Protein AF-A0A813DXE3-F1 (afdb_monomer)

Structure (mmCIF, N/CA/C/O backbone):
data_AF-A0A813DXE3-F1
#
_entry.id   AF-A0A813DXE3-F1
#
loop_
_atom_site.group_PDB
_atom_site.id
_atom_site.type_symbol
_atom_site.label_atom_id
_atom_site.label_alt_id
_atom_site.label_comp_id
_atom_site.label_asym_id
_atom_site.label_entity_id
_atom_site.label_seq_id
_atom_site.pdbx_PDB_ins_code
_atom_site.Cartn_x
_atom_site.Cartn_y
_atom_site.Cartn_z
_atom_site.occupancy
_atom_site.B_iso_or_equiv
_atom_site.auth_seq_id
_atom_site.auth_comp_id
_atom_site.auth_asym_id
_atom_site.auth_atom_id
_atom_site.pdbx_PDB_model_num
ATOM 1 N N . MET A 1 1 ? 9.651 14.047 -19.351 1.00 67.38 1 MET A N 1
ATOM 2 C CA . MET A 1 1 ? 10.108 13.035 -18.370 1.00 67.38 1 MET A CA 1
ATOM 3 C C . MET A 1 1 ? 11.268 13.523 -17.509 1.00 67.38 1 MET A C 1
ATOM 5 O O . MET A 1 1 ? 11.168 13.387 -16.299 1.00 67.38 1 MET A O 1
ATOM 9 N N . ASP A 1 2 ? 12.328 14.124 -18.064 1.00 74.50 2 ASP A N 1
ATOM 10 C CA . ASP A 1 2 ? 13.482 14.576 -17.255 1.00 74.50 2 ASP A CA 1
ATOM 11 C C . ASP A 1 2 ? 13.131 15.585 -16.165 1.00 74.50 2 ASP A C 1
ATOM 13 O O . ASP A 1 2 ? 13.569 15.416 -15.031 1.00 74.50 2 ASP A O 1
ATOM 17 N N . ALA A 1 3 ? 12.259 16.548 -16.470 1.00 75.44 3 ALA A N 1
ATOM 18 C CA . ALA A 1 3 ? 11.775 17.515 -15.486 1.00 75.44 3 ALA A CA 1
ATOM 19 C C . ALA A 1 3 ? 11.032 16.863 -14.302 1.00 75.44 3 ALA A C 1
ATOM 21 O O . ALA A 1 3 ? 11.187 17.308 -13.173 1.00 75.44 3 ALA A O 1
ATOM 22 N N . ILE A 1 4 ? 10.265 15.790 -14.539 1.00 76.50 4 ILE A N 1
ATOM 23 C CA . ILE A 1 4 ? 9.545 15.058 -13.480 1.00 76.50 4 ILE A CA 1
ATOM 24 C C . ILE A 1 4 ? 10.537 14.256 -12.631 1.00 76.50 4 ILE A C 1
ATOM 26 O O . ILE A 1 4 ? 10.423 14.194 -11.414 1.00 76.50 4 ILE A O 1
ATOM 30 N N . PHE A 1 5 ? 11.546 13.656 -13.264 1.00 77.06 5 PHE A N 1
ATOM 31 C CA . PHE A 1 5 ? 12.530 12.828 -12.568 1.00 77.06 5 PHE A CA 1
ATOM 32 C C . PHE A 1 5 ? 13.515 13.649 -11.719 1.00 77.06 5 PHE A C 1
ATOM 34 O O . PHE A 1 5 ? 13.961 13.196 -10.663 1.00 77.06 5 PHE A O 1
ATOM 41 N N . GLN A 1 6 ? 13.842 14.857 -12.182 1.00 78.56 6 GLN A N 1
ATOM 42 C CA . GLN A 1 6 ? 14.600 15.875 -11.443 1.00 78.56 6 GLN A CA 1
ATOM 43 C C . GLN A 1 6 ? 13.718 16.697 -10.495 1.00 78.56 6 GLN A C 1
ATOM 45 O O . GLN A 1 6 ? 14.221 17.574 -9.798 1.00 78.56 6 GLN A O 1
ATOM 50 N N . GLY A 1 7 ? 12.415 16.423 -10.501 1.00 75.75 7 GLY A N 1
ATOM 51 C CA . GLY A 1 7 ? 11.424 17.119 -9.714 1.00 75.75 7 GLY A CA 1
ATOM 52 C C . GLY A 1 7 ? 11.674 17.038 -8.215 1.00 75.75 7 GLY A C 1
ATOM 53 O O . GLY A 1 7 ? 12.276 16.079 -7.721 1.00 75.75 7 GLY A O 1
ATOM 54 N N . GLU A 1 8 ? 11.198 18.048 -7.488 1.00 81.50 8 GLU A N 1
ATOM 55 C CA . GLU A 1 8 ? 11.240 18.011 -6.033 1.00 81.50 8 GLU A CA 1
ATOM 56 C C . GLU A 1 8 ? 10.338 16.874 -5.519 1.00 81.50 8 GLU A C 1
ATOM 58 O O . GLU A 1 8 ? 9.214 16.704 -6.005 1.00 81.50 8 GLU A O 1
ATOM 63 N N . PRO A 1 9 ? 10.805 16.088 -4.536 1.00 81.75 9 PRO A N 1
ATOM 64 C CA . PRO A 1 9 ? 9.956 15.201 -3.750 1.00 81.75 9 PRO A CA 1
ATOM 65 C C . PRO A 1 9 ? 8.625 15.854 -3.362 1.00 81.75 9 PRO A C 1
ATOM 67 O O . PRO A 1 9 ? 8.611 17.020 -2.978 1.00 81.75 9 PRO A O 1
ATOM 70 N N . GLU A 1 10 ? 7.526 15.097 -3.413 1.00 83.62 10 GLU A N 1
ATOM 71 C CA . GLU A 1 10 ? 6.161 15.542 -3.075 1.00 83.62 10 GLU A CA 1
ATOM 72 C C . GLU A 1 10 ? 5.521 16.547 -4.049 1.00 83.62 10 GLU A C 1
ATOM 74 O O . GLU A 1 10 ? 4.337 16.864 -3.900 1.00 83.62 10 GLU A O 1
ATOM 79 N N . ALA A 1 11 ? 6.244 17.036 -5.060 1.00 86.62 11 ALA A N 1
ATOM 80 C CA . ALA A 1 11 ? 5.662 17.919 -6.061 1.00 86.62 11 ALA A CA 1
ATOM 81 C C . ALA A 1 11 ? 4.701 17.154 -6.985 1.00 86.62 11 ALA A C 1
ATOM 83 O O . ALA A 1 11 ? 4.979 16.030 -7.417 1.00 86.62 11 ALA A O 1
ATOM 84 N N . ALA A 1 12 ? 3.574 17.797 -7.297 1.00 90.31 12 ALA A N 1
ATOM 85 C CA . ALA A 1 12 ? 2.616 17.332 -8.289 1.00 90.31 12 ALA A CA 1
ATOM 86 C C . ALA A 1 12 ? 2.922 17.960 -9.657 1.00 90.31 12 ALA A C 1
ATOM 88 O O . ALA A 1 12 ? 3.168 19.162 -9.766 1.00 90.31 12 ALA A O 1
ATOM 89 N N . TYR A 1 13 ? 2.874 17.142 -10.700 1.00 91.81 13 TYR A N 1
ATOM 90 C CA . TYR A 1 13 ? 3.134 17.505 -12.085 1.00 91.81 13 TYR A CA 1
ATOM 91 C C . TYR A 1 13 ? 1.917 17.179 -12.931 1.00 91.81 13 TYR A C 1
ATOM 93 O O . TYR A 1 13 ? 1.355 16.092 -12.825 1.00 91.81 13 TYR A O 1
ATOM 101 N N . THR A 1 14 ? 1.546 18.099 -13.812 1.00 92.62 14 THR A N 1
ATOM 102 C CA . THR A 1 14 ? 0.500 17.872 -14.809 1.00 92.62 14 THR A CA 1
ATOM 103 C C . THR A 1 14 ? 1.126 17.427 -16.125 1.00 92.62 14 THR A C 1
ATOM 105 O O . THR A 1 14 ? 2.070 18.043 -16.621 1.00 92.62 14 THR A O 1
ATOM 108 N N . VAL A 1 15 ? 0.602 16.345 -16.689 1.00 89.56 15 VAL A N 1
ATOM 109 C CA . VAL A 1 15 ? 1.001 15.758 -17.964 1.00 89.56 15 VAL A CA 1
ATOM 110 C C . VAL A 1 15 ? -0.209 15.783 -18.884 1.00 89.56 15 VAL A C 1
ATOM 112 O O . VAL A 1 15 ? -1.226 15.158 -18.597 1.00 89.56 15 VAL A O 1
ATOM 115 N N . GLN A 1 16 ? -0.095 16.490 -20.004 1.00 91.06 16 GLN A N 1
ATOM 116 C CA . GLN A 1 16 ? -1.165 16.546 -20.994 1.00 91.06 16 GLN A CA 1
ATOM 117 C C . GLN A 1 16 ? -1.242 15.221 -21.754 1.00 91.06 16 GLN A C 1
ATOM 119 O O . GLN A 1 16 ? -0.266 14.805 -22.386 1.00 91.06 16 GLN A O 1
ATOM 124 N N . LEU A 1 17 ? -2.396 14.558 -21.705 1.00 88.06 17 LEU A N 1
ATOM 125 C CA . LEU A 1 17 ? -2.692 13.370 -22.502 1.00 88.06 17 LEU A CA 1
ATOM 126 C C . LEU A 1 17 ? -3.784 13.694 -23.522 1.00 88.06 17 LEU A C 1
ATOM 128 O O . LEU A 1 17 ? -4.587 14.606 -23.343 1.00 88.06 17 LEU A O 1
ATOM 132 N N . SER A 1 18 ? -3.891 12.879 -24.571 1.00 89.12 18 SER A N 1
ATOM 133 C CA . SER A 1 18 ? -4.952 13.021 -25.581 1.00 89.12 18 SER A CA 1
ATOM 134 C C . SER A 1 18 ? -6.372 12.898 -25.013 1.00 89.12 18 SER A C 1
ATOM 136 O O . SER A 1 18 ? -7.328 13.335 -25.647 1.00 89.12 18 SER A O 1
ATOM 138 N N . ARG A 1 19 ? -6.516 12.297 -23.826 1.00 88.06 19 ARG A N 1
ATOM 139 C CA . ARG A 1 19 ? -7.791 12.087 -23.125 1.00 88.06 19 ARG A CA 1
ATOM 140 C C . ARG A 1 19 ? -8.041 13.080 -21.984 1.00 88.06 19 ARG A C 1
ATOM 142 O O . ARG A 1 19 ? -9.077 12.970 -21.336 1.00 88.06 19 ARG A O 1
ATOM 149 N N . GLY A 1 20 ? -7.116 14.004 -21.727 1.00 91.06 20 GLY A N 1
ATOM 150 C CA . GLY A 1 20 ? -7.174 14.958 -20.618 1.00 91.06 20 GLY A CA 1
ATOM 151 C C . GLY A 1 20 ? -5.854 15.063 -19.857 1.00 91.06 20 GLY A C 1
ATOM 152 O O . GLY A 1 20 ? -4.898 14.338 -20.132 1.00 91.06 20 GLY A O 1
ATOM 153 N N . ASP A 1 21 ? -5.810 15.969 -18.891 1.00 93.19 21 ASP A N 1
ATOM 154 C CA . ASP A 1 21 ? -4.612 16.240 -18.103 1.00 93.19 21 ASP A CA 1
ATOM 155 C C . ASP A 1 21 ? -4.495 15.245 -16.945 1.00 93.19 21 ASP A C 1
ATOM 157 O O . ASP A 1 21 ? -5.378 15.157 -16.097 1.00 93.19 21 ASP A O 1
ATOM 161 N N . ALA A 1 22 ? -3.400 14.488 -16.911 1.00 93.88 22 ALA A N 1
ATOM 162 C CA . ALA A 1 22 ? -3.069 13.596 -15.808 1.00 93.88 22 ALA A CA 1
ATOM 163 C C . ALA A 1 22 ? -2.175 14.309 -14.789 1.00 93.88 22 ALA A C 1
ATOM 165 O O . ALA A 1 22 ? -1.202 14.963 -15.158 1.00 93.88 22 ALA A O 1
ATOM 166 N N . SER A 1 23 ? -2.461 14.148 -13.503 1.00 95.38 23 SER A N 1
ATOM 167 C CA . SER A 1 23 ? -1.680 14.696 -12.401 1.00 95.38 23 SER A CA 1
ATOM 168 C C . SER A 1 23 ? -0.937 13.585 -11.662 1.00 95.38 23 SER A C 1
ATOM 170 O O . SER A 1 23 ? -1.546 12.622 -11.189 1.00 95.38 23 SER A O 1
ATOM 172 N N . ILE A 1 24 ? 0.387 13.716 -11.559 1.00 94.88 24 ILE A N 1
ATOM 173 C CA . ILE A 1 24 ? 1.274 12.741 -10.913 1.00 94.88 24 ILE A CA 1
ATOM 174 C C . ILE A 1 24 ? 2.155 13.382 -9.837 1.00 94.88 24 ILE A C 1
ATOM 176 O O . ILE A 1 24 ? 2.668 14.478 -10.034 1.00 94.88 24 ILE A O 1
ATOM 180 N N . ALA A 1 25 ? 2.371 12.695 -8.718 1.00 93.69 25 ALA A N 1
ATOM 181 C CA . ALA A 1 25 ? 3.232 13.130 -7.623 1.00 93.69 25 ALA A CA 1
ATOM 182 C C . ALA A 1 25 ? 4.473 12.248 -7.526 1.00 93.69 25 ALA A C 1
ATOM 184 O O . ALA A 1 25 ? 4.397 11.021 -7.620 1.00 93.69 25 ALA A O 1
ATOM 185 N N . VAL A 1 26 ? 5.623 12.874 -7.296 1.00 89.69 26 VAL A N 1
ATOM 186 C CA . VAL A 1 26 ? 6.886 12.159 -7.095 1.00 89.69 26 VAL A CA 1
ATOM 187 C C . VAL A 1 26 ? 7.003 11.743 -5.628 1.00 89.69 26 VAL A C 1
ATOM 189 O O . VAL A 1 26 ? 6.931 12.591 -4.740 1.00 89.69 26 VAL A O 1
ATOM 192 N N . ALA A 1 27 ? 7.196 10.445 -5.370 1.00 85.94 27 ALA A N 1
ATOM 193 C CA . ALA A 1 27 ? 7.488 9.917 -4.031 1.00 85.94 27 ALA A CA 1
ATOM 194 C C . ALA A 1 27 ? 8.652 10.663 -3.363 1.00 85.94 27 ALA A C 1
ATOM 196 O O . ALA A 1 27 ? 9.681 10.874 -4.001 1.00 85.94 27 ALA A O 1
ATOM 197 N N . GLY A 1 28 ? 8.515 11.048 -2.089 1.00 73.56 28 GLY A N 1
ATOM 198 C CA . GLY A 1 28 ? 9.645 11.557 -1.307 1.00 73.56 28 GLY A CA 1
ATOM 199 C C . GLY A 1 28 ? 10.474 10.480 -0.607 1.00 73.56 28 GLY A C 1
ATOM 200 O O . GLY A 1 28 ? 11.648 10.702 -0.311 1.00 73.56 28 GLY A O 1
ATOM 201 N N . SER A 1 29 ? 9.892 9.302 -0.380 1.00 63.41 29 SER A N 1
ATOM 202 C CA . SER A 1 29 ? 10.529 8.121 0.209 1.00 63.41 29 SER A CA 1
ATOM 203 C C . SER A 1 29 ? 10.748 7.024 -0.848 1.00 63.41 29 SER A C 1
ATOM 205 O O . SER A 1 29 ? 10.148 7.052 -1.919 1.00 63.41 29 SER A O 1
ATOM 207 N N . ALA A 1 30 ? 11.656 6.075 -0.577 1.00 60.12 30 ALA A N 1
ATOM 208 C CA . ALA A 1 30 ? 12.021 4.971 -1.488 1.00 60.12 30 ALA A CA 1
ATOM 209 C C . ALA A 1 30 ? 12.608 5.395 -2.857 1.00 60.12 30 ALA A C 1
ATOM 211 O O . ALA A 1 30 ? 12.603 4.638 -3.827 1.00 60.12 30 ALA A O 1
ATOM 212 N N . VAL A 1 31 ? 13.173 6.603 -2.920 1.00 62.78 31 VAL A N 1
ATOM 213 C CA . VAL A 1 31 ? 13.800 7.168 -4.114 1.00 62.78 31 VAL A CA 1
ATOM 214 C C . VAL A 1 31 ? 15.304 6.896 -4.114 1.00 62.78 31 VAL A C 1
ATOM 216 O O . VAL A 1 31 ? 16.059 7.518 -3.369 1.00 62.78 31 VAL A O 1
ATOM 219 N N . ALA A 1 32 ? 15.751 5.979 -4.972 1.00 80.50 32 ALA A N 1
ATOM 220 C CA . ALA A 1 32 ? 17.167 5.847 -5.309 1.00 80.50 32 ALA A CA 1
ATOM 221 C C . ALA A 1 32 ? 17.564 6.869 -6.382 1.00 80.50 32 ALA A C 1
ATOM 223 O O . ALA A 1 32 ? 16.700 7.500 -6.983 1.00 80.50 32 ALA A O 1
ATOM 224 N N . ARG A 1 33 ? 18.853 7.052 -6.684 1.00 84.44 33 ARG A N 1
ATOM 225 C CA . ARG A 1 33 ? 19.279 8.029 -7.704 1.00 84.44 33 ARG A CA 1
ATOM 226 C C . ARG A 1 33 ? 18.629 7.734 -9.057 1.00 84.44 33 ARG A C 1
ATOM 228 O O . ARG A 1 33 ? 18.136 8.663 -9.695 1.00 84.44 33 ARG A O 1
ATOM 235 N N . ASN A 1 34 ? 18.559 6.458 -9.420 1.00 90.25 34 ASN A N 1
ATOM 236 C CA . ASN A 1 34 ? 18.074 5.975 -10.707 1.00 90.25 34 ASN A CA 1
ATOM 237 C C . ASN A 1 34 ? 16.640 5.430 -10.681 1.00 90.25 34 ASN A C 1
ATOM 239 O O . ASN A 1 34 ? 16.158 4.976 -11.715 1.00 90.25 34 ASN A O 1
ATOM 243 N N . MET A 1 35 ? 15.924 5.505 -9.553 1.00 92.06 35 MET A N 1
ATOM 244 C CA . MET A 1 35 ? 14.549 5.005 -9.423 1.00 92.06 35 MET A CA 1
ATOM 245 C C . MET A 1 35 ? 13.598 6.090 -8.904 1.00 92.06 35 MET A C 1
ATOM 247 O O . MET A 1 35 ? 13.922 6.811 -7.961 1.00 92.06 35 MET A O 1
ATOM 251 N N . ARG A 1 36 ? 12.411 6.215 -9.505 1.00 91.19 36 ARG A N 1
ATOM 252 C CA . ARG A 1 36 ? 11.334 7.118 -9.063 1.00 91.19 36 ARG A CA 1
ATOM 253 C C . ARG A 1 36 ? 9.984 6.429 -9.137 1.00 91.19 36 ARG A C 1
ATOM 255 O O . ARG A 1 36 ? 9.747 5.625 -10.034 1.00 91.19 36 ARG A O 1
ATOM 262 N N . TRP A 1 37 ? 9.108 6.772 -8.201 1.00 93.75 37 TRP A N 1
ATOM 263 C CA . TRP A 1 37 ? 7.722 6.321 -8.179 1.00 93.75 37 TRP A CA 1
ATOM 264 C C . TRP A 1 37 ? 6.827 7.536 -8.429 1.00 93.75 37 TRP A C 1
ATOM 266 O O . TRP A 1 37 ? 6.941 8.544 -7.727 1.00 93.75 37 TRP A O 1
ATOM 276 N N . LEU A 1 38 ? 5.992 7.456 -9.464 1.00 94.81 38 LEU A N 1
ATOM 277 C CA . LEU A 1 38 ? 5.146 8.548 -9.951 1.00 94.81 38 LEU A CA 1
ATOM 278 C C . LEU A 1 38 ? 3.679 8.200 -9.690 1.00 94.81 38 LEU A C 1
ATOM 280 O O . LEU A 1 38 ? 3.071 7.465 -10.466 1.00 94.81 38 LEU A O 1
ATOM 284 N N . TRP A 1 39 ? 3.143 8.666 -8.568 1.00 96.81 39 TRP A N 1
ATOM 285 C CA . TRP A 1 39 ? 1.815 8.318 -8.058 1.00 96.81 39 TRP A CA 1
ATOM 286 C C . TRP A 1 39 ? 0.713 9.155 -8.698 1.00 96.81 39 TRP A C 1
ATOM 288 O O . TRP A 1 39 ? 0.911 10.344 -8.905 1.00 96.81 39 TRP A O 1
ATOM 298 N N . ALA A 1 40 ? -0.457 8.577 -8.965 1.00 97.56 40 ALA A N 1
ATOM 299 C CA . ALA A 1 40 ? -1.625 9.346 -9.404 1.00 97.56 40 ALA A CA 1
ATOM 300 C C . ALA A 1 40 ? -2.087 10.327 -8.305 1.00 97.56 40 ALA A C 1
ATOM 302 O O . ALA A 1 40 ? -2.224 9.923 -7.153 1.00 97.56 40 ALA A O 1
ATOM 303 N N . CYS A 1 41 ? -2.350 11.593 -8.643 1.00 96.94 41 CYS A N 1
ATOM 304 C CA . CYS A 1 41 ? -2.777 12.633 -7.687 1.00 96.94 41 CYS A CA 1
ATOM 305 C C . CYS A 1 41 ? -4.290 12.836 -7.607 1.00 96.94 41 CYS A C 1
ATOM 307 O O . CYS A 1 41 ? -4.799 13.368 -6.622 1.00 96.94 41 CYS A O 1
ATOM 309 N N . ASP A 1 42 ? -5.018 12.452 -8.649 1.00 96.06 42 ASP A N 1
ATOM 310 C CA . ASP A 1 42 ? -6.455 12.675 -8.754 1.00 96.06 42 ASP A CA 1
ATOM 311 C C . ASP A 1 42 ? -7.184 11.441 -9.290 1.00 96.06 42 ASP A C 1
ATOM 313 O O . ASP A 1 42 ? -6.583 10.454 -9.722 1.00 96.06 42 ASP A O 1
ATOM 317 N N . GLU A 1 43 ? -8.513 11.486 -9.209 1.00 95.69 43 GLU A N 1
ATOM 318 C CA . GLU A 1 43 ? -9.367 10.378 -9.632 1.00 95.69 43 GLU A CA 1
ATOM 319 C C . GLU A 1 43 ? -9.304 10.159 -11.148 1.00 95.69 43 GLU A C 1
ATOM 321 O O . GLU A 1 43 ? -9.356 9.020 -11.598 1.00 95.69 43 GLU A O 1
ATOM 326 N N . PHE A 1 44 ? -9.143 11.225 -11.942 1.00 95.81 44 PHE A N 1
ATOM 327 C CA . PHE A 1 44 ? -8.999 11.107 -13.394 1.00 95.81 44 PHE A CA 1
ATOM 328 C C . PHE A 1 44 ? -7.761 10.279 -13.753 1.00 95.81 44 PHE A C 1
ATOM 330 O O . PHE A 1 44 ? -7.857 9.310 -14.503 1.00 95.81 44 PHE A O 1
ATOM 337 N N . THR A 1 45 ? -6.618 10.608 -13.157 1.00 96.06 45 THR A N 1
ATOM 338 C CA . THR A 1 45 ? -5.345 9.923 -13.376 1.00 96.06 45 THR A CA 1
ATOM 339 C C . THR A 1 45 ? -5.389 8.506 -12.839 1.00 96.06 45 THR A C 1
ATOM 341 O O . THR A 1 45 ? -4.954 7.588 -13.528 1.00 96.06 45 THR A O 1
ATOM 344 N N . LEU A 1 46 ? -5.960 8.294 -11.648 1.00 96.81 46 LEU A N 1
ATOM 345 C CA . LEU A 1 46 ? -6.138 6.951 -11.096 1.00 96.81 46 LEU A CA 1
ATOM 346 C C . LEU A 1 46 ? -7.027 6.084 -12.005 1.00 96.81 46 LEU A C 1
ATOM 348 O O . LEU A 1 46 ? -6.724 4.914 -12.224 1.00 96.81 46 LEU A O 1
ATOM 352 N N . ASN A 1 47 ? -8.063 6.664 -12.616 1.00 95.75 47 ASN A N 1
ATOM 353 C CA . ASN A 1 47 ? -8.945 5.963 -13.550 1.00 95.75 47 ASN A CA 1
ATOM 354 C C . ASN A 1 47 ? -8.255 5.531 -14.850 1.00 95.75 47 ASN A C 1
ATOM 356 O O . ASN A 1 47 ? -8.706 4.577 -15.482 1.00 95.75 47 ASN A O 1
ATOM 360 N N . ILE A 1 48 ? -7.131 6.146 -15.230 1.00 94.50 48 ILE A N 1
ATOM 361 C CA . ILE A 1 48 ? -6.307 5.658 -16.349 1.00 94.50 48 ILE A CA 1
ATOM 362 C C . ILE A 1 48 ? -5.773 4.249 -16.046 1.00 94.50 48 ILE A C 1
ATOM 364 O O . ILE A 1 48 ? -5.679 3.416 -16.947 1.00 94.50 48 ILE A O 1
ATOM 368 N N . PHE A 1 49 ? -5.482 3.955 -14.776 1.00 96.00 49 PHE A N 1
ATOM 369 C CA . PHE A 1 49 ? -5.017 2.643 -14.322 1.00 96.00 49 PHE A CA 1
ATOM 370 C C . PHE A 1 49 ? -6.153 1.637 -14.112 1.00 96.00 49 PHE A C 1
ATOM 372 O O . PHE A 1 49 ? -5.885 0.439 -14.006 1.00 96.00 49 PHE A O 1
ATOM 379 N N . GLN A 1 50 ? -7.412 2.089 -14.076 1.00 95.88 50 GLN A N 1
ATOM 380 C CA . GLN A 1 50 ? -8.552 1.239 -13.732 1.00 95.88 50 GLN A CA 1
ATOM 381 C C . GLN A 1 50 ? -8.697 0.060 -14.691 1.00 95.88 50 GLN A C 1
ATOM 383 O O . GLN A 1 50 ? -8.857 -1.061 -14.236 1.00 95.88 50 GLN A O 1
ATOM 388 N N . ALA A 1 51 ? -8.527 0.272 -15.998 1.00 91.38 51 ALA A N 1
ATOM 389 C CA . ALA A 1 51 ? -8.627 -0.815 -16.974 1.00 91.38 51 ALA A CA 1
ATOM 390 C C . ALA A 1 51 ? -7.594 -1.936 -16.730 1.00 91.38 51 ALA A C 1
ATOM 392 O O . ALA A 1 51 ? -7.890 -3.111 -16.939 1.00 91.38 51 ALA A O 1
ATOM 393 N N . ALA A 1 52 ? -6.388 -1.587 -16.266 1.00 93.19 52 ALA A N 1
ATOM 394 C CA . ALA A 1 52 ? -5.372 -2.572 -15.901 1.00 93.19 52 ALA A CA 1
ATOM 395 C C . ALA A 1 52 ? -5.723 -3.282 -14.584 1.00 93.19 52 ALA A C 1
ATOM 397 O O . ALA A 1 52 ? -5.528 -4.491 -14.471 1.00 93.19 52 ALA A O 1
ATOM 398 N N . ALA A 1 53 ? -6.278 -2.550 -13.614 1.00 96.62 53 ALA A N 1
ATOM 399 C CA . ALA A 1 53 ? -6.760 -3.130 -12.365 1.00 96.62 53 ALA A CA 1
ATOM 400 C C . ALA A 1 53 ? -7.941 -4.082 -12.591 1.00 96.62 53 ALA A C 1
ATOM 402 O O . ALA A 1 53 ? -7.935 -5.187 -12.057 1.00 96.62 53 ALA A O 1
ATOM 403 N N . ASP A 1 54 ? -8.905 -3.714 -13.433 1.00 96.31 54 ASP A N 1
ATOM 404 C CA . ASP A 1 54 ? -10.066 -4.543 -13.772 1.00 96.31 54 ASP A CA 1
ATOM 405 C C . ASP A 1 54 ? -9.634 -5.859 -14.431 1.00 96.31 54 ASP A C 1
ATOM 407 O O . ASP A 1 54 ? -10.238 -6.905 -14.201 1.00 96.31 54 ASP A O 1
ATOM 411 N N . ALA A 1 55 ? -8.546 -5.835 -15.210 1.00 93.62 55 ALA A N 1
ATOM 412 C CA . ALA A 1 55 ? -8.005 -7.027 -15.852 1.00 93.62 55 ALA A CA 1
ATOM 413 C C . ALA A 1 55 ? -7.369 -8.022 -14.861 1.00 93.62 55 ALA A C 1
ATOM 415 O O . ALA A 1 55 ? -7.392 -9.227 -15.121 1.00 93.62 55 ALA A O 1
ATOM 416 N N . CYS A 1 56 ? -6.802 -7.557 -13.740 1.00 95.00 56 CYS A N 1
ATOM 417 C CA . CYS A 1 56 ? -6.165 -8.436 -12.751 1.00 95.00 56 CYS A CA 1
ATOM 418 C C . CYS A 1 56 ? -7.041 -8.752 -11.530 1.00 95.00 56 CYS A C 1
ATOM 420 O O . CYS A 1 56 ? -6.909 -9.840 -10.967 1.00 95.00 56 CYS A O 1
ATOM 422 N N . THR A 1 57 ? -7.964 -7.861 -11.156 1.00 97.19 57 THR A N 1
ATOM 423 C CA . THR A 1 57 ? -8.809 -7.978 -9.952 1.00 97.19 57 THR A CA 1
ATOM 424 C C . THR A 1 57 ? -9.509 -9.336 -9.834 1.00 97.19 57 THR A C 1
ATOM 426 O O . THR A 1 57 ? -9.329 -9.972 -8.798 1.00 97.19 57 THR A O 1
ATOM 429 N N . PRO A 1 58 ? -10.174 -9.889 -10.870 1.00 97.44 58 PRO A N 1
ATOM 430 C CA . PRO A 1 58 ? -10.863 -11.176 -10.741 1.00 97.44 58 PRO A CA 1
ATOM 431 C C . PRO A 1 58 ? -9.941 -12.347 -10.366 1.00 97.44 58 PRO A C 1
ATOM 433 O O . PRO A 1 58 ? -10.337 -13.265 -9.644 1.00 97.44 58 PRO A O 1
ATOM 436 N N . ALA A 1 59 ? -8.693 -12.337 -10.848 1.00 96.31 59 ALA A N 1
ATOM 437 C CA . ALA A 1 59 ? -7.714 -13.363 -10.500 1.00 96.31 59 ALA A CA 1
ATOM 438 C C . ALA A 1 59 ? -7.252 -13.224 -9.042 1.00 96.31 59 ALA A C 1
ATOM 440 O O . ALA A 1 59 ? -7.066 -14.234 -8.361 1.00 96.31 59 ALA A O 1
ATOM 441 N N . LEU A 1 60 ? -7.104 -11.986 -8.561 1.00 97.50 60 LEU A N 1
ATOM 442 C CA . LEU A 1 60 ? -6.730 -11.689 -7.180 1.00 97.50 60 LEU A CA 1
ATOM 443 C C . LEU A 1 60 ? -7.861 -12.021 -6.205 1.00 97.50 60 LEU A C 1
ATOM 445 O O . LEU A 1 60 ? -7.613 -12.684 -5.203 1.00 97.50 60 LEU A O 1
ATOM 449 N N . GLU A 1 61 ? -9.101 -11.651 -6.526 1.00 97.88 61 GLU A N 1
ATOM 450 C CA . GLU A 1 61 ? -10.284 -11.983 -5.725 1.00 97.88 61 GLU A CA 1
ATOM 451 C C . GLU A 1 61 ? -10.440 -13.493 -5.572 1.00 97.88 61 GLU A C 1
ATOM 453 O O . GLU A 1 61 ? -10.651 -14.000 -4.470 1.00 97.88 61 GLU A O 1
ATOM 458 N N . LYS A 1 62 ? -10.245 -14.239 -6.667 1.00 97.19 62 LYS A N 1
ATOM 459 C CA . LYS A 1 62 ? -10.231 -15.702 -6.634 1.00 97.19 62 LYS A CA 1
ATOM 460 C C . LYS A 1 62 ? -9.101 -16.252 -5.761 1.00 97.19 62 LYS A C 1
ATOM 462 O O . LYS A 1 62 ? -9.317 -17.232 -5.053 1.00 97.19 62 LYS A O 1
ATOM 467 N N . ALA A 1 63 ? -7.904 -15.668 -5.832 1.00 94.25 63 ALA A N 1
ATOM 468 C CA . ALA A 1 63 ? -6.749 -16.116 -5.055 1.00 94.25 63 ALA A CA 1
ATOM 469 C C . ALA A 1 63 ? -6.897 -15.821 -3.553 1.00 94.25 63 ALA A C 1
ATOM 471 O O . ALA A 1 63 ? -6.479 -16.631 -2.728 1.00 94.25 63 ALA A O 1
ATOM 472 N N . ALA A 1 64 ? -7.501 -14.688 -3.198 1.00 95.31 64 ALA A N 1
ATOM 473 C CA . ALA A 1 64 ? -7.710 -14.280 -1.812 1.00 95.31 64 ALA A CA 1
ATOM 474 C C . ALA A 1 64 ? -8.988 -14.828 -1.180 1.00 95.31 64 ALA A C 1
ATOM 476 O O . ALA A 1 64 ? -9.075 -14.908 0.043 1.00 95.31 64 ALA A O 1
ATOM 477 N N . GLY A 1 65 ? -9.992 -15.163 -1.993 1.00 96.50 65 GLY A N 1
ATOM 478 C CA . GLY A 1 65 ? -11.330 -15.490 -1.510 1.00 96.50 65 GLY A CA 1
ATOM 479 C C . GLY A 1 65 ? -12.077 -14.285 -0.928 1.00 96.50 65 GLY A C 1
ATOM 480 O O . GLY A 1 65 ? -12.930 -14.473 -0.065 1.00 96.50 65 GLY A O 1
ATOM 481 N N . ALA A 1 66 ? -11.753 -13.065 -1.367 1.00 95.88 66 ALA A N 1
ATOM 482 C CA . ALA A 1 66 ? -12.351 -11.824 -0.878 1.00 95.88 66 ALA A CA 1
ATOM 483 C C . ALA A 1 66 ? -12.457 -10.778 -2.005 1.00 95.88 66 ALA A C 1
ATOM 485 O O . ALA A 1 66 ? -11.604 -10.779 -2.896 1.00 95.88 66 ALA A O 1
ATOM 486 N N . PRO A 1 67 ? -13.467 -9.886 -1.966 1.00 96.94 67 PRO A N 1
ATOM 487 C CA . PRO A 1 67 ? -13.596 -8.784 -2.919 1.00 96.94 67 PRO A CA 1
ATOM 488 C C . PRO A 1 67 ? -12.426 -7.805 -2.799 1.00 96.94 67 PRO A C 1
ATOM 490 O O . PRO A 1 67 ? -11.932 -7.554 -1.696 1.00 96.94 67 PRO A O 1
ATOM 493 N N . MET A 1 68 ? -11.993 -7.235 -3.923 1.00 97.81 68 MET A N 1
ATOM 494 C CA . MET A 1 68 ? -10.845 -6.328 -3.968 1.00 97.81 68 MET A CA 1
ATOM 495 C C . MET A 1 68 ? -11.109 -5.063 -4.765 1.00 97.81 68 MET A C 1
ATOM 497 O O . MET A 1 68 ? -11.973 -5.009 -5.633 1.00 97.81 68 MET A O 1
ATOM 501 N N . MET A 1 69 ? -10.312 -4.033 -4.491 1.00 97.69 69 MET A N 1
ATOM 502 C CA . MET A 1 69 ? -10.365 -2.776 -5.221 1.00 97.69 69 MET A CA 1
ATOM 503 C C . MET A 1 69 ? -8.979 -2.182 -5.450 1.00 97.69 69 MET A C 1
ATOM 505 O O . MET A 1 69 ? -8.056 -2.376 -4.661 1.00 97.69 69 MET A O 1
ATOM 509 N N . LEU A 1 70 ? -8.858 -1.383 -6.509 1.00 98.31 70 LEU A N 1
ATOM 510 C CA . LEU A 1 70 ? -7.717 -0.495 -6.702 1.00 98.31 70 LEU A CA 1
ATOM 511 C C . LEU A 1 70 ? -7.778 0.653 -5.687 1.00 98.31 70 LEU A C 1
ATOM 513 O O . LEU A 1 70 ? -8.692 1.481 -5.747 1.00 98.31 70 LEU A O 1
ATOM 517 N N . ASN A 1 71 ? -6.790 0.721 -4.794 1.00 98.12 71 ASN A N 1
ATOM 518 C CA . ASN A 1 71 ? -6.661 1.792 -3.807 1.00 98.12 71 ASN A CA 1
ATOM 519 C C . ASN A 1 71 ? -5.718 2.904 -4.273 1.00 98.12 71 ASN A C 1
ATOM 521 O O . ASN A 1 71 ? -5.989 4.073 -4.019 1.00 98.12 71 ASN A O 1
ATOM 525 N N . ALA A 1 72 ? -4.617 2.565 -4.938 1.00 98.19 72 ALA A N 1
ATOM 526 C CA . ALA A 1 72 ? -3.659 3.536 -5.462 1.00 98.19 72 ALA A CA 1
ATOM 527 C C . ALA A 1 72 ? -2.903 2.950 -6.659 1.00 98.19 72 ALA A C 1
ATOM 529 O O . ALA A 1 72 ? -2.866 1.734 -6.848 1.00 98.19 72 ALA A O 1
ATOM 530 N N . ALA A 1 73 ? -2.294 3.811 -7.470 1.00 98.19 73 ALA A N 1
ATOM 531 C CA . ALA A 1 73 ? -1.474 3.388 -8.597 1.00 98.19 73 ALA A CA 1
ATOM 532 C C . ALA A 1 73 ? -0.327 4.366 -8.847 1.00 98.19 73 ALA A C 1
ATOM 534 O O . ALA A 1 73 ? -0.438 5.568 -8.574 1.00 98.19 73 ALA A O 1
ATOM 535 N N . CYS A 1 74 ? 0.769 3.849 -9.392 1.00 97.25 74 CYS A N 1
ATOM 536 C CA . CYS A 1 74 ? 1.910 4.651 -9.800 1.00 97.25 74 CYS A CA 1
ATOM 537 C C . CYS A 1 74 ? 2.656 4.039 -10.989 1.00 97.25 74 CYS A C 1
ATOM 539 O O . CYS A 1 74 ? 2.440 2.887 -11.370 1.00 97.25 74 CYS A O 1
ATOM 541 N N . PHE A 1 75 ? 3.569 4.816 -11.567 1.00 95.94 75 PHE A N 1
ATOM 542 C CA . PHE A 1 75 ? 4.629 4.280 -12.415 1.00 95.94 75 PHE A CA 1
ATOM 543 C C . PHE A 1 75 ? 5.913 4.123 -11.607 1.00 95.94 75 PHE A C 1
ATOM 545 O O . PHE A 1 75 ? 6.387 5.090 -11.010 1.00 95.94 75 PHE A O 1
ATOM 552 N N . VAL A 1 76 ? 6.518 2.937 -11.644 1.00 95.25 76 VAL A N 1
ATOM 553 C CA . VAL A 1 76 ? 7.881 2.710 -11.152 1.00 95.25 76 VAL A CA 1
ATOM 554 C C . VAL A 1 76 ? 8.831 2.874 -12.331 1.00 95.25 76 VAL A C 1
ATOM 556 O O . VAL A 1 76 ? 8.860 2.047 -13.243 1.00 95.25 76 VAL A O 1
ATOM 559 N N . VAL A 1 77 ? 9.597 3.960 -12.320 1.00 94.69 77 VAL A N 1
ATOM 560 C CA . VAL A 1 77 ? 10.518 4.342 -13.392 1.00 94.69 77 VAL A CA 1
ATOM 561 C C . VAL A 1 77 ? 11.947 4.122 -12.923 1.00 94.69 77 VAL A C 1
ATOM 563 O O . VAL A 1 77 ? 12.378 4.735 -11.948 1.00 94.69 77 VAL A O 1
ATOM 566 N N . VAL A 1 78 ? 12.691 3.287 -13.643 1.00 94.56 78 VAL A N 1
ATOM 567 C CA . VAL A 1 78 ? 14.142 3.136 -13.490 1.00 94.56 78 VAL A CA 1
ATOM 568 C C . VAL A 1 78 ? 14.839 3.707 -14.717 1.00 94.56 78 VAL A C 1
ATOM 570 O O . VAL A 1 78 ? 14.386 3.491 -15.841 1.00 94.56 78 VAL A O 1
ATOM 573 N N . ARG A 1 79 ? 15.923 4.450 -14.498 1.00 93.25 79 ARG A N 1
ATOM 574 C CA . ARG A 1 79 ? 16.740 5.069 -15.544 1.00 93.25 79 ARG A CA 1
ATOM 575 C C . ARG A 1 79 ? 18.150 4.513 -15.547 1.00 93.25 79 ARG A C 1
ATOM 577 O O . ARG A 1 79 ? 18.728 4.302 -14.490 1.00 93.25 79 ARG A O 1
ATOM 584 N N . GLY A 1 80 ? 18.724 4.436 -16.739 1.00 93.81 80 GLY A N 1
ATOM 585 C CA . GLY A 1 80 ? 20.112 4.049 -16.930 1.00 93.81 80 GLY A CA 1
ATOM 586 C C . GLY A 1 80 ? 20.266 2.553 -17.153 1.00 93.81 80 GLY A C 1
ATOM 587 O O . GLY A 1 80 ? 19.365 1.764 -16.882 1.00 93.81 80 GLY A O 1
ATOM 588 N N . ALA A 1 81 ? 21.433 2.187 -17.674 1.00 96.31 81 ALA A N 1
ATOM 589 C CA . ALA A 1 81 ? 21.781 0.817 -18.027 1.00 96.31 81 ALA A CA 1
ATOM 590 C C . ALA A 1 81 ? 22.121 -0.058 -16.807 1.00 96.31 81 ALA A C 1
ATOM 592 O O . ALA A 1 81 ? 22.410 -1.237 -16.967 1.00 96.31 81 ALA A O 1
ATOM 593 N N . GLU A 1 82 ? 22.116 0.478 -15.588 1.00 95.94 82 GLU A N 1
ATOM 594 C CA . GLU A 1 82 ? 22.381 -0.298 -14.379 1.00 95.94 82 GLU A CA 1
ATOM 595 C C . GLU A 1 82 ? 21.537 0.183 -13.198 1.00 95.94 82 GLU A C 1
ATOM 597 O O . GLU A 1 82 ? 21.144 1.347 -13.122 1.00 95.94 82 GLU A O 1
ATOM 602 N N . LEU A 1 83 ? 21.272 -0.740 -12.275 1.00 94.94 83 LEU A N 1
ATOM 603 C CA . LEU A 1 83 ? 20.639 -0.481 -10.990 1.00 94.94 83 LEU A CA 1
ATOM 604 C C . LEU A 1 83 ? 21.389 -1.263 -9.909 1.00 94.94 83 LEU A C 1
ATOM 606 O O . LEU A 1 83 ? 21.379 -2.499 -9.916 1.00 94.94 83 LEU A O 1
ATOM 610 N N . GLY A 1 84 ? 22.024 -0.531 -8.993 1.00 93.56 84 GLY A N 1
ATOM 611 C CA . GLY A 1 84 ? 22.830 -1.095 -7.910 1.00 93.56 84 GLY A CA 1
ATOM 612 C C . GLY A 1 84 ? 22.010 -1.824 -6.841 1.00 93.56 84 GLY A C 1
ATOM 613 O O . GLY A 1 84 ? 20.787 -1.685 -6.742 1.00 93.56 84 GLY A O 1
ATOM 614 N N . GLU A 1 85 ? 22.687 -2.604 -5.996 1.00 90.88 85 GLU A N 1
ATOM 615 C CA . GLU A 1 85 ? 22.033 -3.299 -4.879 1.00 90.88 85 GLU A CA 1
ATOM 616 C C . GLU A 1 85 ? 21.494 -2.326 -3.824 1.00 90.88 85 GLU A C 1
ATOM 618 O O . GLU A 1 85 ? 20.436 -2.563 -3.242 1.00 90.88 85 GLU A O 1
ATOM 623 N N . GLU A 1 86 ? 22.218 -1.234 -3.595 1.00 88.12 86 GLU A N 1
ATOM 624 C CA . GLU A 1 86 ? 21.880 -0.149 -2.679 1.00 88.12 86 GLU A CA 1
ATOM 625 C C . GLU A 1 86 ? 20.643 0.638 -3.130 1.00 88.12 86 GLU A C 1
ATOM 627 O O . GLU A 1 86 ? 19.885 1.141 -2.300 1.00 88.12 86 GLU A O 1
ATOM 632 N N . GLU A 1 87 ? 20.405 0.696 -4.441 1.00 89.00 87 GLU A N 1
ATOM 633 C CA . GLU A 1 87 ? 19.245 1.357 -5.040 1.00 89.00 87 GLU A CA 1
ATOM 634 C C . GLU A 1 87 ? 17.993 0.467 -5.022 1.00 89.00 87 GLU A C 1
ATOM 636 O O . GLU A 1 87 ? 16.865 0.957 -5.053 1.00 89.00 87 GLU A O 1
ATOM 641 N N . ALA A 1 88 ? 18.183 -0.849 -4.930 1.00 89.75 88 ALA A N 1
ATOM 642 C CA . ALA A 1 88 ? 17.136 -1.859 -4.920 1.00 89.75 88 ALA A CA 1
ATOM 643 C C . ALA A 1 88 ? 16.964 -2.467 -3.518 1.00 89.75 88 ALA A C 1
ATOM 645 O O . ALA A 1 88 ? 17.199 -3.658 -3.278 1.00 89.75 88 ALA A O 1
ATOM 646 N N . SER A 1 89 ? 16.549 -1.630 -2.568 1.00 88.50 89 SER A N 1
ATOM 647 C CA . SER A 1 89 ? 16.353 -2.049 -1.180 1.00 88.50 89 SER A CA 1
ATOM 648 C C . SER A 1 89 ? 15.240 -3.091 -1.039 1.00 88.50 89 SER A C 1
ATOM 650 O O . SER A 1 89 ? 14.188 -3.015 -1.677 1.00 88.50 89 SER A O 1
ATOM 652 N N . ARG A 1 90 ? 15.479 -4.077 -0.172 1.00 88.81 90 ARG A N 1
ATOM 653 C CA . ARG A 1 90 ? 14.509 -5.129 0.147 1.00 88.81 90 ARG A CA 1
ATOM 654 C C . ARG A 1 90 ? 13.442 -4.586 1.092 1.00 88.81 90 ARG A C 1
ATOM 656 O O . ARG A 1 90 ? 13.786 -3.926 2.070 1.00 88.81 90 ARG A O 1
ATOM 663 N N . HIS A 1 91 ? 12.178 -4.872 0.811 1.00 90.19 91 HIS A N 1
ATOM 664 C CA . HIS A 1 91 ? 11.051 -4.366 1.586 1.00 90.19 91 HIS A CA 1
ATOM 665 C C . HIS A 1 91 ? 9.826 -5.282 1.475 1.00 90.19 91 HIS A C 1
ATOM 667 O O . HIS A 1 91 ? 9.816 -6.267 0.735 1.00 90.19 91 HIS A O 1
ATOM 673 N N . VAL A 1 92 ? 8.807 -4.951 2.262 1.00 92.81 92 VAL A N 1
ATOM 674 C CA . VAL A 1 92 ? 7.418 -5.359 2.044 1.00 92.81 92 VAL A CA 1
ATOM 675 C C . VAL A 1 92 ? 6.630 -4.094 1.756 1.00 92.81 92 VAL A C 1
ATOM 677 O O . VAL A 1 92 ? 6.909 -3.057 2.360 1.00 92.81 92 VAL A O 1
ATOM 680 N N . ASP A 1 93 ? 5.642 -4.179 0.880 1.00 93.50 93 ASP A N 1
ATOM 681 C CA . ASP A 1 93 ? 4.797 -3.027 0.581 1.00 93.50 93 ASP A CA 1
ATOM 682 C C . ASP A 1 93 ? 3.797 -2.799 1.721 1.00 93.50 93 ASP A C 1
ATOM 684 O O . ASP A 1 93 ? 3.645 -1.700 2.226 1.00 93.50 93 ASP A O 1
ATOM 688 N N . TRP A 1 94 ? 3.178 -3.854 2.247 1.00 94.00 94 TRP A N 1
ATOM 689 C CA . TRP A 1 94 ? 2.031 -3.731 3.151 1.00 94.00 94 TRP A CA 1
ATOM 690 C C . TRP A 1 94 ? 2.375 -4.175 4.572 1.00 94.00 94 TRP A C 1
ATOM 692 O O . TRP A 1 94 ? 1.759 -5.080 5.132 1.00 94.00 94 TRP A O 1
ATOM 702 N N . GLY A 1 95 ? 3.391 -3.552 5.172 1.00 88.88 95 GLY A N 1
ATOM 703 C CA . GLY A 1 95 ? 4.009 -3.974 6.437 1.00 88.88 95 GLY A CA 1
ATOM 704 C C . GLY A 1 95 ? 3.086 -4.092 7.660 1.00 88.88 95 GLY A C 1
ATOM 705 O O . GLY A 1 95 ? 3.364 -4.904 8.540 1.00 88.88 95 GLY A O 1
ATOM 706 N N . HIS A 1 96 ? 1.945 -3.399 7.701 1.00 89.31 96 HIS A N 1
ATOM 707 C CA . HIS A 1 96 ? 1.080 -3.328 8.889 1.00 89.31 96 HIS A CA 1
ATOM 708 C C . HIS A 1 96 ? 0.534 -4.685 9.361 1.00 89.31 96 HIS A C 1
ATOM 710 O O . HIS A 1 96 ? -0.177 -5.348 8.611 1.00 89.31 96 HIS A O 1
ATOM 716 N N . ALA A 1 97 ? 0.785 -5.093 10.610 1.00 85.06 97 ALA A N 1
ATOM 717 C CA . ALA A 1 97 ? 0.475 -6.438 11.131 1.00 85.06 97 ALA A CA 1
ATOM 718 C C . ALA A 1 97 ? -0.978 -6.914 10.907 1.00 85.06 97 ALA A C 1
ATOM 720 O O . ALA A 1 97 ? -1.213 -8.093 10.669 1.00 85.06 97 ALA A O 1
ATOM 721 N N . ARG A 1 98 ? -1.940 -5.986 10.930 1.00 86.50 98 ARG A N 1
ATOM 722 C CA . ARG A 1 98 ? -3.379 -6.255 10.730 1.00 86.50 98 ARG A CA 1
ATOM 723 C C . ARG A 1 98 ? -3.806 -6.474 9.270 1.00 86.50 98 ARG A C 1
ATOM 725 O O . ARG A 1 98 ? -4.906 -6.960 9.030 1.00 86.50 98 ARG A O 1
ATOM 732 N N . ILE A 1 99 ? -2.965 -6.121 8.297 1.00 91.88 99 ILE A N 1
ATOM 733 C CA . ILE A 1 99 ? -3.173 -6.523 6.899 1.00 91.88 99 ILE A CA 1
ATOM 734 C C . ILE A 1 99 ? -2.766 -7.992 6.810 1.00 91.88 99 ILE A C 1
ATOM 736 O O . ILE A 1 99 ? -1.628 -8.338 7.127 1.00 91.88 99 ILE A O 1
ATOM 740 N N . LEU A 1 100 ? -3.696 -8.861 6.430 1.00 91.50 100 LEU A N 1
ATOM 741 C CA . LEU A 1 100 ? -3.449 -10.296 6.368 1.00 91.50 100 LEU A CA 1
ATOM 742 C C . LEU A 1 100 ? -2.709 -10.656 5.075 1.00 91.50 100 LEU A C 1
ATOM 744 O O . LEU A 1 100 ? -2.732 -9.923 4.086 1.00 91.50 100 LEU A O 1
ATOM 748 N N . LYS A 1 101 ? -2.056 -11.819 5.062 1.00 93.50 101 LYS A N 1
ATOM 749 C CA . LYS A 1 101 ? -1.578 -12.380 3.793 1.00 93.50 101 LYS A CA 1
ATOM 750 C C . LYS A 1 101 ? -2.773 -12.648 2.888 1.00 93.50 101 LYS A C 1
ATOM 752 O O . LYS A 1 101 ? -3.821 -13.080 3.364 1.00 93.50 101 LYS A O 1
ATOM 757 N N . GLY A 1 102 ? -2.609 -12.383 1.606 1.00 95.62 102 GLY A N 1
ATOM 758 C CA . GLY A 1 102 ? -3.654 -12.491 0.605 1.00 95.62 102 GLY A CA 1
ATOM 759 C C . GLY A 1 102 ? -4.707 -11.389 0.686 1.00 95.62 102 GLY A C 1
ATOM 760 O O . GLY A 1 102 ? -5.665 -11.448 -0.069 1.00 95.62 102 GLY A O 1
ATOM 761 N N . SER A 1 103 ? -4.573 -10.384 1.561 1.00 96.81 103 SER A N 1
ATOM 762 C CA . SER A 1 103 ? -5.555 -9.293 1.650 1.00 96.81 103 SER A CA 1
ATOM 763 C C . SER A 1 103 ? -5.122 -8.015 0.931 1.00 96.81 103 SER A C 1
ATOM 765 O O . SER A 1 103 ? -5.914 -7.085 0.823 1.00 96.81 103 SER A O 1
ATOM 767 N N . ALA A 1 104 ? -3.871 -7.931 0.483 1.00 97.88 104 ALA A N 1
ATOM 768 C CA . ALA A 1 104 ? -3.345 -6.811 -0.286 1.00 97.88 104 ALA A CA 1
ATOM 769 C C . ALA A 1 104 ? -2.255 -7.300 -1.239 1.00 97.88 104 ALA A C 1
ATOM 771 O O . ALA A 1 104 ? -1.464 -8.176 -0.886 1.00 97.88 104 ALA A O 1
ATOM 772 N N . PHE A 1 105 ? -2.219 -6.728 -2.436 1.00 98.19 105 PHE A N 1
ATOM 773 C CA . PHE A 1 105 ? -1.327 -7.103 -3.519 1.00 98.19 105 PHE A CA 1
ATOM 774 C C . PHE A 1 105 ? -0.758 -5.865 -4.202 1.00 98.19 105 PHE A C 1
ATOM 776 O O . PHE A 1 105 ? -1.443 -4.858 -4.397 1.00 98.19 105 PHE A O 1
ATOM 783 N N . THR A 1 106 ? 0.488 -5.993 -4.638 1.00 97.75 106 THR A N 1
ATOM 784 C CA . THR A 1 106 ? 1.102 -5.075 -5.593 1.00 97.75 106 THR A CA 1
ATOM 785 C C . THR A 1 106 ? 1.195 -5.789 -6.933 1.00 97.75 106 THR A C 1
ATOM 787 O O . THR A 1 106 ? 1.821 -6.846 -7.040 1.00 97.75 106 THR A O 1
ATOM 790 N N . CYS A 1 107 ? 0.541 -5.243 -7.957 1.00 98.00 107 CYS A N 1
ATOM 791 C CA . CYS A 1 107 ? 0.601 -5.780 -9.315 1.00 98.00 107 CYS A CA 1
ATOM 792 C C . CYS A 1 107 ? 1.527 -4.932 -10.176 1.00 98.00 107 CYS A C 1
ATOM 794 O O . CYS A 1 107 ? 1.331 -3.724 -10.284 1.00 98.00 107 CYS A O 1
ATOM 796 N N . LEU A 1 108 ? 2.504 -5.575 -10.808 1.00 97.31 108 LEU A N 1
ATOM 797 C CA . LEU A 1 108 ? 3.534 -4.935 -11.617 1.00 97.31 108 LEU A CA 1
ATOM 798 C C . LEU A 1 108 ? 3.437 -5.414 -13.063 1.00 97.31 108 LEU A C 1
ATOM 800 O O . LEU A 1 108 ? 3.513 -6.615 -13.320 1.00 97.31 108 LEU A O 1
ATOM 804 N N . ALA A 1 109 ? 3.308 -4.491 -14.011 1.00 95.81 109 ALA A N 1
ATOM 805 C CA . ALA A 1 109 ? 3.278 -4.806 -15.438 1.00 95.81 109 ALA A CA 1
ATOM 806 C C . ALA A 1 109 ? 4.221 -3.876 -16.212 1.00 95.81 109 ALA A C 1
ATOM 808 O O . ALA A 1 109 ? 4.177 -2.662 -16.001 1.00 95.81 109 ALA A O 1
ATOM 809 N N . PRO A 1 110 ? 5.079 -4.392 -17.107 1.00 96.00 110 PRO A N 1
ATOM 810 C CA . PRO A 1 110 ? 5.937 -3.535 -17.909 1.00 96.00 110 PRO A CA 1
ATOM 811 C C . PRO A 1 110 ? 5.116 -2.865 -19.019 1.00 96.00 110 PRO A C 1
ATOM 813 O O . PRO A 1 110 ? 4.268 -3.503 -19.644 1.00 96.00 110 PRO A O 1
ATOM 816 N N . LEU A 1 111 ? 5.373 -1.580 -19.284 1.00 92.25 111 LEU A N 1
ATOM 817 C CA . LEU A 1 111 ? 4.702 -0.871 -20.386 1.00 92.25 111 LEU A CA 1
ATOM 818 C C . LEU A 1 111 ? 5.158 -1.352 -21.769 1.00 92.25 111 LEU A C 1
ATOM 820 O O . LEU A 1 111 ? 4.404 -1.263 -22.734 1.00 92.25 111 LEU A O 1
ATOM 824 N N . VAL A 1 112 ? 6.393 -1.840 -21.859 1.00 93.19 112 VAL A N 1
ATOM 825 C CA . VAL A 1 112 ? 7.036 -2.296 -23.095 1.00 93.19 112 VAL A CA 1
ATOM 826 C C . VAL A 1 112 ? 7.794 -3.594 -22.842 1.00 93.19 112 VAL A C 1
ATOM 828 O O . VAL A 1 112 ? 8.021 -3.973 -21.692 1.00 93.19 112 VAL A O 1
ATOM 831 N N . ALA A 1 113 ? 8.187 -4.286 -23.911 1.00 94.56 113 ALA A N 1
ATOM 832 C CA . ALA A 1 113 ? 9.115 -5.407 -23.798 1.00 94.56 113 ALA A CA 1
ATOM 833 C C . ALA A 1 113 ? 10.421 -4.940 -23.155 1.00 94.56 113 ALA A C 1
ATOM 835 O O . ALA A 1 113 ? 10.949 -3.888 -23.506 1.00 94.56 113 ALA A O 1
ATOM 836 N N . LEU A 1 114 ? 10.910 -5.720 -22.194 1.00 95.69 114 LEU A N 1
ATOM 837 C CA . LEU A 1 114 ? 12.178 -5.471 -21.526 1.00 95.69 114 LEU A CA 1
ATOM 838 C C . LEU A 1 114 ? 13.168 -6.552 -21.959 1.00 95.69 114 LEU A C 1
ATOM 840 O O . LEU A 1 114 ? 12.769 -7.719 -22.000 1.00 95.69 114 LEU A O 1
ATOM 844 N N . PRO A 1 115 ? 14.430 -6.193 -22.247 1.00 96.25 115 PRO A N 1
ATOM 845 C CA . PRO A 1 115 ? 15.485 -7.176 -22.438 1.00 96.25 115 PRO A CA 1
ATOM 846 C C . PRO A 1 115 ? 15.578 -8.113 -21.238 1.00 96.25 115 PRO A C 1
ATOM 848 O O . PRO A 1 115 ? 15.373 -7.701 -20.093 1.00 96.25 115 PRO A O 1
ATOM 851 N N . SER A 1 116 ? 15.970 -9.355 -21.485 1.00 94.75 116 SER A N 1
ATOM 852 C CA . SER A 1 116 ? 16.166 -10.373 -20.449 1.00 94.75 116 SER A CA 1
ATOM 853 C C . SER A 1 116 ? 17.183 -9.969 -19.371 1.00 94.75 116 SER A C 1
ATOM 855 O O . SER A 1 116 ? 17.106 -10.447 -18.237 1.00 94.75 116 SER A O 1
ATOM 857 N N . THR A 1 117 ? 18.109 -9.060 -19.699 1.00 95.25 117 THR A N 1
ATOM 858 C CA . THR A 1 117 ? 19.114 -8.504 -18.781 1.00 95.25 117 THR A CA 1
ATOM 859 C C . THR A 1 117 ? 18.625 -7.295 -17.979 1.00 95.25 117 THR A C 1
ATOM 861 O O . THR A 1 117 ? 19.274 -6.908 -17.007 1.00 95.25 117 THR A O 1
ATOM 864 N N . VAL A 1 118 ? 17.478 -6.702 -18.324 1.00 91.38 118 VAL A N 1
ATOM 865 C CA . VAL A 1 118 ? 16.881 -5.579 -17.588 1.00 91.38 118 VAL A CA 1
ATOM 866 C C . VAL A 1 118 ? 15.998 -6.152 -16.483 1.00 91.38 118 VAL A C 1
ATOM 868 O O . VAL A 1 118 ? 14.872 -6.582 -16.721 1.00 91.38 118 VAL A O 1
ATOM 871 N N . GLY A 1 119 ? 16.558 -6.191 -15.271 1.00 86.62 119 GLY A N 1
ATOM 872 C CA . GLY A 1 119 ? 16.097 -7.001 -14.141 1.00 86.62 119 GLY A CA 1
ATOM 873 C C . GLY A 1 119 ? 14.583 -7.035 -13.885 1.00 86.62 119 GLY A C 1
ATOM 874 O O . GLY A 1 119 ? 13.858 -6.059 -14.087 1.00 86.62 119 GLY A O 1
ATOM 875 N N . GLY A 1 120 ? 14.115 -8.169 -13.368 1.00 95.00 120 GLY A N 1
ATOM 876 C CA . GLY A 1 120 ? 12.734 -8.435 -12.983 1.00 95.00 120 GLY A CA 1
ATOM 877 C C . GLY A 1 120 ? 12.400 -8.099 -11.524 1.00 95.00 120 GLY A C 1
ATOM 878 O O . GLY A 1 120 ? 12.880 -7.122 -10.938 1.00 95.00 120 GLY A O 1
ATOM 879 N N . LEU A 1 121 ? 11.551 -8.934 -10.931 1.00 95.88 121 LEU A N 1
ATOM 880 C CA . LEU A 1 121 ? 11.196 -8.925 -9.515 1.00 95.88 121 LEU A CA 1
ATOM 881 C C . LEU A 1 121 ? 12.016 -9.985 -8.771 1.00 95.88 121 LEU A C 1
ATOM 883 O O . LEU A 1 121 ? 11.888 -11.177 -9.049 1.00 95.88 121 LEU A O 1
ATOM 887 N N . HIS A 1 122 ? 12.819 -9.564 -7.798 1.00 94.62 122 HIS A N 1
ATOM 888 C CA . HIS A 1 122 ? 13.465 -10.465 -6.842 1.00 94.62 122 HIS A CA 1
ATOM 889 C C . HIS A 1 122 ? 12.557 -10.658 -5.630 1.00 94.62 122 HIS A C 1
ATOM 891 O O . HIS A 1 122 ? 12.170 -9.675 -4.999 1.00 94.62 122 HIS A O 1
ATOM 897 N N . PHE A 1 123 ? 12.268 -11.903 -5.257 1.00 93.88 123 PHE A N 1
ATOM 898 C CA . PHE A 1 123 ? 11.427 -12.203 -4.097 1.00 93.88 123 PHE A CA 1
ATOM 899 C C . PHE A 1 123 ? 11.933 -13.398 -3.285 1.00 93.88 123 PHE A C 1
ATOM 901 O O . PHE A 1 123 ? 12.716 -14.227 -3.761 1.00 93.88 123 PHE A O 1
ATOM 908 N N . TRP A 1 124 ? 11.462 -13.466 -2.040 1.00 91.38 124 TRP A N 1
ATOM 909 C CA . TRP A 1 124 ? 11.808 -14.496 -1.064 1.00 91.38 124 TRP A CA 1
ATOM 910 C C . TRP A 1 124 ? 10.560 -15.304 -0.689 1.00 91.38 124 TRP A C 1
ATOM 912 O O . TRP A 1 124 ? 9.683 -14.761 -0.016 1.00 91.38 124 TRP A O 1
ATOM 922 N N . PRO A 1 125 ? 10.451 -16.580 -1.109 1.00 88.94 125 PRO A N 1
ATOM 923 C CA . PRO A 1 125 ? 9.280 -17.407 -0.829 1.00 88.94 125 PRO A CA 1
ATOM 924 C C . PRO A 1 125 ? 9.011 -17.595 0.665 1.00 88.94 125 PRO A C 1
ATOM 926 O O . PRO A 1 125 ? 9.937 -17.682 1.479 1.00 88.94 125 PRO A O 1
ATOM 929 N N . TRP A 1 126 ? 7.730 -17.750 1.001 1.00 81.44 126 TRP A N 1
ATOM 930 C CA . TRP A 1 126 ? 7.228 -17.988 2.359 1.00 81.44 126 TRP A CA 1
ATOM 931 C C . TRP A 1 126 ? 7.764 -19.249 3.029 1.00 81.44 126 TRP A C 1
ATOM 933 O O . TRP A 1 126 ? 7.691 -19.395 4.239 1.00 81.44 126 TRP A O 1
ATOM 943 N N . ASP A 1 127 ? 8.231 -20.187 2.234 1.00 72.81 127 ASP A N 1
ATOM 944 C CA . ASP A 1 127 ? 8.633 -21.535 2.593 1.00 72.81 127 ASP A CA 1
ATOM 945 C C . ASP A 1 127 ? 10.165 -21.663 2.667 1.00 72.81 127 ASP A C 1
ATOM 947 O O . ASP A 1 127 ? 10.705 -22.688 3.093 1.00 72.81 127 ASP A O 1
ATOM 951 N N . SER A 1 128 ? 10.886 -20.574 2.371 1.00 62.44 128 SER A N 1
ATOM 952 C CA . SER A 1 128 ? 12.275 -20.432 2.798 1.00 62.44 128 SER A CA 1
ATOM 953 C C . SER A 1 128 ? 12.312 -20.427 4.335 1.00 62.44 128 SER A C 1
ATOM 955 O O . SER A 1 128 ? 11.518 -19.750 4.981 1.00 62.44 128 SER A O 1
ATOM 957 N N . ARG A 1 129 ? 13.178 -21.246 4.948 1.00 55.62 129 ARG A N 1
ATOM 958 C CA . ARG A 1 129 ? 13.151 -21.643 6.377 1.00 55.62 129 ARG A CA 1
ATOM 959 C C . ARG A 1 129 ? 13.359 -20.522 7.426 1.00 55.62 129 ARG A C 1
ATOM 961 O O . ARG A 1 129 ? 13.911 -20.819 8.480 1.00 55.62 129 ARG A O 1
ATOM 968 N N . ASN A 1 130 ? 12.942 -19.273 7.195 1.00 57.19 130 ASN A N 1
ATOM 969 C CA . ASN A 1 130 ? 12.645 -18.281 8.239 1.00 57.19 130 ASN A CA 1
ATOM 970 C C . ASN A 1 130 ? 11.913 -17.022 7.688 1.00 57.19 130 ASN A C 1
ATOM 972 O O . ASN A 1 130 ? 12.588 -16.051 7.352 1.00 57.19 130 ASN A O 1
ATOM 976 N N . PRO A 1 131 ? 10.566 -16.964 7.617 1.00 49.75 131 PRO A N 1
ATOM 977 C CA . PRO A 1 131 ? 9.865 -15.809 7.034 1.00 49.75 131 PRO A CA 1
ATOM 978 C C . PRO A 1 131 ? 9.199 -14.873 8.060 1.00 49.75 131 PRO A C 1
ATOM 980 O O . PRO A 1 131 ? 8.700 -13.823 7.669 1.00 49.75 131 PRO A O 1
ATOM 983 N N . TYR A 1 132 ? 9.163 -15.228 9.356 1.00 49.50 132 TYR A N 1
ATOM 984 C CA . TYR A 1 132 ? 8.439 -14.460 10.394 1.00 49.50 132 TYR A CA 1
ATOM 985 C C . TYR A 1 132 ? 9.089 -14.439 11.778 1.00 49.50 132 TYR A C 1
ATOM 987 O O . TYR A 1 132 ? 8.552 -13.808 12.690 1.00 49.50 132 TYR A O 1
ATOM 995 N N . GLY A 1 133 ? 10.239 -15.090 11.974 1.00 46.62 133 GLY A N 1
ATOM 996 C CA . GLY A 1 133 ? 10.968 -14.994 13.234 1.00 46.62 133 GLY A CA 1
ATOM 997 C C . GLY A 1 133 ? 11.586 -13.608 13.360 1.00 46.62 133 GLY A C 1
ATOM 998 O O . GLY A 1 133 ? 12.744 -13.462 12.999 1.00 46.62 133 GLY A O 1
ATOM 999 N N . ARG A 1 134 ? 10.786 -12.611 13.781 1.00 46.94 134 ARG A N 1
ATOM 1000 C CA . ARG A 1 134 ? 11.153 -11.207 14.029 1.00 46.94 134 ARG A CA 1
ATOM 1001 C C . ARG A 1 134 ? 12.349 -10.776 13.183 1.00 46.94 134 ARG A C 1
ATOM 1003 O O . ARG A 1 134 ? 13.483 -10.800 13.655 1.00 46.94 134 ARG A O 1
ATOM 1010 N N . ILE A 1 135 ? 12.099 -10.316 11.956 1.00 50.19 135 ILE A N 1
ATOM 1011 C CA . ILE A 1 135 ? 13.079 -9.488 11.244 1.00 50.19 135 ILE A CA 1
ATOM 1012 C C . ILE A 1 135 ? 13.112 -8.128 11.963 1.00 50.19 135 ILE A C 1
ATOM 1014 O O . ILE A 1 135 ? 12.710 -7.098 11.437 1.00 50.19 135 ILE A O 1
ATOM 1018 N N . THR A 1 136 ? 13.556 -8.122 13.221 1.00 45.84 136 THR A N 1
ATOM 1019 C CA . THR A 1 136 ? 14.232 -6.970 13.789 1.00 45.84 136 THR A CA 1
ATOM 1020 C C . THR A 1 136 ? 15.476 -6.845 12.936 1.00 45.84 136 THR A C 1
ATOM 1022 O O . THR A 1 136 ? 16.368 -7.693 13.002 1.00 45.84 136 THR A O 1
ATOM 1025 N N . SER A 1 137 ? 15.424 -5.891 12.013 1.00 47.72 137 SER A N 1
ATOM 1026 C CA . SER A 1 137 ? 16.563 -5.287 11.336 1.00 47.72 137 SER A CA 1
ATOM 1027 C C . SER A 1 137 ? 17.907 -5.720 11.938 1.00 47.72 137 SER A C 1
ATOM 1029 O O . SER A 1 137 ? 18.157 -5.467 13.111 1.00 47.72 137 SER A O 1
ATOM 1031 N N . LEU A 1 138 ? 18.757 -6.386 11.142 1.00 46.97 138 LEU A N 1
ATOM 1032 C CA . LEU A 1 138 ? 20.212 -6.131 11.034 1.00 46.97 138 LEU A CA 1
ATOM 1033 C C . LEU A 1 138 ? 21.064 -7.341 10.610 1.00 46.97 138 LEU A C 1
ATOM 1035 O O . LEU A 1 138 ? 22.160 -7.111 10.114 1.00 46.97 138 LEU A O 1
ATOM 1039 N N . ASN A 1 139 ? 20.599 -8.594 10.684 1.00 46.34 139 ASN A N 1
ATOM 1040 C CA . ASN A 1 139 ? 21.397 -9.743 10.207 1.00 46.34 139 ASN A CA 1
ATOM 1041 C C . ASN A 1 139 ? 20.908 -10.288 8.853 1.00 46.34 139 ASN A C 1
ATOM 1043 O O . ASN A 1 139 ? 20.372 -11.387 8.750 1.00 46.34 139 ASN A O 1
ATOM 1047 N N . MET A 1 140 ? 21.124 -9.502 7.790 1.00 55.44 140 MET A N 1
ATOM 1048 C CA . MET A 1 140 ? 20.759 -9.829 6.397 1.00 55.44 140 MET A CA 1
ATOM 1049 C C . MET A 1 140 ? 21.753 -10.750 5.655 1.00 55.44 140 MET A C 1
ATOM 1051 O O . MET A 1 140 ? 21.598 -10.959 4.452 1.00 55.44 140 MET A O 1
ATOM 1055 N N . ASN A 1 141 ? 22.746 -11.321 6.345 1.00 56.50 141 ASN A N 1
ATOM 1056 C CA . ASN A 1 141 ? 23.799 -12.148 5.732 1.00 56.50 141 ASN A CA 1
ATOM 1057 C C . ASN A 1 141 ? 23.443 -13.638 5.591 1.00 56.50 141 ASN A C 1
ATOM 1059 O O . ASN A 1 141 ? 24.310 -14.441 5.256 1.00 56.50 141 ASN A O 1
ATOM 1063 N N . ILE A 1 142 ? 22.196 -14.037 5.849 1.00 57.56 142 ILE A N 1
ATOM 1064 C CA . ILE A 1 142 ? 21.779 -15.426 5.629 1.00 57.56 142 ILE A CA 1
ATOM 1065 C C . ILE A 1 142 ? 21.417 -15.584 4.141 1.00 57.56 142 ILE A C 1
ATOM 1067 O O . ILE A 1 142 ? 20.551 -14.849 3.657 1.00 57.56 142 ILE A O 1
ATOM 1071 N N . PRO A 1 143 ? 22.058 -16.507 3.397 1.00 59.84 143 PRO A N 1
ATOM 1072 C CA . PRO A 1 143 ? 21.727 -16.772 2.003 1.00 59.84 143 PRO A CA 1
ATOM 1073 C C . PRO A 1 143 ? 20.367 -17.470 1.935 1.00 59.84 143 PRO A C 1
ATOM 1075 O O . PRO A 1 143 ? 20.258 -18.692 2.013 1.00 59.84 143 PRO A O 1
ATOM 1078 N N . PHE A 1 144 ? 19.303 -16.683 1.836 1.00 67.44 144 PHE A N 1
ATOM 1079 C CA . PHE A 1 144 ? 17.983 -17.206 1.518 1.00 67.44 144 PHE A CA 1
ATOM 1080 C C . PHE A 1 144 ? 17.903 -17.515 0.024 1.00 67.44 144 PHE A C 1
ATOM 1082 O O . PHE A 1 144 ? 18.446 -16.772 -0.794 1.00 67.44 144 PHE A O 1
ATOM 1089 N N . ALA A 1 145 ? 17.195 -18.589 -0.329 1.00 74.88 145 ALA A N 1
ATOM 1090 C CA . ALA A 1 145 ? 16.863 -18.875 -1.717 1.00 74.88 145 ALA A CA 1
ATOM 1091 C C . ALA A 1 145 ? 16.056 -17.699 -2.288 1.00 74.88 145 ALA A C 1
ATOM 1093 O O . ALA A 1 145 ? 14.944 -17.417 -1.840 1.00 74.88 145 ALA A O 1
ATOM 1094 N N . THR A 1 146 ? 16.649 -16.986 -3.240 1.00 83.50 146 THR A N 1
ATOM 1095 C CA . THR A 1 146 ? 15.998 -15.900 -3.973 1.00 83.50 146 THR A CA 1
ATOM 1096 C C . THR A 1 146 ? 15.460 -16.422 -5.285 1.00 83.50 146 THR A C 1
ATOM 1098 O O . THR A 1 146 ? 16.156 -17.153 -5.990 1.00 83.50 146 THR A O 1
ATOM 1101 N N . HIS A 1 147 ? 14.265 -15.979 -5.645 1.00 92.44 147 HIS A N 1
ATOM 1102 C CA . HIS A 1 147 ? 13.680 -16.247 -6.949 1.00 92.44 147 HIS A CA 1
ATOM 1103 C C . HIS A 1 147 ? 13.568 -14.952 -7.746 1.00 92.44 147 HIS A C 1
ATOM 1105 O O . HIS A 1 147 ? 13.409 -13.867 -7.181 1.00 92.44 147 HIS A O 1
ATOM 1111 N N . VAL A 1 148 ? 13.657 -15.087 -9.068 1.00 94.50 148 VAL A N 1
ATOM 1112 C CA . VAL A 1 148 ? 13.523 -13.981 -10.014 1.00 94.50 148 VAL A CA 1
ATOM 1113 C C . VAL A 1 148 ? 12.314 -14.242 -10.891 1.00 94.50 148 VAL A C 1
ATOM 1115 O O . VAL A 1 148 ? 12.229 -15.286 -11.537 1.00 94.50 148 VAL A O 1
ATOM 1118 N N . HIS A 1 149 ? 11.391 -13.290 -10.929 1.00 95.19 149 HIS A N 1
ATOM 1119 C CA . HIS A 1 149 ? 10.301 -13.280 -11.892 1.00 95.19 149 HIS A CA 1
ATOM 1120 C C . HIS A 1 149 ? 10.584 -12.227 -12.965 1.00 95.19 149 HIS A C 1
ATOM 1122 O O . HIS A 1 149 ? 10.627 -11.032 -12.672 1.00 95.19 149 HIS A O 1
ATOM 1128 N N . GLY A 1 150 ? 10.799 -12.674 -14.203 1.00 94.56 150 GLY A N 1
ATOM 1129 C CA . GLY A 1 150 ? 10.965 -11.788 -15.354 1.00 94.56 150 GLY A CA 1
ATOM 1130 C C . GLY A 1 150 ? 9.625 -11.210 -15.798 1.00 94.56 150 GLY A C 1
ATOM 1131 O O . GLY A 1 150 ? 8.642 -11.941 -15.915 1.00 94.56 150 GLY A O 1
ATOM 1132 N N . TYR A 1 151 ? 9.587 -9.907 -16.057 1.00 94.56 151 TYR A N 1
ATOM 1133 C CA . TYR A 1 151 ? 8.383 -9.248 -16.551 1.00 94.56 151 TYR A CA 1
ATOM 1134 C C . TYR A 1 151 ? 8.135 -9.578 -18.022 1.00 94.56 151 TYR A C 1
ATOM 1136 O O . TYR A 1 151 ? 9.071 -9.739 -18.802 1.00 94.56 151 TYR A O 1
ATOM 1144 N N . ARG A 1 152 ? 6.860 -9.645 -18.410 1.00 90.94 152 ARG A N 1
ATOM 1145 C CA . ARG A 1 152 ? 6.448 -9.859 -19.800 1.00 90.94 152 ARG A CA 1
ATOM 1146 C C . ARG A 1 152 ? 5.359 -8.858 -20.177 1.00 90.94 152 ARG A C 1
ATOM 1148 O O . ARG A 1 152 ? 4.432 -8.679 -19.386 1.00 90.94 152 ARG A O 1
ATOM 1155 N N . PRO A 1 153 ? 5.434 -8.224 -21.358 1.00 88.62 153 PRO A N 1
ATOM 1156 C CA . PRO A 1 153 ? 4.371 -7.351 -21.845 1.00 88.62 153 PRO A CA 1
ATOM 1157 C C . PRO A 1 153 ? 3.018 -8.053 -21.866 1.00 88.62 153 PRO A C 1
ATOM 1159 O O . PRO A 1 153 ? 2.924 -9.229 -22.215 1.00 88.62 153 PRO A O 1
ATOM 1162 N N . GLY A 1 154 ? 1.971 -7.324 -21.482 1.00 88.44 154 GLY A N 1
ATOM 1163 C CA . GLY A 1 154 ? 0.605 -7.848 -21.425 1.00 88.44 154 GLY A CA 1
ATOM 1164 C C . GLY A 1 154 ? 0.319 -8.783 -20.246 1.00 88.44 154 GLY A C 1
ATOM 1165 O O . GLY A 1 154 ? -0.827 -9.190 -20.079 1.00 88.44 154 GLY A O 1
ATOM 1166 N N . LEU A 1 155 ? 1.315 -9.099 -19.411 1.00 92.06 155 LEU A N 1
ATOM 1167 C CA . LEU A 1 155 ? 1.136 -9.838 -18.164 1.00 92.06 155 LEU A CA 1
ATOM 1168 C C . LEU A 1 155 ? 1.433 -8.938 -16.962 1.00 92.06 155 LEU A C 1
ATOM 1170 O O . LEU A 1 155 ? 2.254 -8.023 -17.033 1.00 92.06 155 LEU A O 1
ATOM 1174 N N . PHE A 1 156 ? 0.787 -9.241 -15.840 1.00 93.38 156 PHE A N 1
ATOM 1175 C CA . PHE A 1 156 ? 1.100 -8.648 -14.546 1.00 93.38 156 PHE A CA 1
ATOM 1176 C C . PHE A 1 156 ? 1.740 -9.698 -13.634 1.00 93.38 156 PHE A C 1
ATOM 1178 O O . PHE A 1 156 ? 1.295 -10.844 -13.562 1.00 93.38 156 PHE A O 1
ATOM 1185 N N . ALA A 1 157 ? 2.775 -9.290 -12.911 1.00 95.69 157 ALA A N 1
ATOM 1186 C CA . ALA A 1 157 ? 3.273 -10.005 -11.751 1.00 95.69 157 ALA A CA 1
ATOM 1187 C C . ALA A 1 157 ? 2.503 -9.501 -10.526 1.00 95.69 157 ALA A C 1
ATOM 1189 O O . ALA A 1 157 ? 2.627 -8.332 -10.166 1.00 95.69 157 ALA A O 1
ATOM 1190 N N . ALA A 1 158 ? 1.698 -10.359 -9.903 1.00 96.75 158 ALA A N 1
ATOM 1191 C CA . ALA A 1 158 ? 1.021 -10.045 -8.650 1.00 96.75 158 ALA A CA 1
ATOM 1192 C C . ALA A 1 158 ? 1.839 -10.570 -7.471 1.00 96.75 158 ALA A C 1
ATOM 1194 O O . ALA A 1 158 ? 2.162 -11.758 -7.407 1.00 96.75 158 ALA A O 1
ATOM 1195 N N . VAL A 1 159 ? 2.161 -9.682 -6.538 1.00 95.94 159 VAL A N 1
ATOM 1196 C CA . VAL A 1 159 ? 2.938 -9.995 -5.341 1.00 95.94 159 VAL A CA 1
ATOM 1197 C C . VAL A 1 159 ? 2.063 -9.743 -4.131 1.00 95.94 159 VAL A C 1
ATOM 1199 O O . VAL A 1 159 ? 1.482 -8.667 -4.006 1.00 95.94 159 VAL A O 1
ATOM 1202 N N . ASP A 1 160 ? 1.964 -10.732 -3.244 1.00 96.56 160 ASP A N 1
ATOM 1203 C CA . ASP A 1 160 ? 1.351 -10.523 -1.936 1.00 96.56 160 ASP A CA 1
ATOM 1204 C C . ASP A 1 160 ? 2.085 -9.388 -1.224 1.00 96.56 160 ASP A C 1
ATOM 1206 O O . ASP A 1 160 ? 3.313 -9.382 -1.135 1.00 96.56 160 ASP A O 1
ATOM 1210 N N . GLY A 1 161 ? 1.331 -8.435 -0.700 1.00 94.62 161 GLY A N 1
ATOM 1211 C CA . GLY A 1 161 ? 1.871 -7.238 -0.099 1.00 94.62 161 GLY A CA 1
ATOM 1212 C C . GLY A 1 161 ? 2.802 -7.456 1.093 1.00 94.62 161 GLY A C 1
ATOM 1213 O O . GLY A 1 161 ? 3.595 -6.578 1.440 1.00 94.62 161 GLY A O 1
ATOM 1214 N N . LYS A 1 162 ? 2.717 -8.629 1.720 1.00 93.50 162 LYS A N 1
ATOM 1215 C CA . LYS A 1 162 ? 3.580 -9.072 2.812 1.00 93.50 162 LYS A CA 1
ATOM 1216 C C . LYS A 1 162 ? 4.836 -9.787 2.335 1.00 93.50 162 LYS A C 1
ATOM 1218 O O . LYS A 1 162 ? 5.720 -10.027 3.158 1.00 93.50 162 LYS A O 1
ATOM 1223 N N . LEU A 1 163 ? 4.905 -10.196 1.070 1.00 93.06 163 LEU A N 1
ATOM 1224 C CA . LEU A 1 163 ? 6.041 -10.943 0.554 1.00 93.06 163 LEU A CA 1
ATOM 1225 C C . LEU A 1 163 ? 7.257 -10.024 0.506 1.00 93.06 163 LEU A C 1
ATOM 1227 O O . LEU A 1 163 ? 7.209 -8.939 -0.072 1.00 93.06 163 LEU A O 1
ATOM 1231 N N . PHE A 1 164 ? 8.359 -10.466 1.103 1.00 92.19 164 PHE A N 1
ATOM 1232 C CA . PHE A 1 164 ? 9.607 -9.724 1.029 1.00 92.19 164 PHE A CA 1
ATOM 1233 C C . PHE A 1 164 ? 10.119 -9.756 -0.408 1.00 92.19 164 PHE A C 1
ATOM 1235 O O . PHE A 1 164 ? 10.242 -10.830 -1.010 1.00 92.19 164 PHE A O 1
ATOM 1242 N N . HIS A 1 165 ? 10.396 -8.585 -0.967 1.00 94.56 165 HIS A N 1
ATOM 1243 C CA . HIS A 1 165 ? 10.806 -8.458 -2.355 1.00 94.56 165 HIS A CA 1
ATOM 1244 C C . HIS A 1 165 ? 11.642 -7.194 -2.593 1.00 94.56 165 HIS A C 1
ATOM 1246 O O . HIS A 1 165 ? 11.870 -6.374 -1.702 1.00 94.56 165 HIS A O 1
ATOM 1252 N N . ARG A 1 166 ? 12.182 -7.089 -3.807 1.00 93.56 166 ARG A N 1
ATOM 1253 C CA . ARG A 1 166 ? 12.811 -5.888 -4.358 1.00 93.56 166 ARG A CA 1
ATOM 1254 C C . ARG A 1 166 ? 12.738 -5.917 -5.879 1.00 93.56 166 ARG A C 1
ATOM 1256 O O . ARG A 1 166 ? 12.589 -6.975 -6.493 1.00 93.56 166 ARG A O 1
ATOM 1263 N N . THR A 1 167 ? 12.970 -4.769 -6.501 1.00 94.69 167 THR A N 1
ATOM 1264 C CA . THR A 1 167 ? 13.433 -4.763 -7.892 1.00 94.69 167 THR A CA 1
ATOM 1265 C C . THR A 1 167 ? 14.749 -5.551 -7.994 1.00 94.69 167 THR A C 1
ATOM 1267 O O . THR A 1 167 ? 15.627 -5.378 -7.157 1.00 94.69 167 THR A O 1
ATOM 1270 N N . GLN A 1 168 ? 14.913 -6.409 -9.002 1.00 95.38 168 GLN A N 1
ATOM 1271 C CA . GLN A 1 168 ? 16.195 -7.065 -9.272 1.00 95.38 168 GLN A CA 1
ATOM 1272 C C . GLN A 1 168 ? 17.269 -6.018 -9.628 1.00 95.38 168 GLN A C 1
ATOM 1274 O O . GLN A 1 168 ? 17.062 -5.286 -10.597 1.00 95.38 168 GLN A O 1
ATOM 1279 N N . PRO A 1 169 ? 18.407 -5.950 -8.907 1.00 95.12 169 PRO A N 1
ATOM 1280 C CA . PRO A 1 169 ? 19.582 -5.213 -9.370 1.00 95.12 169 PRO A CA 1
ATOM 1281 C C . PRO A 1 169 ? 20.057 -5.780 -10.708 1.00 95.12 169 PRO A C 1
ATOM 1283 O O . PRO A 1 169 ? 20.056 -7.000 -10.889 1.00 95.12 169 PRO A O 1
ATOM 1286 N N . PHE A 1 170 ? 20.463 -4.924 -11.638 1.00 96.38 170 PHE A N 1
ATOM 1287 C CA . PHE A 1 170 ? 20.860 -5.365 -12.972 1.00 96.38 170 PHE A CA 1
ATOM 1288 C C . PHE A 1 170 ? 21.949 -4.484 -13.575 1.00 96.38 170 PHE A C 1
ATOM 1290 O O . PHE A 1 170 ? 22.124 -3.330 -13.190 1.00 96.38 170 PHE A O 1
ATOM 1297 N N . ARG A 1 171 ? 22.642 -5.044 -14.566 1.00 97.19 171 ARG A N 1
ATOM 1298 C CA . ARG A 1 171 ? 23.484 -4.327 -15.519 1.00 97.19 171 ARG A CA 1
ATOM 1299 C C . ARG A 1 171 ? 23.072 -4.794 -16.907 1.00 97.19 171 ARG A C 1
ATOM 1301 O O . ARG A 1 171 ? 23.189 -5.975 -17.217 1.00 97.19 171 ARG A O 1
ATOM 1308 N N . TYR A 1 172 ? 22.529 -3.876 -17.690 1.00 97.25 172 TYR A N 1
ATOM 1309 C CA . TYR A 1 172 ? 22.118 -4.123 -19.056 1.00 97.25 172 TYR A CA 1
ATOM 1310 C C . TYR A 1 172 ? 23.344 -4.454 -19.896 1.00 97.25 172 TYR A C 1
ATOM 1312 O O . TYR A 1 172 ? 24.301 -3.684 -19.978 1.00 97.25 172 TYR A O 1
ATOM 1320 N N . GLU A 1 173 ? 23.271 -5.607 -20.539 1.00 96.62 173 GLU A N 1
ATOM 1321 C CA . GLU A 1 173 ? 24.176 -6.017 -21.593 1.00 96.62 173 GLU A CA 1
ATOM 1322 C C . GLU A 1 173 ? 23.303 -6.405 -22.775 1.00 96.62 173 GLU A C 1
ATOM 1324 O O . GLU A 1 173 ? 22.331 -7.153 -22.616 1.00 96.62 173 GLU A O 1
ATOM 1329 N N . ARG A 1 174 ? 23.628 -5.871 -23.954 1.00 96.69 174 ARG A N 1
ATOM 1330 C CA . ARG A 1 174 ? 22.944 -6.253 -25.183 1.00 96.69 174 ARG A CA 1
ATOM 1331 C C . ARG A 1 174 ? 23.342 -7.685 -25.516 1.00 96.69 174 ARG A C 1
ATOM 1333 O O . ARG A 1 174 ? 24.472 -7.941 -25.931 1.00 96.69 174 ARG A O 1
ATOM 1340 N N . VAL A 1 175 ? 22.419 -8.619 -25.323 1.00 92.62 175 VAL A N 1
ATOM 1341 C CA . VAL A 1 175 ? 22.651 -10.034 -25.616 1.00 92.62 175 VAL A CA 1
ATOM 1342 C C . VAL A 1 175 ? 22.170 -10.324 -27.034 1.00 92.62 175 VAL A C 1
ATOM 1344 O O . VAL A 1 175 ? 21.066 -9.944 -27.421 1.00 92.62 175 VAL A O 1
ATOM 1347 N N . GLY A 1 176 ? 23.000 -10.996 -27.835 1.00 85.31 176 GLY A N 1
ATOM 1348 C CA . GLY A 1 176 ? 22.544 -11.554 -29.109 1.00 85.31 176 GLY A CA 1
ATOM 1349 C C . GLY A 1 176 ? 21.477 -12.620 -28.850 1.00 85.31 176 GLY A C 1
ATOM 1350 O O . GLY A 1 176 ? 21.682 -13.501 -28.017 1.00 85.31 176 GLY A O 1
ATOM 1351 N N . GLY A 1 177 ? 20.337 -12.550 -29.534 1.00 90.12 177 GLY A N 1
ATOM 1352 C CA . GLY A 1 177 ? 19.191 -13.399 -29.209 1.00 90.12 177 GLY A CA 1
ATOM 1353 C C . GLY A 1 177 ? 18.170 -13.523 -30.334 1.00 90.12 177 GLY A C 1
ATOM 1354 O O . GLY A 1 177 ? 18.486 -13.342 -31.510 1.00 90.12 177 GLY A O 1
ATOM 1355 N N . SER A 1 178 ? 16.937 -13.869 -29.960 1.00 95.44 178 SER A N 1
ATOM 1356 C CA . SER A 1 178 ? 15.800 -13.897 -30.882 1.00 95.44 178 SER A CA 1
ATOM 1357 C C . SER A 1 178 ? 15.510 -12.499 -31.445 1.00 95.44 178 SER A C 1
ATOM 1359 O O . SER A 1 178 ? 15.938 -11.486 -30.891 1.00 95.44 178 SER A O 1
ATOM 1361 N N . ALA A 1 179 ? 14.729 -12.432 -32.528 1.00 95.69 179 ALA A N 1
ATOM 1362 C CA . ALA A 1 179 ? 14.255 -11.153 -33.063 1.00 95.69 179 ALA A CA 1
ATOM 1363 C C . ALA A 1 179 ? 13.464 -10.339 -32.017 1.00 95.69 179 ALA A C 1
ATOM 1365 O O . ALA A 1 179 ? 13.539 -9.115 -32.009 1.00 95.69 179 ALA A O 1
ATOM 1366 N N . GLU A 1 180 ? 12.753 -11.016 -31.109 1.00 94.06 180 GLU A N 1
ATOM 1367 C CA . GLU A 1 180 ? 12.027 -10.384 -30.001 1.00 94.06 180 GLU A CA 1
ATOM 1368 C C . GLU A 1 180 ? 12.972 -9.754 -28.969 1.00 94.06 180 GLU A C 1
ATOM 1370 O O . GLU A 1 180 ? 12.741 -8.622 -28.553 1.00 94.06 180 GLU A O 1
ATOM 1375 N N . GLU A 1 181 ? 14.054 -10.444 -28.589 1.00 95.50 181 GLU A N 1
ATOM 1376 C CA . GLU A 1 181 ? 15.056 -9.902 -27.657 1.00 95.50 181 GLU A CA 1
ATOM 1377 C C . GLU A 1 181 ? 15.794 -8.711 -28.278 1.00 95.50 181 GLU A C 1
ATOM 1379 O O . GLU A 1 181 ? 16.018 -7.703 -27.610 1.00 95.50 181 GLU A O 1
ATOM 1384 N N . ALA A 1 182 ? 16.127 -8.796 -29.572 1.00 96.00 182 ALA A N 1
ATOM 1385 C CA . ALA A 1 182 ? 16.743 -7.691 -30.301 1.00 96.00 182 ALA A CA 1
ATOM 1386 C C . ALA A 1 182 ? 15.828 -6.456 -30.329 1.00 96.00 182 ALA A C 1
ATOM 1388 O O . ALA A 1 182 ? 16.282 -5.364 -29.998 1.00 96.00 182 ALA A O 1
ATOM 1389 N N . ALA A 1 183 ? 14.536 -6.642 -30.619 1.00 95.38 183 ALA A N 1
ATOM 1390 C CA . ALA A 1 183 ? 13.550 -5.565 -30.596 1.00 95.38 183 ALA A CA 1
ATOM 1391 C C . ALA A 1 183 ? 13.348 -4.974 -29.187 1.00 95.38 183 ALA A C 1
ATOM 1393 O O . ALA A 1 183 ? 13.175 -3.765 -29.047 1.00 95.38 183 ALA A O 1
ATOM 1394 N N . ALA A 1 184 ? 13.395 -5.798 -28.133 1.00 95.38 184 ALA A N 1
ATOM 1395 C CA . ALA A 1 184 ? 13.344 -5.317 -26.753 1.00 95.38 184 ALA A CA 1
ATOM 1396 C C . ALA A 1 184 ? 14.595 -4.499 -26.379 1.00 95.38 184 ALA A C 1
ATOM 1398 O O . ALA A 1 184 ? 14.472 -3.471 -25.712 1.00 95.38 184 ALA A O 1
ATOM 1399 N N . CYS A 1 185 ? 15.785 -4.922 -26.827 1.00 96.81 185 CYS A N 1
ATOM 1400 C CA . CYS A 1 185 ? 17.031 -4.163 -26.671 1.00 96.81 185 CYS A CA 1
ATOM 1401 C C . CYS A 1 185 ? 16.952 -2.812 -27.384 1.00 96.81 185 CYS A C 1
ATOM 1403 O O . CYS A 1 185 ? 17.249 -1.791 -26.767 1.00 96.81 185 CYS A O 1
ATOM 1405 N N . ASP A 1 186 ? 16.491 -2.799 -28.638 1.00 96.31 186 ASP A N 1
ATOM 1406 C CA . ASP A 1 186 ? 16.328 -1.571 -29.421 1.00 96.31 186 ASP A CA 1
ATOM 1407 C C . ASP A 1 186 ? 15.362 -0.603 -28.729 1.00 96.31 186 ASP A C 1
ATOM 1409 O O . ASP A 1 186 ? 15.727 0.537 -28.455 1.00 96.31 186 ASP A O 1
ATOM 1413 N N . ALA A 1 187 ? 14.177 -1.072 -28.325 1.00 94.88 187 ALA A N 1
ATOM 1414 C CA . ALA A 1 187 ? 13.200 -0.245 -27.618 1.00 94.88 187 ALA A CA 1
ATOM 1415 C C . ALA A 1 187 ? 13.745 0.314 -26.288 1.00 94.88 187 ALA A C 1
ATOM 1417 O O . ALA A 1 187 ? 13.481 1.466 -25.929 1.00 94.88 187 ALA A O 1
ATOM 1418 N N . TYR A 1 188 ? 14.515 -0.484 -25.541 1.00 96.19 188 TYR A N 1
ATOM 1419 C CA . TYR A 1 188 ? 15.120 -0.043 -24.287 1.00 96.19 188 TYR A CA 1
ATOM 1420 C C . TYR A 1 188 ? 16.211 1.014 -24.517 1.00 96.19 188 TYR A C 1
ATOM 1422 O O . TYR A 1 188 ? 16.219 2.036 -23.828 1.00 96.19 188 TYR A O 1
ATOM 1430 N N . GLU A 1 189 ? 17.083 0.829 -25.508 1.00 97.06 189 GLU A N 1
ATOM 1431 C CA . GLU A 1 189 ? 18.117 1.800 -25.889 1.00 97.06 189 GLU A CA 1
ATOM 1432 C C . GLU A 1 189 ? 17.506 3.105 -26.423 1.00 97.06 189 GLU A C 1
ATOM 1434 O O . GLU A 1 189 ? 17.879 4.189 -25.968 1.00 97.06 189 GLU A O 1
ATOM 1439 N N . GLU A 1 190 ? 16.505 3.016 -27.303 1.00 96.00 190 GLU A N 1
ATOM 1440 C CA . GLU A 1 190 ? 15.771 4.162 -27.860 1.00 96.00 190 GLU A CA 1
ATOM 1441 C C . GLU A 1 190 ? 15.039 4.972 -26.784 1.00 96.00 190 GLU A C 1
ATOM 1443 O O . GLU A 1 190 ? 14.956 6.199 -26.866 1.00 96.00 190 GLU A O 1
ATOM 1448 N N . SER A 1 191 ? 14.557 4.312 -25.725 1.00 93.56 191 SER A N 1
ATOM 1449 C CA . SER A 1 191 ? 13.945 4.985 -24.571 1.00 93.56 191 SER A CA 1
ATOM 1450 C C . SER A 1 191 ? 14.949 5.751 -23.693 1.00 93.56 191 SER A C 1
ATOM 1452 O O . SER A 1 191 ? 14.556 6.398 -22.717 1.00 93.56 191 SER A O 1
ATOM 1454 N N . GLY A 1 192 ? 16.248 5.667 -24.000 1.00 94.94 192 GLY A N 1
ATOM 1455 C CA . GLY A 1 192 ? 17.318 6.176 -23.149 1.00 94.94 192 GLY A CA 1
ATOM 1456 C C . GLY A 1 192 ? 17.502 5.329 -21.889 1.00 94.94 192 GLY A C 1
ATOM 1457 O O . GLY A 1 192 ? 17.728 5.879 -20.808 1.00 94.94 192 GLY A O 1
ATOM 1458 N N . TYR A 1 193 ? 17.385 4.003 -22.020 1.00 96.00 193 TYR A N 1
ATOM 1459 C CA . TYR A 1 193 ? 17.507 3.025 -20.934 1.00 96.00 193 TYR A CA 1
ATOM 1460 C C . TYR A 1 193 ? 16.455 3.216 -19.831 1.00 96.00 193 TYR A C 1
ATOM 1462 O O . TYR A 1 193 ? 16.761 3.177 -18.635 1.00 96.00 193 TYR A O 1
ATOM 1470 N N . GLN A 1 194 ? 15.203 3.465 -20.219 1.00 95.00 194 GLN A N 1
ATOM 1471 C CA . GLN A 1 194 ? 14.090 3.614 -19.288 1.00 95.00 194 GLN A CA 1
ATOM 1472 C C . GLN A 1 194 ? 13.326 2.304 -19.135 1.00 95.00 194 GLN A C 1
ATOM 1474 O O . GLN A 1 194 ? 12.752 1.767 -20.078 1.00 95.00 194 GLN A O 1
ATOM 1479 N N . ARG A 1 195 ? 13.256 1.814 -17.898 1.00 95.19 195 ARG A N 1
ATOM 1480 C CA . ARG A 1 195 ? 12.375 0.711 -17.520 1.00 95.19 195 ARG A CA 1
ATOM 1481 C C . ARG A 1 195 ? 11.185 1.283 -16.768 1.00 95.19 195 ARG A C 1
ATOM 1483 O O . ARG A 1 195 ? 11.351 1.801 -15.664 1.00 95.19 195 ARG A O 1
ATOM 1490 N N . VAL A 1 196 ? 9.992 1.160 -17.343 1.00 95.38 196 VAL A N 1
ATOM 1491 C CA . VAL A 1 196 ? 8.756 1.668 -16.736 1.00 95.38 196 VAL A CA 1
ATOM 1492 C C . VAL A 1 196 ? 7.803 0.519 -16.443 1.00 95.38 196 VAL A C 1
ATOM 1494 O O . VAL A 1 196 ? 7.399 -0.212 -17.350 1.00 95.38 196 VAL A O 1
ATOM 1497 N N . LEU A 1 197 ? 7.437 0.384 -15.170 1.00 96.56 197 LEU A N 1
ATOM 1498 C CA . LEU A 1 197 ? 6.404 -0.538 -14.713 1.00 96.56 197 LEU A CA 1
ATOM 1499 C C . LEU A 1 197 ? 5.172 0.252 -14.277 1.00 96.56 197 LEU A C 1
ATOM 1501 O O . LEU A 1 197 ? 5.288 1.245 -13.560 1.00 96.56 197 LEU A O 1
ATOM 1505 N N . VAL A 1 198 ? 3.997 -0.220 -14.666 1.00 96.81 198 VAL A N 1
ATOM 1506 C CA . VAL A 1 198 ? 2.739 0.110 -13.997 1.00 96.81 198 VAL A CA 1
ATOM 1507 C C . VAL A 1 198 ? 2.706 -0.652 -12.680 1.00 96.81 198 VAL A C 1
ATOM 1509 O O . VAL A 1 198 ? 2.908 -1.865 -12.683 1.00 96.81 198 VAL A O 1
ATOM 1512 N N . SER A 1 199 ? 2.451 0.052 -11.580 1.00 97.56 199 SER A N 1
ATOM 1513 C CA . SER A 1 199 ? 2.252 -0.523 -10.252 1.00 97.56 199 SER A CA 1
ATOM 1514 C C . SER A 1 199 ? 0.843 -0.219 -9.760 1.00 97.56 199 SER A C 1
ATOM 1516 O O . SER A 1 199 ? 0.432 0.942 -9.708 1.00 97.56 199 SER A O 1
ATOM 1518 N N . LEU A 1 200 ? 0.101 -1.270 -9.421 1.00 98.38 200 LEU A N 1
ATOM 1519 C CA . LEU A 1 200 ? -1.261 -1.192 -8.903 1.00 98.38 200 LEU A CA 1
ATOM 1520 C C . LEU A 1 200 ? -1.277 -1.704 -7.466 1.00 98.38 200 LEU A C 1
ATOM 1522 O O . LEU A 1 200 ? -0.925 -2.856 -7.212 1.00 98.38 200 LEU A O 1
ATOM 1526 N N . SER A 1 201 ? -1.722 -0.858 -6.544 1.00 98.19 201 SER A N 1
ATOM 1527 C CA . SER A 1 201 ? -1.937 -1.200 -5.142 1.00 98.19 201 SER A CA 1
ATOM 1528 C C . SER A 1 201 ? -3.395 -1.612 -4.955 1.00 98.19 201 SER A C 1
ATOM 1530 O O . SER A 1 201 ? -4.284 -0.756 -4.894 1.00 98.19 201 SER A O 1
ATOM 1532 N N . ILE A 1 202 ? -3.637 -2.922 -4.906 1.00 98.44 202 ILE A N 1
ATOM 1533 C CA . ILE A 1 202 ? -4.974 -3.524 -4.834 1.00 98.44 202 ILE A CA 1
ATOM 1534 C C . ILE A 1 202 ? -5.130 -4.215 -3.485 1.00 98.44 202 ILE A C 1
ATOM 1536 O O . ILE A 1 202 ? -4.287 -5.026 -3.108 1.00 98.44 202 ILE A O 1
ATOM 1540 N N . ALA A 1 203 ? -6.202 -3.928 -2.755 1.00 98.12 203 ALA A N 1
ATOM 1541 C CA . ALA A 1 203 ? -6.466 -4.572 -1.474 1.00 98.12 203 ALA A CA 1
ATOM 1542 C C . ALA A 1 203 ? -7.931 -4.968 -1.311 1.00 98.12 203 ALA A C 1
ATOM 1544 O O . ALA A 1 203 ? -8.805 -4.553 -2.073 1.00 98.12 203 ALA A O 1
ATOM 1545 N N . THR A 1 204 ? -8.177 -5.807 -0.307 1.00 96.94 204 THR A N 1
ATOM 1546 C CA . THR A 1 204 ? -9.516 -6.251 0.074 1.00 96.94 204 THR A CA 1
ATOM 1547 C C . THR A 1 204 ? -10.419 -5.078 0.455 1.00 96.94 204 THR A C 1
ATOM 1549 O O . THR A 1 204 ? -9.972 -4.113 1.083 1.00 96.94 204 THR A O 1
ATOM 1552 N N . THR A 1 205 ? -11.707 -5.186 0.129 1.00 95.50 205 THR A N 1
ATOM 1553 C CA . THR A 1 205 ? -12.743 -4.249 0.589 1.00 95.50 205 THR A CA 1
ATOM 1554 C C . THR A 1 205 ? -13.342 -4.639 1.945 1.00 95.50 205 THR A C 1
ATOM 1556 O O . THR A 1 205 ? -14.278 -4.005 2.429 1.00 95.50 205 THR A O 1
ATOM 1559 N N . GLU A 1 206 ? -12.808 -5.656 2.620 1.00 94.12 206 GLU A N 1
ATOM 1560 C CA . GLU A 1 206 ? -13.262 -6.010 3.963 1.00 94.12 206 GLU A CA 1
ATOM 1561 C C . GLU A 1 206 ? -13.009 -4.876 4.974 1.00 94.12 206 GLU A C 1
ATOM 1563 O O . GLU A 1 206 ? -11.884 -4.391 5.142 1.00 94.12 206 GLU A O 1
ATOM 1568 N N . ALA A 1 207 ? -14.053 -4.512 5.728 1.00 88.38 207 ALA A N 1
ATOM 1569 C CA . ALA A 1 207 ? -14.024 -3.415 6.699 1.00 88.38 207 ALA A CA 1
ATOM 1570 C C . ALA A 1 207 ? -12.871 -3.510 7.709 1.00 88.38 207 ALA A C 1
ATOM 1572 O O . ALA A 1 207 ? -12.232 -2.506 8.021 1.00 88.38 207 ALA A O 1
ATOM 1573 N N . ARG A 1 208 ? -12.538 -4.729 8.155 1.00 88.12 208 ARG A N 1
ATOM 1574 C CA . ARG A 1 208 ? -11.449 -4.981 9.113 1.00 88.12 208 ARG A CA 1
ATOM 1575 C C . ARG A 1 208 ? -10.067 -4.538 8.622 1.00 88.12 208 ARG A C 1
ATOM 1577 O O . ARG A 1 208 ? -9.193 -4.295 9.445 1.00 88.12 208 ARG A O 1
ATOM 1584 N N . SER A 1 209 ? -9.844 -4.477 7.308 1.00 89.44 209 SER A N 1
ATOM 1585 C CA . SER A 1 209 ? -8.534 -4.170 6.719 1.00 89.44 209 SER A CA 1
ATOM 1586 C C . SER A 1 209 ? -8.464 -2.764 6.131 1.00 89.44 209 SER A C 1
ATOM 1588 O O . SER A 1 209 ? -7.367 -2.216 6.037 1.00 89.44 209 SER A O 1
ATOM 1590 N N . ALA A 1 210 ? -9.604 -2.157 5.788 1.00 89.25 210 ALA A N 1
ATOM 1591 C CA . ALA A 1 210 ? -9.674 -0.879 5.080 1.00 89.25 210 ALA A CA 1
ATOM 1592 C C . ALA A 1 210 ? -8.902 0.258 5.780 1.00 89.25 210 ALA A C 1
ATOM 1594 O O . ALA A 1 210 ? -8.127 0.963 5.130 1.00 89.25 210 ALA A O 1
ATOM 1595 N N . GLY A 1 211 ? -9.041 0.399 7.105 1.00 88.62 211 GLY A N 1
ATOM 1596 C CA . GLY A 1 211 ? -8.317 1.423 7.872 1.00 88.62 211 GLY A CA 1
ATOM 1597 C C . GLY A 1 211 ? -6.795 1.250 7.816 1.00 88.62 211 GLY A C 1
ATOM 1598 O O . GLY A 1 211 ? -6.054 2.210 7.605 1.00 88.62 211 GLY A O 1
ATOM 1599 N N . TYR A 1 212 ? -6.319 0.007 7.913 1.00 92.25 212 TYR A N 1
ATOM 1600 C CA . TYR A 1 212 ? -4.891 -0.313 7.873 1.00 92.25 212 TYR A CA 1
ATOM 1601 C C . TYR A 1 212 ? -4.298 -0.196 6.464 1.00 92.25 212 TYR A C 1
ATOM 1603 O O . TYR A 1 212 ? -3.170 0.269 6.313 1.00 92.25 212 TYR A O 1
ATOM 1611 N N . VAL A 1 213 ? -5.062 -0.577 5.434 1.00 94.06 213 VAL A N 1
ATOM 1612 C CA . VAL A 1 213 ? -4.714 -0.393 4.013 1.00 94.06 213 VAL A CA 1
ATOM 1613 C C . VAL A 1 213 ? -4.522 1.091 3.712 1.00 94.06 213 VAL A C 1
ATOM 1615 O O . VAL A 1 213 ? -3.482 1.479 3.180 1.00 94.06 213 VAL A O 1
ATOM 1618 N N . ARG A 1 214 ? -5.488 1.932 4.108 1.00 92.81 214 ARG A N 1
ATOM 1619 C CA . ARG A 1 214 ? -5.408 3.388 3.936 1.00 92.81 214 ARG A CA 1
ATOM 1620 C C . ARG A 1 214 ? -4.174 3.959 4.621 1.00 92.81 214 ARG A C 1
ATOM 1622 O O . ARG A 1 214 ? -3.437 4.712 3.990 1.00 92.81 214 ARG A O 1
ATOM 1629 N N . LYS A 1 215 ? -3.942 3.587 5.882 1.00 91.12 215 LYS A N 1
ATOM 1630 C CA . LYS A 1 215 ? -2.770 4.039 6.633 1.00 91.12 215 LYS A CA 1
ATOM 1631 C C . LYS A 1 215 ? -1.465 3.670 5.932 1.00 91.12 215 LYS A C 1
ATOM 1633 O O . LYS A 1 215 ? -0.664 4.557 5.670 1.00 91.12 215 LYS A O 1
ATOM 1638 N N . MET A 1 216 ? -1.285 2.398 5.569 1.00 92.81 216 MET A N 1
ATOM 1639 C CA . MET A 1 216 ? -0.067 1.950 4.886 1.00 92.81 216 MET A CA 1
ATOM 1640 C C . MET A 1 216 ? 0.188 2.734 3.604 1.00 92.81 216 MET A C 1
ATOM 1642 O O . MET A 1 216 ? 1.297 3.209 3.385 1.00 92.81 216 MET A O 1
ATOM 1646 N N . LEU A 1 217 ? -0.841 2.933 2.779 1.00 94.19 217 LEU A N 1
ATOM 1647 C CA . LEU A 1 217 ? -0.687 3.722 1.563 1.00 94.19 217 LEU A CA 1
ATOM 1648 C C . LEU A 1 217 ? -0.354 5.183 1.870 1.00 94.19 217 LEU A C 1
ATOM 1650 O O . LEU A 1 217 ? 0.486 5.766 1.192 1.00 94.19 217 LEU A O 1
ATOM 1654 N N . ARG A 1 218 ? -0.958 5.796 2.891 1.00 92.44 218 ARG A N 1
ATOM 1655 C CA . ARG A 1 218 ? -0.616 7.172 3.286 1.00 92.44 218 ARG A CA 1
ATOM 1656 C C . ARG A 1 218 ? 0.828 7.299 3.772 1.00 92.44 218 ARG A C 1
ATOM 1658 O O . ARG A 1 218 ? 1.435 8.333 3.519 1.00 92.44 218 ARG A O 1
ATOM 1665 N N . ASP A 1 219 ? 1.381 6.258 4.388 1.00 89.25 219 ASP A N 1
ATOM 1666 C CA . ASP A 1 219 ? 2.781 6.225 4.824 1.00 89.25 219 ASP A CA 1
ATOM 1667 C C . ASP A 1 219 ? 3.764 6.003 3.653 1.00 89.25 219 ASP A C 1
ATOM 1669 O O . ASP A 1 219 ? 4.905 6.469 3.692 1.00 89.25 219 ASP A O 1
ATOM 1673 N N . MET A 1 220 ? 3.334 5.307 2.594 1.00 88.88 220 MET A N 1
ATOM 1674 C CA . MET A 1 220 ? 4.164 4.970 1.426 1.00 88.88 220 MET A CA 1
ATOM 1675 C C . MET A 1 220 ? 4.082 5.972 0.269 1.00 88.88 220 MET A C 1
ATOM 1677 O O . MET A 1 220 ? 4.966 5.994 -0.589 1.00 88.88 220 MET A O 1
ATOM 1681 N N . THR A 1 221 ? 3.003 6.748 0.189 1.00 92.31 221 THR A N 1
ATOM 1682 C CA . THR A 1 221 ? 2.720 7.636 -0.946 1.00 92.31 221 THR A CA 1
ATOM 1683 C C . THR A 1 221 ? 2.929 9.108 -0.589 1.00 92.31 221 THR A C 1
ATOM 1685 O O . THR A 1 221 ? 2.784 9.488 0.574 1.00 92.31 221 THR A O 1
ATOM 1688 N N . PRO A 1 222 ? 3.231 9.972 -1.578 1.00 92.75 222 PRO A N 1
ATOM 1689 C CA . PRO A 1 222 ? 3.170 11.413 -1.398 1.00 92.75 222 PRO A CA 1
ATOM 1690 C C . PRO A 1 222 ? 1.851 11.883 -0.808 1.00 92.75 222 PRO A C 1
ATOM 1692 O O . PRO A 1 222 ? 0.787 11.345 -1.118 1.00 92.75 222 PRO A O 1
ATOM 1695 N N . ARG A 1 223 ? 1.881 13.003 -0.087 1.00 92.56 223 ARG A N 1
ATOM 1696 C CA . ARG A 1 223 ? 0.652 13.643 0.415 1.00 92.56 223 ARG A CA 1
ATOM 1697 C C . ARG A 1 223 ? -0.319 14.009 -0.703 1.00 92.56 223 ARG A C 1
ATOM 1699 O O . ARG A 1 223 ? -1.528 13.951 -0.501 1.00 92.56 223 ARG A O 1
ATOM 1706 N N . ALA A 1 224 ? 0.214 14.388 -1.862 1.00 93.88 224 ALA A N 1
ATOM 1707 C CA . ALA A 1 224 ? -0.574 14.732 -3.039 1.00 93.88 224 ALA A CA 1
ATOM 1708 C C . ALA A 1 224 ? -1.173 13.507 -3.754 1.00 93.88 224 ALA A C 1
ATOM 1710 O O . ALA A 1 224 ? -2.048 13.680 -4.596 1.00 93.88 224 ALA A O 1
ATOM 1711 N N . ALA A 1 225 ? -0.731 12.285 -3.437 1.00 96.00 225 ALA A N 1
ATOM 1712 C CA . ALA A 1 225 ? -1.233 11.084 -4.087 1.00 96.00 225 ALA A CA 1
ATOM 1713 C C . ALA A 1 225 ? -2.696 10.803 -3.711 1.00 96.00 225 ALA A C 1
ATOM 1715 O O . ALA A 1 225 ? -3.126 10.913 -2.551 1.00 96.00 225 ALA A O 1
ATOM 1716 N N . ARG A 1 226 ? -3.465 10.374 -4.710 1.00 96.81 226 ARG A N 1
ATOM 1717 C CA . ARG A 1 226 ? -4.826 9.891 -4.540 1.00 96.81 226 ARG A CA 1
ATOM 1718 C C . ARG A 1 226 ? -4.789 8.474 -3.991 1.00 96.81 226 ARG A C 1
ATOM 1720 O O . ARG A 1 226 ? -4.238 7.567 -4.606 1.00 96.81 226 ARG A O 1
ATOM 1727 N N . ILE A 1 227 ? -5.450 8.299 -2.853 1.00 96.81 227 ILE A N 1
ATOM 1728 C CA . ILE A 1 227 ? -5.796 6.990 -2.309 1.00 96.81 227 ILE A CA 1
ATOM 1729 C C . ILE A 1 227 ? -7.312 6.902 -2.339 1.00 96.81 227 ILE A C 1
ATOM 1731 O O . ILE A 1 227 ? -7.995 7.748 -1.754 1.00 96.81 227 ILE A O 1
ATOM 1735 N N . ARG A 1 228 ? -7.828 5.914 -3.064 1.00 96.56 228 ARG A N 1
ATOM 1736 C CA . ARG A 1 228 ? -9.251 5.624 -3.139 1.00 96.56 228 ARG A CA 1
ATOM 1737 C C . ARG A 1 228 ? -9.698 4.957 -1.845 1.00 96.56 228 ARG A C 1
ATOM 1739 O O . ARG A 1 228 ? -9.116 3.965 -1.398 1.00 96.56 228 ARG A O 1
ATOM 1746 N N . GLU A 1 229 ? -10.733 5.537 -1.257 1.00 92.56 229 GLU A N 1
ATOM 1747 C CA . GLU A 1 229 ? -11.368 5.039 -0.045 1.00 92.56 229 GLU A CA 1
ATOM 1748 C C . GLU A 1 229 ? -12.384 3.957 -0.402 1.00 92.56 229 GLU A C 1
ATOM 1750 O O . GLU A 1 229 ? -12.985 3.986 -1.478 1.00 92.56 229 GLU A O 1
ATOM 1755 N N . ASN A 1 230 ? -12.558 2.997 0.500 1.00 90.25 230 ASN A N 1
ATOM 1756 C CA . ASN A 1 230 ? -13.591 1.989 0.350 1.00 90.25 230 ASN A CA 1
ATOM 1757 C C . ASN A 1 230 ? -14.964 2.653 0.564 1.00 90.25 230 ASN A C 1
ATOM 1759 O O . ASN A 1 230 ? -15.182 3.204 1.644 1.00 90.25 230 ASN A O 1
ATOM 1763 N N . PRO A 1 231 ? -15.879 2.619 -0.421 1.00 89.06 231 PRO A N 1
ATOM 1764 C CA . PRO A 1 231 ? -17.176 3.286 -0.307 1.00 89.06 231 PRO A CA 1
ATOM 1765 C C . PRO A 1 231 ? -18.060 2.704 0.805 1.00 89.06 231 PRO A C 1
ATOM 1767 O O . PRO A 1 231 ? -18.915 3.414 1.326 1.00 89.06 231 PRO A O 1
ATOM 1770 N N . ASP A 1 232 ? -17.831 1.447 1.192 1.00 88.31 232 ASP A N 1
ATOM 1771 C CA . ASP A 1 232 ? -18.635 0.734 2.187 1.00 88.31 232 ASP A CA 1
ATOM 1772 C C . ASP A 1 232 ? -18.094 0.892 3.617 1.00 88.31 232 ASP A C 1
ATOM 1774 O O . ASP A 1 232 ? -18.690 0.391 4.573 1.00 88.31 232 ASP A O 1
ATOM 1778 N N . VAL A 1 233 ? -16.951 1.567 3.791 1.00 85.50 233 VAL A N 1
ATOM 1779 C CA . VAL A 1 233 ? -16.284 1.710 5.089 1.00 85.50 233 VAL A CA 1
ATOM 1780 C C . VAL A 1 233 ? -16.017 3.177 5.370 1.00 85.50 233 VAL A C 1
ATOM 1782 O O . VAL A 1 233 ? -15.110 3.786 4.804 1.00 85.50 233 VAL A O 1
ATOM 1785 N N . PHE A 1 234 ? -16.779 3.737 6.305 1.00 82.44 234 PHE A N 1
ATOM 1786 C CA . PHE A 1 234 ? -16.513 5.072 6.816 1.00 82.44 234 PHE A CA 1
ATOM 1787 C C . PHE A 1 234 ? -15.291 5.033 7.739 1.00 82.44 234 PHE A C 1
ATOM 1789 O O . PHE A 1 234 ? -15.316 4.401 8.793 1.00 82.44 234 PHE A O 1
ATOM 1796 N N . LEU A 1 235 ? -14.212 5.689 7.320 1.00 76.88 235 LEU A N 1
ATOM 1797 C CA . LEU A 1 235 ? -13.015 5.886 8.130 1.00 76.88 235 LEU A CA 1
ATOM 1798 C C . LEU A 1 235 ? -13.041 7.322 8.644 1.00 76.88 235 LEU A C 1
ATOM 1800 O O . LEU A 1 235 ? -12.760 8.253 7.889 1.00 76.88 235 LEU A O 1
ATOM 1804 N N . ASP A 1 236 ? -13.405 7.510 9.909 1.00 69.19 236 ASP A N 1
ATOM 1805 C CA . ASP A 1 236 ? -13.253 8.815 10.544 1.00 69.19 236 ASP A CA 1
ATOM 1806 C C . ASP A 1 236 ? -11.773 9.110 10.856 1.00 69.19 236 ASP A C 1
ATOM 1808 O O . ASP A 1 236 ? -10.896 8.241 10.824 1.00 69.19 236 ASP A O 1
ATOM 1812 N N . SER A 1 237 ? -11.472 10.373 11.155 1.00 56.47 237 SER A N 1
ATOM 1813 C CA . SER A 1 237 ? -10.120 10.795 11.535 1.00 56.47 237 SER A CA 1
ATOM 1814 C C . SER A 1 237 ? -9.617 10.135 12.826 1.00 56.47 237 SER A C 1
ATOM 1816 O O . SER A 1 237 ? -8.412 10.103 13.064 1.00 56.47 237 SER A O 1
ATOM 1818 N N . GLU A 1 238 ? -10.515 9.612 13.666 1.00 53.56 238 GLU A N 1
ATOM 1819 C CA . GLU A 1 238 ? -10.161 8.909 14.905 1.00 53.56 238 GLU A CA 1
ATOM 1820 C C . GLU A 1 238 ? -9.712 7.466 14.628 1.00 53.56 238 GLU A C 1
ATOM 1822 O O . GLU A 1 238 ? -8.777 6.969 15.261 1.00 53.56 238 GLU A O 1
ATOM 1827 N N . SER A 1 239 ? -10.281 6.836 13.603 1.00 55.31 239 SER A N 1
ATOM 1828 C CA . SER A 1 239 ? -9.909 5.520 13.089 1.00 55.31 239 SER A CA 1
ATOM 1829 C C . SER A 1 239 ? -8.475 5.515 12.566 1.00 55.31 239 SER A C 1
ATOM 1831 O O . SER A 1 239 ? -7.771 4.522 12.722 1.00 55.31 239 SER A O 1
ATOM 1833 N N . GLU A 1 240 ? -7.986 6.631 12.012 1.00 55.06 240 GLU A N 1
ATOM 1834 C CA . GLU A 1 240 ? -6.572 6.775 11.639 1.00 55.06 240 GLU A CA 1
ATOM 1835 C C . GLU A 1 240 ? -5.652 6.784 12.877 1.00 55.06 240 GLU A C 1
ATOM 1837 O O . GLU A 1 240 ? -4.566 6.201 12.841 1.00 55.06 240 GLU A O 1
ATOM 1842 N N . CYS A 1 241 ? -6.093 7.356 14.005 1.00 51.50 241 CYS A N 1
ATOM 1843 C CA . CYS A 1 241 ? -5.344 7.350 15.268 1.00 51.50 241 CYS A CA 1
ATOM 1844 C C . CYS A 1 241 ? -5.374 5.992 15.990 1.00 51.50 241 CYS A C 1
ATOM 1846 O O . CYS A 1 241 ? -4.394 5.641 16.647 1.00 51.50 241 CYS A O 1
ATOM 1848 N N . ALA A 1 242 ? -6.448 5.210 15.839 1.00 52.53 242 ALA A N 1
ATOM 1849 C CA . ALA A 1 242 ? -6.612 3.898 16.477 1.00 52.53 242 ALA A CA 1
ATOM 1850 C C . ALA A 1 242 ? -5.656 2.811 15.943 1.00 52.53 242 ALA A C 1
ATOM 1852 O O . ALA A 1 242 ? -5.534 1.740 16.521 1.00 52.53 242 ALA A O 1
ATOM 1853 N N . THR A 1 243 ? -4.948 3.074 14.846 1.00 52.56 243 THR A N 1
ATOM 1854 C CA . THR A 1 243 ? -4.064 2.103 14.180 1.00 52.56 243 THR A CA 1
ATOM 1855 C C . THR A 1 243 ? -2.604 2.161 14.655 1.00 52.56 243 THR A C 1
ATOM 1857 O O . THR A 1 243 ? -1.713 1.700 13.939 1.00 52.56 243 THR A O 1
ATOM 1860 N N . SER A 1 244 ? -2.293 2.794 15.793 1.00 50.03 244 SER A N 1
ATOM 1861 C CA . SER A 1 244 ? -0.908 2.925 16.279 1.00 50.03 244 SER A CA 1
ATOM 1862 C C . SER A 1 244 ? -0.202 1.564 16.394 1.00 50.03 244 SER A C 1
ATOM 1864 O O . SER A 1 244 ? -0.808 0.587 16.823 1.00 50.03 244 SER A O 1
ATOM 1866 N N . GLU A 1 245 ? 1.088 1.508 16.034 1.00 48.09 245 GLU A N 1
ATOM 1867 C CA . GLU A 1 245 ? 1.917 0.287 15.909 1.00 48.09 245 GLU A CA 1
ATOM 1868 C C . GLU A 1 245 ? 1.998 -0.597 17.172 1.00 48.09 245 GLU A C 1
ATOM 1870 O O . GLU A 1 245 ? 2.537 -1.701 17.125 1.00 48.09 245 GLU A O 1
ATOM 1875 N N . THR A 1 246 ? 1.457 -0.142 18.302 1.00 48.50 246 THR A N 1
ATOM 1876 C CA . THR A 1 246 ? 1.404 -0.879 19.570 1.00 48.50 246 THR A CA 1
ATOM 1877 C C . THR A 1 246 ? 0.370 -2.010 19.600 1.00 48.50 246 THR A C 1
ATOM 1879 O O . THR A 1 246 ? 0.317 -2.755 20.575 1.00 48.50 246 THR A O 1
ATOM 1882 N N . ASP A 1 247 ? -0.394 -2.200 18.527 1.00 46.53 247 ASP A N 1
ATOM 1883 C CA . ASP A 1 247 ? -1.379 -3.275 18.349 1.00 46.53 247 ASP A CA 1
ATOM 1884 C C . ASP A 1 247 ? -0.745 -4.633 17.953 1.00 46.53 247 ASP A C 1
ATOM 1886 O O . ASP A 1 247 ? -1.249 -5.357 17.091 1.00 46.53 247 ASP A O 1
ATOM 1890 N N . SER A 1 248 ? 0.399 -4.999 18.548 1.00 44.22 248 SER A N 1
ATOM 1891 C CA . SER A 1 248 ? 1.038 -6.303 18.308 1.00 44.22 248 SER A CA 1
ATOM 1892 C C . SER A 1 248 ? 0.444 -7.370 19.227 1.00 44.22 248 SER A C 1
ATOM 1894 O O . SER A 1 248 ? 0.666 -7.282 20.428 1.00 44.22 248 SER A O 1
ATOM 1896 N N . ASP A 1 249 ? -0.273 -8.365 18.691 1.00 39.97 249 ASP A N 1
ATOM 1897 C CA . ASP A 1 249 ? -0.623 -9.675 19.298 1.00 39.97 249 ASP A CA 1
ATOM 1898 C C . ASP A 1 249 ? -1.149 -9.692 20.744 1.00 39.97 249 ASP A C 1
ATOM 1900 O O . ASP A 1 249 ? -1.201 -10.722 21.419 1.00 39.97 249 ASP A O 1
ATOM 1904 N N . CYS A 1 250 ? -1.584 -8.541 21.227 1.00 42.03 250 CYS A N 1
ATOM 1905 C CA . CYS A 1 250 ? -1.911 -8.347 22.614 1.00 42.03 250 CYS A CA 1
ATOM 1906 C C . CYS A 1 250 ? -3.416 -8.344 22.872 1.00 42.03 250 CYS A C 1
ATOM 1908 O O . CYS A 1 250 ? -3.791 -8.324 24.029 1.00 42.03 250 CYS A O 1
ATOM 1910 N N . ASP A 1 251 ? -4.310 -8.389 21.887 1.00 44.12 251 ASP A N 1
ATOM 1911 C CA . ASP A 1 251 ? -5.742 -8.176 22.169 1.00 44.12 251 ASP A CA 1
ATOM 1912 C C . ASP A 1 251 ? -6.343 -9.179 23.173 1.00 44.12 251 ASP A C 1
ATOM 1914 O O . ASP A 1 251 ? -7.211 -8.805 23.959 1.00 44.12 251 ASP A O 1
ATOM 1918 N N . GLU A 1 252 ? -5.834 -10.414 23.269 1.00 47.47 252 GLU A N 1
ATOM 1919 C CA . GLU A 1 252 ? -6.243 -11.321 24.356 1.00 47.47 252 GLU A CA 1
ATOM 1920 C C . GLU A 1 252 ? -5.506 -11.076 25.684 1.00 47.47 252 GLU A C 1
ATOM 1922 O O . GLU A 1 252 ? -6.105 -11.209 26.755 1.00 47.47 252 GLU A O 1
ATOM 1927 N N . VAL A 1 253 ? -4.225 -10.693 25.648 1.00 43.06 253 VAL A N 1
ATOM 1928 C CA . VAL A 1 253 ? -3.389 -10.506 26.849 1.00 43.06 253 VAL A CA 1
ATOM 1929 C C . VAL A 1 253 ? -3.527 -9.090 27.428 1.00 43.06 253 VAL A C 1
ATOM 1931 O O . VAL A 1 253 ? -3.776 -8.951 28.623 1.00 43.06 253 VAL A O 1
ATOM 1934 N N . LEU A 1 254 ? -3.444 -8.041 26.607 1.00 43.50 254 LEU A N 1
ATOM 1935 C CA . LEU A 1 254 ? -3.838 -6.664 26.917 1.00 43.50 254 LEU A CA 1
ATOM 1936 C C . LEU A 1 254 ? -5.343 -6.517 27.109 1.00 43.50 254 LEU A C 1
ATOM 1938 O O . LEU A 1 254 ? -5.715 -5.783 28.008 1.00 43.50 254 LEU A O 1
ATOM 1942 N N . GLY A 1 255 ? -6.216 -7.245 26.404 1.00 53.72 255 GLY A N 1
ATOM 1943 C CA . GLY A 1 255 ? -7.646 -7.239 26.740 1.00 53.72 255 GLY A CA 1
ATOM 1944 C C . GLY A 1 255 ? -7.877 -7.660 28.195 1.00 53.72 255 GLY A C 1
ATOM 1945 O O . GLY A 1 255 ? -8.550 -6.967 28.958 1.00 53.72 255 GLY A O 1
ATOM 1946 N N . ALA A 1 256 ? -7.213 -8.739 28.626 1.00 52.56 256 ALA A N 1
ATOM 1947 C CA . ALA A 1 256 ? -7.231 -9.183 30.016 1.00 52.56 256 ALA A CA 1
ATOM 1948 C C . ALA A 1 256 ? -6.491 -8.227 30.975 1.00 52.56 256 ALA A C 1
ATOM 1950 O O . ALA A 1 256 ? -6.951 -8.048 32.101 1.00 52.56 256 ALA A O 1
ATOM 1951 N N . GLN A 1 257 ? -5.372 -7.605 30.577 1.00 52.62 257 GLN A N 1
ATOM 1952 C CA . GLN A 1 257 ? -4.627 -6.658 31.426 1.00 52.62 257 GLN A CA 1
ATOM 1953 C C . GLN A 1 257 ? -5.319 -5.292 31.566 1.00 52.62 257 GLN A C 1
ATOM 1955 O O . GLN A 1 257 ? -5.321 -4.745 32.669 1.00 52.62 257 GLN A O 1
ATOM 1960 N N . SER A 1 258 ? -5.941 -4.769 30.507 1.00 57.88 258 SER A N 1
ATOM 1961 C CA . SER A 1 258 ? -6.794 -3.573 30.516 1.00 57.88 258 SER A CA 1
ATOM 1962 C C . SER A 1 258 ? -8.012 -3.789 31.408 1.00 57.88 258 SER A C 1
ATOM 1964 O O . SER A 1 258 ? -8.335 -2.919 32.219 1.00 57.88 258 SER A O 1
ATOM 1966 N N . LEU A 1 259 ? -8.604 -4.990 31.374 1.00 64.44 259 LEU A N 1
ATOM 1967 C CA . LEU A 1 259 ? -9.621 -5.400 32.344 1.00 64.44 259 LEU A CA 1
ATOM 1968 C C . LEU A 1 259 ? -9.091 -5.416 33.775 1.00 64.44 259 LEU A C 1
ATOM 1970 O O . LEU A 1 259 ? -9.782 -4.988 34.686 1.00 64.44 259 LEU A O 1
ATOM 1974 N N . ARG A 1 260 ? -7.866 -5.904 33.985 1.00 67.75 260 ARG A N 1
ATOM 1975 C CA . ARG A 1 260 ? -7.277 -6.115 35.316 1.00 67.75 260 ARG A CA 1
ATOM 1976 C C . ARG A 1 260 ? -7.098 -4.822 36.113 1.00 67.75 260 ARG A C 1
ATOM 1978 O O . ARG A 1 260 ? -7.216 -4.867 37.328 1.00 67.75 260 ARG A O 1
ATOM 1985 N N . SER A 1 261 ? -6.838 -3.694 35.447 1.00 64.50 261 SER A N 1
ATOM 1986 C CA . SER A 1 261 ? -6.778 -2.376 36.107 1.00 64.50 261 SER A CA 1
ATOM 1987 C C . SER A 1 261 ? -8.151 -1.790 36.434 1.00 64.50 261 SER A C 1
ATOM 1989 O O . SER A 1 261 ? -8.271 -0.989 37.349 1.00 64.50 261 SER A O 1
ATOM 1991 N N . VAL A 1 262 ? -9.191 -2.168 35.689 1.00 69.06 262 VAL A N 1
ATOM 1992 C CA . VAL A 1 262 ? -10.531 -1.574 35.839 1.00 69.06 262 VAL A CA 1
ATOM 1993 C C . VAL A 1 262 ? -11.446 -2.422 36.717 1.00 69.06 262 VAL A C 1
ATOM 1995 O O . VAL A 1 262 ? -12.255 -1.897 37.477 1.00 69.06 262 VAL A O 1
ATOM 1998 N N . LEU A 1 263 ? -11.307 -3.743 36.647 1.00 78.69 263 LEU A N 1
ATOM 1999 C CA . LEU A 1 263 ? -12.081 -4.699 37.425 1.00 78.69 263 LEU A CA 1
ATOM 2000 C C . LEU A 1 263 ? -11.500 -4.841 38.827 1.00 78.69 263 LEU A C 1
ATOM 2002 O O . LEU A 1 263 ? -10.782 -5.789 39.146 1.00 78.69 263 LEU A O 1
ATOM 2006 N N . GLN A 1 264 ? -11.833 -3.867 39.662 1.00 82.94 264 GLN A N 1
ATOM 2007 C CA . GLN A 1 264 ? -11.494 -3.864 41.074 1.00 82.94 264 GLN A CA 1
ATOM 2008 C C . GLN A 1 264 ? -12.517 -4.690 41.854 1.00 82.94 264 GLN A C 1
ATOM 2010 O O . GLN A 1 264 ? -13.728 -4.495 41.723 1.00 82.94 264 GLN A O 1
ATOM 2015 N N . ASN A 1 265 ? -12.017 -5.620 42.666 1.00 86.44 265 ASN A N 1
ATOM 2016 C CA . ASN A 1 265 ? -12.858 -6.363 43.595 1.00 86.44 265 ASN A CA 1
ATOM 2017 C C . ASN A 1 265 ? -13.337 -5.431 44.713 1.00 86.44 265 ASN A C 1
ATOM 2019 O O . ASN A 1 265 ? -12.547 -4.649 45.242 1.00 86.44 265 ASN A O 1
ATOM 2023 N N . GLY A 1 266 ? -14.599 -5.562 45.110 1.00 88.25 266 GLY A N 1
ATOM 2024 C CA . GLY A 1 266 ? -15.169 -4.874 46.262 1.00 88.25 266 GLY A CA 1
ATOM 2025 C C . GLY A 1 266 ? -16.520 -4.240 45.964 1.00 88.25 266 GLY A C 1
ATOM 2026 O O . GLY A 1 266 ? -17.225 -4.622 45.030 1.00 88.25 266 GLY A O 1
ATOM 2027 N N . LEU A 1 267 ? -16.874 -3.244 46.775 1.00 88.50 267 LEU A N 1
ATOM 2028 C CA . LEU A 1 267 ? -18.173 -2.588 46.715 1.00 88.50 267 LEU A CA 1
ATOM 2029 C C . LEU A 1 267 ? -18.216 -1.504 45.630 1.00 88.50 267 LEU A C 1
ATOM 2031 O O . LEU A 1 267 ? -17.694 -0.403 45.810 1.00 88.50 267 LEU A O 1
ATOM 2035 N N . TRP A 1 268 ? -18.881 -1.808 44.522 1.00 89.88 268 TRP A N 1
ATOM 2036 C CA . TRP A 1 268 ? -19.220 -0.849 43.479 1.00 89.88 268 TRP A CA 1
ATOM 2037 C C . TRP A 1 268 ? -20.474 -0.079 43.877 1.00 89.88 268 TRP A C 1
ATOM 2039 O O . TRP A 1 268 ? -21.484 -0.668 44.263 1.00 89.88 268 TRP A O 1
ATOM 2049 N N . CYS A 1 269 ? -20.425 1.242 43.763 1.00 89.31 269 CYS A N 1
ATOM 2050 C CA . CYS A 1 269 ? -21.497 2.127 44.211 1.00 89.31 269 CYS A CA 1
ATOM 2051 C C . CYS A 1 269 ? -21.990 2.983 43.050 1.00 89.31 269 CYS A C 1
ATOM 2053 O O . CYS A 1 269 ? -21.203 3.450 42.227 1.00 89.31 269 CYS A O 1
ATOM 2055 N N . GLY A 1 270 ? -23.292 3.233 42.989 1.00 90.00 270 GLY A N 1
ATOM 2056 C CA . GLY A 1 270 ? -23.853 4.090 41.958 1.00 90.00 270 GLY A CA 1
ATOM 2057 C C . GLY A 1 270 ? -25.336 4.343 42.125 1.00 90.00 270 GLY A C 1
ATOM 2058 O O . GLY A 1 270 ? -25.866 4.313 43.238 1.00 90.00 270 GLY A O 1
ATOM 2059 N N . ARG A 1 271 ? -26.011 4.595 41.005 1.00 89.31 271 ARG A N 1
ATOM 2060 C CA . ARG A 1 271 ? -27.456 4.832 40.969 1.00 89.31 271 ARG A CA 1
ATOM 2061 C C . ARG A 1 271 ? -28.127 3.968 39.914 1.00 89.31 271 ARG A C 1
ATOM 2063 O O . ARG A 1 271 ? -27.501 3.565 38.933 1.00 89.31 271 ARG A O 1
ATOM 2070 N N . TRP A 1 272 ? -29.417 3.730 40.099 1.00 89.50 272 TRP A N 1
ATOM 2071 C CA . TRP A 1 272 ? -30.296 3.208 39.060 1.00 89.50 272 TRP A CA 1
ATOM 2072 C C . TRP A 1 272 ? -31.590 4.027 38.987 1.00 89.50 272 TRP A C 1
ATOM 2074 O O . TRP A 1 272 ? -31.985 4.644 39.980 1.00 89.50 272 TRP A O 1
ATOM 2084 N N . ARG A 1 273 ? -32.213 4.068 37.806 1.00 87.50 273 ARG A N 1
ATOM 2085 C CA . ARG A 1 273 ? -33.467 4.784 37.510 1.00 87.50 273 ARG A CA 1
ATOM 2086 C C . ARG A 1 273 ? -34.356 3.951 36.587 1.00 87.50 273 ARG A C 1
ATOM 2088 O O . ARG A 1 273 ? -33.834 3.197 35.771 1.00 87.50 273 ARG A O 1
ATOM 2095 N N . GLN A 1 274 ? -35.676 4.081 36.694 1.00 86.81 274 GLN A N 1
ATOM 2096 C CA . GLN A 1 274 ? -36.610 3.456 35.744 1.00 86.81 274 GLN A CA 1
ATOM 2097 C C . GLN A 1 274 ? -36.597 4.189 34.392 1.00 86.81 274 GLN A C 1
ATOM 2099 O O . GLN A 1 274 ? -36.322 5.387 34.366 1.00 86.81 274 GLN A O 1
ATOM 2104 N N . GLU A 1 275 ? -36.869 3.479 33.289 1.00 84.00 275 GLU A N 1
ATOM 2105 C CA . GLU A 1 275 ? -36.892 4.052 31.925 1.00 84.00 275 GLU A CA 1
ATOM 2106 C C . GLU A 1 275 ? -37.897 5.212 31.796 1.00 84.00 275 GLU A C 1
ATOM 2108 O O . GLU A 1 275 ? -37.593 6.202 31.138 1.00 84.00 275 GLU A O 1
ATOM 2113 N N . ASP A 1 276 ? -39.017 5.153 32.523 1.00 80.06 276 ASP A N 1
ATOM 2114 C CA . ASP A 1 276 ? -40.071 6.181 32.498 1.00 80.06 276 ASP A CA 1
ATOM 2115 C C . ASP A 1 276 ? -39.767 7.418 33.370 1.00 80.06 276 ASP A C 1
ATOM 2117 O O . ASP A 1 276 ? -40.518 8.397 33.362 1.00 80.06 276 ASP A O 1
ATOM 2121 N N . ALA A 1 277 ? -38.690 7.398 34.164 1.00 68.31 277 ALA A N 1
ATOM 2122 C CA . ALA A 1 277 ? -38.277 8.558 34.949 1.00 68.31 277 ALA A CA 1
ATOM 2123 C C . ALA A 1 277 ? -37.516 9.552 34.056 1.00 68.31 277 ALA A C 1
ATOM 2125 O O . ALA A 1 277 ? -36.736 9.137 33.198 1.00 68.31 277 ALA A O 1
ATOM 2126 N N . SER A 1 278 ? -37.705 10.860 34.287 1.00 68.88 278 SER A N 1
ATOM 2127 C CA . SER A 1 278 ? -36.991 11.926 33.565 1.00 68.88 278 SER A CA 1
ATOM 2128 C C . SER A 1 278 ? -35.491 11.620 33.431 1.00 68.88 278 SER A C 1
ATOM 2130 O O . SER A 1 278 ? -34.900 10.959 34.290 1.00 68.88 278 SER A O 1
ATOM 2132 N N . ASN A 1 279 ? -34.856 12.118 32.363 1.00 66.56 279 ASN A N 1
ATOM 2133 C CA . ASN A 1 279 ? -33.439 11.870 32.039 1.00 66.56 279 ASN A CA 1
ATOM 2134 C C . ASN A 1 279 ? -32.414 12.320 33.096 1.00 66.56 279 ASN A C 1
ATOM 2136 O O . ASN A 1 279 ? -31.208 12.181 32.909 1.00 66.56 279 ASN A O 1
ATOM 2140 N N . GLU A 1 280 ? -32.877 12.795 34.246 1.00 76.94 280 GLU A N 1
ATOM 2141 C CA . GLU A 1 280 ? -32.058 13.316 35.317 1.00 76.94 280 GLU A CA 1
ATOM 2142 C C . GLU A 1 280 ? -31.820 12.282 36.425 1.00 76.94 280 GLU A C 1
ATOM 2144 O O . GLU A 1 280 ? -32.717 11.883 37.175 1.00 76.94 280 GLU A O 1
ATOM 2149 N N . TRP A 1 281 ? -30.543 11.945 36.616 1.00 76.56 281 TRP A N 1
ATOM 2150 C CA . TRP A 1 281 ? -30.033 11.138 37.732 1.00 76.56 281 TRP A CA 1
ATOM 2151 C C . TRP A 1 281 ? -30.250 11.759 39.121 1.00 76.56 281 TRP A C 1
ATOM 2153 O O . TRP A 1 281 ? -29.996 11.097 40.128 1.00 76.56 281 TRP A O 1
ATOM 2163 N N . ASN A 1 282 ? -30.677 13.023 39.185 1.00 66.00 282 ASN A N 1
ATOM 2164 C CA . ASN A 1 282 ? -30.883 13.782 40.419 1.00 66.00 282 ASN A CA 1
ATOM 2165 C C . ASN A 1 282 ? -32.327 13.752 40.927 1.00 66.00 282 ASN A C 1
ATOM 2167 O O . ASN A 1 282 ? -32.597 14.284 42.001 1.00 66.00 282 ASN A O 1
ATOM 2171 N N . SER A 1 283 ? -33.249 13.134 40.189 1.00 68.81 283 SER A N 1
ATOM 2172 C CA . SER A 1 283 ? -34.632 13.012 40.636 1.00 68.81 283 SER A CA 1
ATOM 2173 C C . SER A 1 283 ? -34.744 12.095 41.865 1.00 68.81 283 SER A C 1
ATOM 2175 O O . SER A 1 283 ? -33.962 11.150 42.037 1.00 68.81 283 SER A O 1
ATOM 2177 N N . ASN A 1 284 ? -35.773 12.329 42.691 1.00 72.62 284 ASN A N 1
ATOM 2178 C CA . ASN A 1 284 ? -36.180 11.447 43.801 1.00 72.62 284 ASN A CA 1
ATOM 2179 C C . ASN A 1 284 ? -36.465 9.995 43.351 1.00 72.62 284 ASN A C 1
ATOM 2181 O O . ASN A 1 284 ? -36.632 9.113 44.188 1.00 72.62 284 ASN A O 1
ATOM 2185 N N . ASN A 1 285 ? -36.509 9.74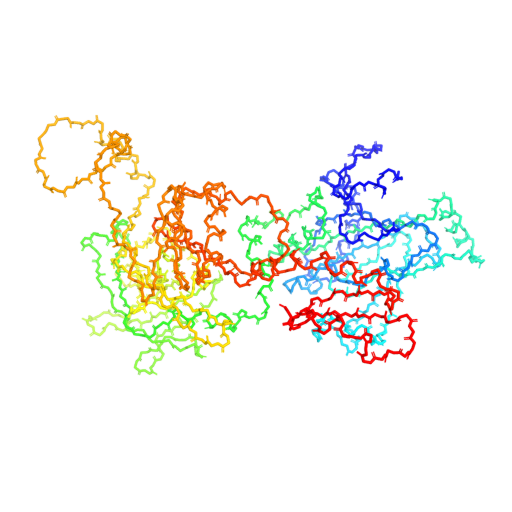9 42.037 1.00 71.62 285 ASN A N 1
ATOM 2186 C CA . ASN A 1 285 ? -36.735 8.447 41.418 1.00 71.62 285 ASN A CA 1
ATOM 2187 C C . ASN A 1 285 ? -35.435 7.666 41.162 1.00 71.62 285 ASN A C 1
ATOM 2189 O O . ASN A 1 285 ? -35.487 6.543 40.659 1.00 71.62 285 ASN A O 1
ATOM 2193 N N . SER A 1 286 ? -34.270 8.232 41.489 1.00 78.94 286 SER A N 1
ATOM 2194 C CA . SER A 1 286 ? -33.008 7.494 41.489 1.00 78.94 286 SER A CA 1
ATOM 2195 C C . SER A 1 286 ? -32.769 6.849 42.853 1.00 78.94 286 SER A C 1
ATOM 2197 O O . SER A 1 286 ? -32.893 7.485 43.898 1.00 78.94 286 SER A O 1
ATOM 2199 N N . SER A 1 287 ? -32.426 5.565 42.856 1.00 83.75 287 SER A N 1
ATOM 2200 C CA . SER A 1 287 ? -32.074 4.834 44.075 1.00 83.75 287 SER A CA 1
ATOM 2201 C C . SER A 1 287 ? -30.598 4.461 44.052 1.00 83.75 287 SER A C 1
ATOM 2203 O O . SER A 1 287 ? -30.034 4.170 42.994 1.00 83.75 287 SER A O 1
ATOM 2205 N N . GLY A 1 288 ? -29.966 4.467 45.226 1.00 86.56 288 GLY A N 1
ATOM 2206 C CA . GLY A 1 288 ? -28.606 3.961 45.381 1.00 86.56 288 GLY A CA 1
ATOM 2207 C C . GLY A 1 288 ? -28.540 2.479 45.017 1.00 86.56 288 GLY A C 1
ATOM 2208 O O . GLY A 1 288 ? -29.448 1.711 45.337 1.00 86.56 288 GLY A O 1
ATOM 2209 N N . ILE A 1 289 ? -27.474 2.080 44.333 1.00 86.56 289 ILE A N 1
ATOM 2210 C CA . ILE A 1 289 ? -27.167 0.677 44.059 1.00 86.56 289 ILE A CA 1
ATOM 2211 C C . ILE A 1 289 ? -25.759 0.377 44.571 1.00 86.56 289 ILE A C 1
ATOM 2213 O O . ILE A 1 289 ? -24.823 1.150 44.357 1.00 86.56 289 ILE A O 1
ATOM 2217 N N . HIS A 1 290 ? -25.640 -0.744 45.273 1.00 87.56 290 HIS A N 1
ATOM 2218 C CA . HIS A 1 290 ? -24.400 -1.229 45.859 1.00 87.56 290 HIS A CA 1
ATOM 2219 C C . HIS A 1 290 ? -24.194 -2.669 45.407 1.00 87.56 290 HIS A C 1
ATOM 2221 O O . HIS A 1 290 ? -25.026 -3.534 45.680 1.00 87.56 290 HIS A O 1
ATOM 2227 N N . LEU A 1 291 ? -23.111 -2.909 44.680 1.00 84.25 291 LEU A N 1
ATOM 2228 C CA . LEU A 1 291 ? -22.795 -4.183 44.058 1.00 84.25 291 LEU A CA 1
ATOM 2229 C C . LEU A 1 291 ? -21.447 -4.661 44.588 1.00 84.25 291 LEU A C 1
ATOM 2231 O O . LEU A 1 291 ? -20.414 -4.099 44.246 1.00 84.25 291 LEU A O 1
ATOM 2235 N N . ASP A 1 292 ? -21.447 -5.692 45.427 1.00 85.94 292 ASP A N 1
ATOM 2236 C CA . ASP A 1 292 ? -20.204 -6.351 45.830 1.00 85.94 292 ASP A CA 1
ATOM 2237 C C . ASP A 1 292 ? -19.757 -7.300 44.710 1.00 85.94 292 ASP A C 1
ATOM 2239 O O . ASP A 1 292 ? -20.312 -8.391 44.535 1.00 85.94 292 ASP A O 1
ATOM 2243 N N . LEU A 1 293 ? -18.822 -6.824 43.887 1.00 85.31 293 LEU A N 1
ATOM 2244 C CA . LEU A 1 293 ? -18.342 -7.508 42.694 1.00 85.31 293 LEU A CA 1
ATOM 2245 C C . LEU A 1 293 ? -16.934 -8.035 42.943 1.00 85.31 293 LEU A C 1
ATOM 2247 O O . LEU A 1 293 ? -16.031 -7.273 43.286 1.00 85.31 293 LEU A O 1
ATOM 2251 N N . ALA A 1 294 ? -16.718 -9.323 42.685 1.00 87.25 294 ALA A N 1
ATOM 2252 C CA . ALA A 1 294 ? -15.380 -9.850 42.465 1.00 87.25 294 ALA A CA 1
ATOM 2253 C C . ALA A 1 294 ? -15.275 -10.431 41.056 1.00 87.25 294 ALA A C 1
ATOM 2255 O O . ALA A 1 294 ? -16.228 -11.002 40.528 1.00 87.25 294 ALA A O 1
ATOM 2256 N N . PHE A 1 295 ? -14.113 -10.294 40.429 1.00 86.81 295 PHE A N 1
ATOM 2257 C CA . PHE A 1 295 ? -13.909 -10.693 39.042 1.00 86.81 295 PHE A CA 1
ATOM 2258 C C . PHE A 1 295 ? -12.849 -11.788 38.943 1.00 86.81 295 PHE A C 1
ATOM 2260 O O . PHE A 1 295 ? -11.751 -11.687 39.488 1.00 86.81 295 PHE A O 1
ATOM 2267 N N . SER A 1 296 ? -13.160 -12.845 38.197 1.00 85.44 296 SER A N 1
ATOM 2268 C CA . SER A 1 296 ? -12.208 -13.884 37.825 1.00 85.44 296 SER A CA 1
ATOM 2269 C C . SER A 1 296 ? -11.885 -13.766 36.345 1.00 85.44 296 SER A C 1
ATOM 2271 O O . SER A 1 296 ? -12.584 -14.320 35.498 1.00 85.44 296 SER A O 1
ATOM 2273 N N . LEU A 1 297 ? -10.788 -13.074 36.026 1.00 78.88 297 LEU A N 1
ATOM 2274 C CA . LEU A 1 297 ? -10.322 -12.933 34.641 1.00 78.88 297 LEU A CA 1
ATOM 2275 C C . LEU A 1 297 ? -10.019 -14.281 33.987 1.00 78.88 297 LEU A C 1
ATOM 2277 O O . LEU A 1 297 ? -10.310 -14.470 32.811 1.00 78.88 297 LEU A O 1
ATOM 2281 N N . ARG A 1 298 ? -9.487 -15.235 34.766 1.00 79.38 298 ARG A N 1
ATOM 2282 C CA . ARG A 1 298 ? -9.195 -16.597 34.295 1.00 79.38 298 ARG A CA 1
ATOM 2283 C C . ARG A 1 298 ? -10.444 -17.290 33.753 1.00 79.38 298 ARG A C 1
ATOM 2285 O O . ARG A 1 298 ? -10.352 -18.013 32.771 1.00 79.38 298 ARG A O 1
ATOM 2292 N N . HIS A 1 299 ? -11.588 -17.065 34.392 1.00 81.19 299 HIS A N 1
ATOM 2293 C CA . HIS A 1 299 ? -12.857 -17.685 34.016 1.00 81.19 299 HIS A CA 1
ATOM 2294 C C . HIS A 1 299 ? -13.782 -16.725 33.260 1.00 81.19 299 HIS A C 1
ATOM 2296 O O . HIS A 1 299 ? -14.918 -17.091 32.980 1.00 81.19 299 HIS A O 1
ATOM 2302 N N . ARG A 1 300 ? -13.318 -15.499 32.960 1.00 84.56 300 ARG A N 1
ATOM 2303 C CA . ARG A 1 300 ? -14.123 -14.401 32.400 1.00 84.56 300 ARG A CA 1
ATOM 2304 C C . ARG A 1 300 ? -15.486 -14.278 33.101 1.00 84.56 300 ARG A C 1
ATOM 2306 O O . ARG A 1 300 ? -16.532 -14.214 32.461 1.00 84.56 300 ARG A O 1
ATOM 2313 N N . ALA A 1 301 ? -15.462 -14.296 34.432 1.00 89.12 301 ALA A N 1
ATOM 2314 C CA . ALA A 1 301 ? -16.651 -14.446 35.260 1.00 89.12 301 ALA A CA 1
ATOM 2315 C C . ALA A 1 301 ? -16.691 -13.441 36.411 1.00 89.12 301 ALA A C 1
ATOM 2317 O O . ALA A 1 301 ? -15.653 -13.044 36.942 1.00 89.12 301 ALA A O 1
ATOM 2318 N N . ILE A 1 302 ? -17.901 -13.092 36.835 1.00 86.56 302 ILE A N 1
ATOM 2319 C CA . ILE A 1 302 ? -18.154 -12.410 38.105 1.00 86.56 302 ILE A CA 1
ATOM 2320 C C . ILE A 1 302 ? -18.332 -13.489 39.163 1.00 86.56 302 ILE A C 1
ATOM 2322 O O . ILE A 1 302 ? -19.104 -14.432 38.972 1.00 86.56 302 ILE A O 1
ATOM 2326 N N . VAL A 1 303 ? -17.617 -13.358 40.271 1.00 84.94 303 VAL A N 1
ATOM 2327 C CA . VAL A 1 303 ? -17.624 -14.292 41.388 1.00 84.94 303 VAL A CA 1
ATOM 2328 C C . VAL A 1 303 ? -18.184 -13.589 42.619 1.00 84.94 303 VAL A C 1
ATOM 2330 O O . VAL A 1 303 ? -17.776 -12.481 42.942 1.00 84.94 303 VAL A O 1
ATOM 2333 N N . ARG A 1 304 ? -19.095 -14.245 43.338 1.00 82.75 304 ARG A N 1
ATOM 2334 C CA . ARG A 1 304 ? -19.579 -13.806 44.653 1.00 82.75 304 ARG A CA 1
ATOM 2335 C C . ARG A 1 304 ? -19.557 -15.000 45.597 1.00 82.75 304 ARG A C 1
ATOM 2337 O O . ARG A 1 304 ? -20.048 -16.069 45.241 1.00 82.75 304 ARG A O 1
ATOM 2344 N N . ALA A 1 305 ? -18.921 -14.849 46.761 1.00 81.88 305 ALA A N 1
ATOM 2345 C CA . ALA A 1 305 ? -18.731 -15.934 47.734 1.00 81.88 305 ALA A CA 1
ATOM 2346 C C . ALA A 1 305 ? -18.192 -17.248 47.108 1.00 81.88 305 ALA A C 1
ATOM 2348 O O . ALA A 1 305 ? -18.650 -18.344 47.421 1.00 81.88 305 ALA A O 1
ATOM 2349 N N . GLY A 1 306 ? -17.247 -17.135 46.166 1.00 82.88 306 GLY A N 1
ATOM 2350 C CA . GLY A 1 306 ? -16.633 -18.281 45.481 1.00 82.88 306 GLY A CA 1
ATOM 2351 C C . GLY A 1 306 ? -17.470 -18.928 44.367 1.00 82.88 306 GLY A C 1
ATOM 2352 O O . GLY A 1 306 ? -16.985 -19.857 43.726 1.00 82.88 306 GLY A O 1
ATOM 2353 N N . LYS A 1 307 ? -18.689 -18.446 44.087 1.00 84.56 307 LYS A N 1
ATOM 2354 C CA . LYS A 1 307 ? -19.548 -18.945 43.000 1.00 84.56 307 LYS A CA 1
ATOM 2355 C C . LYS A 1 307 ? -19.567 -17.985 41.816 1.00 84.56 307 LYS A C 1
ATOM 2357 O O . LYS A 1 307 ? -19.605 -16.773 42.011 1.00 84.56 307 LYS A O 1
ATOM 2362 N N . VAL A 1 308 ? -19.576 -18.524 40.596 1.00 85.81 308 VAL A N 1
ATOM 2363 C CA . VAL A 1 308 ? -19.782 -17.737 39.371 1.00 85.81 308 VAL A CA 1
ATOM 2364 C C . VAL A 1 308 ? -21.241 -17.295 39.307 1.00 85.81 308 VAL A C 1
ATOM 2366 O O . VAL A 1 308 ? -22.137 -18.131 39.263 1.00 85.81 308 VAL A O 1
ATOM 2369 N N . VAL A 1 309 ? -21.466 -15.984 39.309 1.00 84.50 309 VAL A N 1
ATOM 2370 C CA . VAL A 1 309 ? -22.801 -15.364 39.278 1.00 84.50 309 VAL A CA 1
ATOM 2371 C C . VAL A 1 309 ? -23.070 -14.615 37.971 1.00 84.50 309 VAL A C 1
ATOM 2373 O O . VAL A 1 309 ? -24.213 -14.286 37.663 1.00 84.50 309 VAL A O 1
ATOM 2376 N N . GLY A 1 310 ? -22.030 -14.363 37.176 1.00 87.94 310 GLY A N 1
ATOM 2377 C CA . GLY A 1 310 ? -22.129 -13.637 35.916 1.00 87.94 310 GLY A CA 1
ATOM 2378 C C . GLY A 1 310 ? -20.946 -13.888 34.990 1.00 87.94 310 GLY A C 1
ATOM 2379 O O . GLY A 1 310 ? -19.955 -14.504 35.386 1.00 87.94 310 GLY A O 1
ATOM 2380 N N . GLN A 1 311 ? -21.044 -13.388 33.764 1.00 89.69 311 GLN A N 1
ATOM 2381 C CA . GLN A 1 311 ? -20.044 -13.554 32.714 1.00 89.69 311 GLN A CA 1
ATOM 2382 C C . GLN A 1 311 ? -19.582 -12.197 32.179 1.00 89.69 311 GLN A C 1
ATOM 2384 O O . GLN A 1 311 ? -20.341 -11.227 32.154 1.00 89.69 311 GLN A O 1
ATOM 2389 N N . ILE A 1 312 ? -18.324 -12.154 31.751 1.00 87.12 312 ILE A N 1
ATOM 2390 C CA . ILE A 1 312 ? -17.678 -11.005 31.129 1.00 87.12 312 ILE A CA 1
ATOM 2391 C C . ILE A 1 312 ? -17.306 -11.403 29.701 1.00 87.12 312 ILE A C 1
ATOM 2393 O O . ILE A 1 312 ? -16.580 -12.378 29.499 1.00 87.12 312 ILE A O 1
ATOM 2397 N N . CYS A 1 313 ? -17.788 -10.678 28.699 1.00 85.62 313 CYS A N 1
ATOM 2398 C CA . CYS A 1 313 ? -17.474 -10.951 27.299 1.00 85.62 313 CYS A CA 1
ATOM 2399 C C . CYS A 1 313 ? -17.069 -9.674 26.561 1.00 85.62 313 CYS A C 1
ATOM 2401 O O . CYS A 1 313 ? -17.512 -8.580 26.894 1.00 85.62 313 CYS A O 1
ATOM 2403 N N . LEU A 1 314 ? -16.197 -9.823 25.566 1.00 76.75 314 LEU A N 1
ATOM 2404 C CA . LEU A 1 314 ? -15.876 -8.759 24.623 1.00 76.75 314 LEU A CA 1
ATOM 2405 C C . LEU A 1 314 ? -16.834 -8.900 23.435 1.00 76.75 314 LEU A C 1
ATOM 2407 O O . LEU A 1 314 ? -16.810 -9.926 22.755 1.00 76.75 314 LEU A O 1
ATOM 2411 N N . GLN A 1 315 ? -17.687 -7.906 23.209 1.00 75.19 315 GLN A N 1
ATOM 2412 C CA . GLN A 1 315 ? -18.589 -7.832 22.059 1.00 75.19 315 GLN A CA 1
ATOM 2413 C C . GLN A 1 315 ? -18.411 -6.467 21.395 1.00 75.19 315 GLN A C 1
ATOM 2415 O O . GLN A 1 315 ? -18.376 -5.445 22.080 1.00 75.19 315 GLN A O 1
ATOM 2420 N N . GLU A 1 316 ? -18.225 -6.471 20.072 1.00 75.25 316 GLU A N 1
ATOM 2421 C CA . GLU A 1 316 ? -18.122 -5.252 19.251 1.00 75.25 316 GLU A CA 1
ATOM 2422 C C . GLU A 1 316 ? -17.085 -4.237 19.775 1.00 75.25 316 GLU A C 1
ATOM 2424 O O . GLU A 1 316 ? -17.311 -3.031 19.801 1.00 75.25 316 GLU A O 1
ATOM 2429 N N . GLY A 1 317 ? -15.933 -4.732 20.242 1.00 63.94 317 GLY A N 1
ATOM 2430 C CA . GLY A 1 317 ? -14.856 -3.880 20.760 1.00 63.94 317 GLY A CA 1
ATOM 2431 C C . GLY A 1 317 ? -15.090 -3.349 22.178 1.00 63.94 317 GLY A C 1
ATOM 2432 O O . GLY A 1 317 ? -14.381 -2.453 22.626 1.00 63.94 317 GLY A O 1
ATOM 2433 N N . SER A 1 318 ? -16.053 -3.900 22.916 1.00 69.81 318 SER A N 1
ATOM 2434 C CA . SER A 1 318 ? -16.351 -3.457 24.277 1.00 69.81 318 SER A CA 1
ATOM 2435 C C . SER A 1 318 ? -16.699 -4.565 25.246 1.00 69.81 318 SER A C 1
ATOM 2437 O O . SER A 1 318 ? -17.153 -5.641 24.876 1.00 69.81 318 SER A O 1
ATOM 2439 N N . TRP A 1 319 ? -16.447 -4.290 26.522 1.00 75.81 319 TRP A N 1
ATOM 2440 C CA . TRP A 1 319 ? -16.608 -5.256 27.593 1.00 75.81 319 TRP A CA 1
ATOM 2441 C C . TRP A 1 319 ? -18.017 -5.212 28.155 1.00 75.81 319 TRP A C 1
ATOM 2443 O O . TRP A 1 319 ? -18.418 -4.218 28.762 1.00 75.81 319 TRP A O 1
ATOM 2453 N N . HIS A 1 320 ? -18.735 -6.310 27.958 1.00 81.81 320 HIS A N 1
ATOM 2454 C CA . HIS A 1 320 ? -20.073 -6.546 28.464 1.00 81.81 320 HIS A CA 1
ATOM 2455 C C . HIS A 1 320 ? -20.014 -7.417 29.713 1.00 81.81 320 HIS A C 1
ATOM 2457 O O . HIS A 1 320 ? -19.292 -8.415 29.776 1.00 81.81 320 HIS A O 1
ATOM 2463 N N . ILE A 1 321 ? -20.798 -7.033 30.711 1.00 82.00 321 ILE A N 1
ATOM 2464 C CA . ILE A 1 321 ? -20.947 -7.725 31.981 1.00 82.00 321 ILE A CA 1
ATOM 2465 C C . ILE A 1 321 ? -22.411 -8.126 32.106 1.00 82.00 321 ILE A C 1
ATOM 2467 O O . ILE A 1 321 ? -23.290 -7.265 32.116 1.00 82.00 321 ILE A O 1
ATOM 2471 N N . THR A 1 322 ? -22.660 -9.432 32.199 1.00 83.88 322 THR A N 1
ATOM 2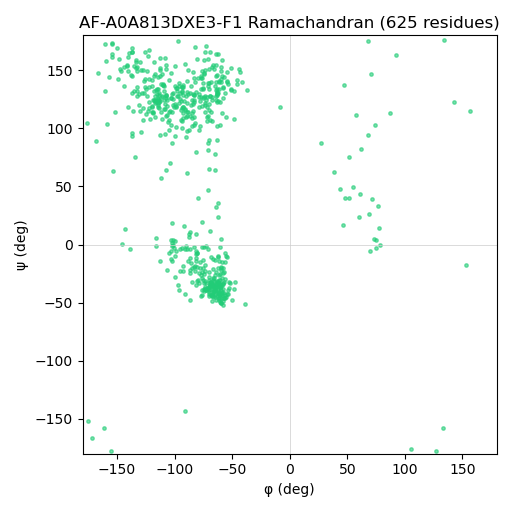472 C CA . THR A 1 322 ? -23.992 -9.985 32.465 1.00 83.88 322 THR A CA 1
ATOM 2473 C C . THR A 1 322 ? -23.994 -10.653 33.830 1.00 83.88 322 THR A C 1
ATOM 2475 O O . THR A 1 322 ? -23.182 -11.543 34.075 1.00 83.88 322 THR A O 1
ATOM 2478 N N . TRP A 1 323 ? -24.895 -10.248 34.721 1.00 81.38 323 TRP A N 1
ATOM 2479 C CA . TRP A 1 323 ? -24.973 -10.748 36.093 1.00 81.38 323 TRP A CA 1
ATOM 2480 C C . TRP A 1 323 ? -26.413 -11.060 36.494 1.00 81.38 323 TRP A C 1
ATOM 2482 O O . TRP A 1 323 ? -27.300 -10.234 36.307 1.00 81.38 323 TRP A O 1
ATOM 2492 N N . LEU A 1 324 ? -26.647 -12.232 37.085 1.00 78.12 324 LEU A N 1
ATOM 2493 C CA . LEU A 1 324 ? -27.902 -12.552 37.757 1.00 78.12 324 LEU A CA 1
ATOM 2494 C C . LEU A 1 324 ? -27.823 -12.143 39.234 1.00 78.12 324 LEU A C 1
ATOM 2496 O O . LEU A 1 324 ? -27.105 -12.751 40.029 1.00 78.12 324 LEU A O 1
ATOM 2500 N N . LEU A 1 325 ? -28.569 -11.102 39.599 1.00 72.25 325 LEU A N 1
ATOM 2501 C CA . LEU A 1 325 ? -28.715 -10.651 40.974 1.00 72.25 325 LEU A CA 1
ATOM 2502 C C . LEU A 1 325 ? -29.793 -11.494 41.671 1.00 72.25 325 LEU A C 1
ATOM 2504 O O . LEU A 1 325 ? -30.986 -11.356 41.380 1.00 72.25 325 LEU A O 1
ATOM 2508 N N . GLU A 1 326 ? -29.382 -12.345 42.609 1.00 68.19 326 GLU A N 1
ATOM 2509 C CA . GLU A 1 326 ? -30.301 -12.963 43.566 1.00 68.19 326 GLU A CA 1
ATOM 2510 C C . GLU A 1 326 ? -30.748 -11.882 44.563 1.00 68.19 326 GLU A C 1
ATOM 2512 O O . GLU A 1 326 ? -29.955 -11.376 45.363 1.00 68.19 326 GLU A O 1
ATOM 2517 N N . ARG A 1 327 ? -32.017 -11.465 44.487 1.00 64.38 327 ARG A N 1
ATOM 2518 C CA . ARG A 1 327 ? -32.608 -10.518 45.441 1.00 64.38 327 ARG A CA 1
ATOM 2519 C C . ARG A 1 327 ? -32.791 -11.207 46.796 1.00 64.38 327 ARG A C 1
ATOM 2521 O O . ARG A 1 327 ? -33.874 -11.686 47.108 1.00 64.38 327 ARG A O 1
ATOM 2528 N N . GLU A 1 328 ? -31.767 -11.184 47.644 1.00 49.75 328 GLU A N 1
ATOM 2529 C CA . GLU A 1 328 ? -31.883 -11.652 49.039 1.00 49.75 328 GLU A CA 1
ATOM 2530 C C . GLU A 1 328 ? -32.885 -10.824 49.878 1.00 49.75 328 GLU A C 1
ATOM 2532 O O . GLU A 1 328 ? -33.259 -11.241 50.969 1.00 49.75 328 GLU A O 1
ATOM 2537 N N . GLN A 1 329 ? -33.371 -9.675 49.383 1.00 46.16 329 GLN A N 1
ATOM 2538 C CA . GLN A 1 329 ? -34.223 -8.752 50.153 1.00 46.16 329 GLN A CA 1
ATOM 2539 C C . GLN A 1 329 ? -35.661 -8.556 49.633 1.00 46.16 329 GLN A C 1
ATOM 2541 O O . GLN A 1 329 ? -36.435 -7.848 50.272 1.00 46.16 329 GLN A O 1
ATOM 2546 N N . ALA A 1 330 ? -36.084 -9.183 48.528 1.00 40.94 330 ALA A N 1
ATOM 2547 C CA . ALA A 1 330 ? -37.469 -9.059 48.056 1.00 40.94 330 ALA A CA 1
ATOM 2548 C C . ALA A 1 330 ? -37.978 -10.365 47.440 1.00 40.94 330 ALA A C 1
ATOM 2550 O O . ALA A 1 330 ? -37.286 -10.986 46.643 1.00 40.94 330 ALA A O 1
ATOM 2551 N N . LYS A 1 331 ? -39.215 -10.748 47.783 1.00 47.56 331 LYS A N 1
ATOM 2552 C CA . LYS A 1 331 ? -39.939 -11.975 47.386 1.00 47.56 331 LYS A CA 1
ATOM 2553 C C . LYS A 1 331 ? -40.215 -12.125 45.869 1.00 47.56 331 LYS A C 1
ATOM 2555 O O . LYS A 1 331 ? -41.274 -12.612 45.487 1.00 47.56 331 LYS A O 1
ATOM 2560 N N . GLY A 1 332 ? -39.324 -11.691 44.983 1.00 54.84 332 GLY A N 1
ATOM 2561 C CA . GLY A 1 332 ? -39.587 -11.654 43.550 1.00 54.84 332 GLY A CA 1
ATOM 2562 C C . GLY A 1 332 ? -38.323 -11.614 42.704 1.00 54.84 332 GLY A C 1
ATOM 2563 O O . GLY A 1 332 ? -37.739 -10.544 42.546 1.00 54.84 332 GLY A O 1
ATOM 2564 N N . GLY A 1 333 ? -38.001 -12.775 42.124 1.00 60.34 333 GLY A N 1
ATOM 2565 C CA . GLY A 1 333 ? -37.236 -12.953 40.886 1.00 60.34 333 GLY A CA 1
ATOM 2566 C C . GLY A 1 333 ? -35.739 -12.632 40.922 1.00 60.34 333 GLY A C 1
ATOM 2567 O O . GLY A 1 333 ? -35.285 -11.705 41.589 1.00 60.34 333 GLY A O 1
ATOM 2568 N N . ASN A 1 334 ? -34.976 -13.382 40.126 1.00 69.62 334 ASN A N 1
ATOM 2569 C CA . ASN A 1 334 ? -33.614 -13.010 39.750 1.00 69.62 334 ASN A CA 1
ATOM 2570 C C . ASN A 1 334 ? -33.675 -11.816 38.792 1.00 69.62 334 ASN A C 1
ATOM 2572 O O . ASN A 1 334 ? -34.492 -11.814 37.870 1.00 69.62 334 ASN A O 1
ATOM 2576 N N . VAL A 1 335 ? -32.817 -10.815 38.991 1.00 71.56 335 VAL A N 1
ATOM 2577 C CA . VAL A 1 335 ? -32.726 -9.655 38.093 1.00 71.56 335 VAL A CA 1
ATOM 2578 C C . VAL A 1 335 ? -31.453 -9.767 37.267 1.00 71.56 335 VAL A C 1
ATOM 2580 O O . VAL A 1 335 ? -30.368 -9.886 37.831 1.00 71.56 335 VAL A O 1
ATOM 2583 N N . ALA A 1 336 ? -31.572 -9.730 35.939 1.00 78.56 336 ALA A N 1
ATOM 2584 C CA . ALA A 1 336 ? -30.414 -9.718 35.055 1.00 78.56 336 ALA A CA 1
ATOM 2585 C C . ALA A 1 336 ? -29.914 -8.278 34.866 1.00 78.56 336 ALA A C 1
ATOM 2587 O O . ALA A 1 336 ? -30.640 -7.407 34.384 1.00 78.56 336 ALA A O 1
ATOM 2588 N N . LEU A 1 337 ? -28.667 -8.039 35.255 1.00 80.31 337 LEU A N 1
ATOM 2589 C CA . LEU A 1 337 ? -27.896 -6.834 34.979 1.00 80.31 337 LEU A CA 1
ATOM 2590 C C . LEU A 1 337 ? -27.079 -7.078 33.713 1.00 80.31 337 LEU A C 1
ATOM 2592 O O . LEU A 1 337 ? -26.216 -7.952 33.717 1.00 80.31 337 LEU A O 1
ATOM 2596 N N . ALA A 1 338 ? -27.326 -6.309 32.656 1.00 85.56 338 ALA A N 1
ATOM 2597 C CA . ALA A 1 338 ? -26.501 -6.307 31.453 1.00 85.56 338 ALA A CA 1
ATOM 2598 C C . ALA A 1 338 ? -25.928 -4.902 31.254 1.00 85.56 338 ALA A C 1
ATOM 2600 O O . ALA A 1 338 ? -26.676 -3.951 31.031 1.00 85.56 338 ALA A O 1
ATOM 2601 N N . GLY A 1 339 ? -24.610 -4.756 31.367 1.00 87.06 339 GLY A N 1
ATOM 2602 C CA . GLY A 1 339 ? -23.942 -3.462 31.243 1.00 87.06 339 GLY A CA 1
ATOM 2603 C C . GLY A 1 339 ? -22.641 -3.526 30.465 1.00 87.06 339 GLY A C 1
ATOM 2604 O O . GLY A 1 339 ? -22.090 -4.599 30.239 1.00 87.06 339 GLY A O 1
ATOM 2605 N N . ARG A 1 340 ? -22.158 -2.355 30.063 1.00 88.69 340 ARG A N 1
ATOM 2606 C CA . ARG A 1 340 ? -20.908 -2.128 29.345 1.00 88.69 340 ARG A CA 1
ATOM 2607 C C . ARG A 1 340 ? -20.006 -1.230 30.187 1.00 88.69 340 ARG A C 1
ATOM 2609 O O . ARG A 1 340 ? -20.492 -0.303 30.836 1.00 88.69 340 ARG A O 1
ATOM 2616 N N . LEU A 1 341 ? -18.704 -1.505 30.188 1.00 88.25 341 LEU A N 1
ATOM 2617 C CA . LEU A 1 341 ? -17.728 -0.573 30.756 1.00 88.25 341 LEU A CA 1
ATOM 2618 C C . LEU A 1 341 ? -17.577 0.630 29.819 1.00 88.25 341 LEU A C 1
ATOM 2620 O O . LEU A 1 341 ? -17.270 0.450 28.639 1.00 88.25 341 LEU A O 1
ATOM 2624 N N . VAL A 1 342 ? -17.792 1.833 30.345 1.00 84.31 342 VAL A N 1
ATOM 2625 C CA . VAL A 1 342 ? -17.719 3.104 29.607 1.00 84.31 342 VAL A CA 1
ATOM 2626 C C . VAL A 1 342 ? -16.821 4.094 30.348 1.00 84.31 342 VAL A C 1
ATOM 2628 O O . VAL A 1 342 ? -16.716 4.046 31.576 1.00 84.31 342 VAL A O 1
ATOM 2631 N N . GLN A 1 343 ? -16.160 4.992 29.617 1.00 85.19 343 GLN A N 1
ATOM 2632 C CA . GLN A 1 343 ? -15.376 6.070 30.227 1.00 85.19 343 GLN A CA 1
ATOM 2633 C C . GLN A 1 343 ? -16.298 7.202 30.699 1.00 85.19 343 GLN A C 1
ATOM 2635 O O . GLN A 1 343 ? -17.131 7.690 29.940 1.00 85.19 343 GLN A O 1
ATOM 2640 N N . SER A 1 344 ? -16.147 7.641 31.947 1.00 76.94 344 SER A N 1
ATOM 2641 C CA . SER A 1 344 ? -16.683 8.913 32.443 1.00 76.94 344 SER A CA 1
ATOM 2642 C C . SER A 1 344 ? -15.603 9.992 32.394 1.00 76.94 344 SER A C 1
ATOM 2644 O O . SER A 1 344 ? -14.443 9.700 32.116 1.00 76.94 344 SER A O 1
ATOM 2646 N N . SER A 1 345 ? -15.948 11.241 32.721 1.00 65.00 345 SER A N 1
ATOM 2647 C CA . SER A 1 345 ? -14.989 12.356 32.767 1.00 65.00 345 SER A CA 1
ATOM 2648 C C . SER A 1 345 ? -13.811 12.145 33.728 1.00 65.00 345 SER A C 1
ATOM 2650 O O . SER A 1 345 ? -12.798 12.826 33.591 1.00 65.00 345 SER A O 1
ATOM 2652 N N . ALA A 1 346 ? -13.949 11.247 34.705 1.00 64.38 346 ALA A N 1
ATOM 2653 C CA . ALA A 1 346 ? -12.968 11.045 35.770 1.00 64.38 346 ALA A CA 1
ATOM 2654 C C . ALA A 1 346 ? -12.720 9.565 36.130 1.00 64.38 346 ALA A C 1
ATOM 2656 O O . ALA A 1 346 ? -11.855 9.276 36.957 1.00 64.38 346 ALA A O 1
ATOM 2657 N N . SER A 1 347 ? -13.445 8.620 35.525 1.00 75.00 347 SER A N 1
ATOM 2658 C CA . SER A 1 347 ? -13.404 7.201 35.887 1.00 75.00 347 SER A CA 1
ATOM 2659 C C . SER A 1 347 ? -13.809 6.283 34.730 1.00 75.00 347 SER A C 1
ATOM 2661 O O . SER A 1 347 ? -14.086 6.727 33.617 1.00 75.00 347 SER A O 1
ATOM 2663 N N . VAL A 1 348 ? -13.848 4.979 35.003 1.00 81.94 348 VAL A N 1
ATOM 2664 C CA . VAL A 1 348 ? -14.556 3.986 34.190 1.00 81.94 348 VAL A CA 1
ATOM 2665 C C . VAL A 1 348 ? -15.734 3.493 35.020 1.00 81.94 348 VAL A C 1
ATOM 2667 O O . VAL A 1 348 ? -15.551 3.078 36.163 1.00 81.94 348 VAL A O 1
ATOM 2670 N N . CYS A 1 349 ? -16.942 3.535 34.467 1.00 88.75 349 CYS A N 1
ATOM 2671 C CA . CYS A 1 349 ? -18.137 3.032 35.134 1.00 88.75 349 CYS A CA 1
ATOM 2672 C C . CYS A 1 349 ? -18.758 1.877 34.348 1.00 88.75 349 CYS A C 1
ATOM 2674 O O . CYS A 1 349 ? -18.546 1.717 33.146 1.00 88.75 349 CYS A O 1
ATOM 2676 N N . LEU A 1 350 ? -19.521 1.042 35.047 1.00 89.81 350 LEU A N 1
ATOM 2677 C CA . LEU A 1 350 ? -20.373 0.042 34.427 1.00 89.81 350 LEU A CA 1
ATOM 2678 C C . LEU A 1 350 ? -21.762 0.653 34.251 1.00 89.81 350 LEU A C 1
ATOM 2680 O O . LEU A 1 350 ? -22.459 0.924 35.232 1.00 89.81 350 LEU A O 1
ATOM 2684 N N . GLN A 1 351 ? -22.147 0.859 32.997 1.00 91.62 351 GLN A N 1
ATOM 2685 C CA . GLN A 1 351 ? -23.417 1.458 32.610 1.00 91.62 351 GLN A CA 1
ATOM 2686 C C . GLN A 1 351 ? -24.257 0.422 31.868 1.00 91.62 351 GLN A C 1
ATOM 2688 O O . GLN A 1 351 ? -23.754 -0.279 30.991 1.00 91.62 351 GLN A O 1
ATOM 2693 N N . GLY A 1 352 ? -25.534 0.290 32.208 1.00 91.12 352 GLY A N 1
ATOM 2694 C CA . GLY A 1 352 ? -26.334 -0.774 31.622 1.00 91.12 352 GLY A CA 1
ATOM 2695 C C . GLY A 1 352 ? -27.814 -0.722 31.919 1.00 91.12 352 GLY A C 1
ATOM 2696 O O . GLY A 1 352 ? -28.354 0.268 32.411 1.00 91.12 352 GLY A O 1
ATOM 2697 N N . CYS A 1 353 ? -28.459 -1.839 31.607 1.00 86.56 353 CYS A N 1
ATOM 2698 C CA . CYS A 1 353 ? -29.878 -2.057 31.757 1.00 86.56 353 CYS A CA 1
ATOM 2699 C C . CYS A 1 353 ? -30.164 -3.224 32.716 1.00 86.56 353 CYS A C 1
ATOM 2701 O O . CYS A 1 353 ? -29.523 -4.276 32.675 1.00 86.56 353 CYS A O 1
ATOM 2703 N N . LEU A 1 354 ? -31.143 -3.011 33.588 1.00 84.25 354 LEU A N 1
ATOM 2704 C CA . LEU A 1 354 ? -31.789 -4.000 34.435 1.00 84.25 354 LEU A CA 1
ATOM 2705 C C . LEU A 1 354 ? -33.018 -4.533 33.695 1.00 84.25 354 LEU A C 1
ATOM 2707 O O . LEU A 1 354 ? -33.951 -3.775 33.417 1.00 84.25 354 LEU A O 1
ATOM 2711 N N . LEU A 1 355 ? -33.030 -5.834 33.414 1.00 77.38 355 LEU A N 1
ATOM 2712 C CA . LEU A 1 355 ? -34.191 -6.525 32.859 1.00 77.38 355 LEU A CA 1
ATOM 2713 C C . LEU A 1 355 ? -34.924 -7.232 34.005 1.00 77.38 355 LEU A C 1
ATOM 2715 O O . LEU A 1 355 ? -34.481 -8.273 34.496 1.00 77.38 355 LEU A O 1
ATOM 2719 N N . GLY A 1 356 ? -36.019 -6.627 34.471 1.00 73.75 356 GLY A N 1
ATOM 2720 C CA . GLY A 1 356 ? -36.877 -7.170 35.524 1.00 73.75 356 GLY A CA 1
ATOM 2721 C C . GLY A 1 356 ? -38.325 -7.345 35.066 1.00 73.75 356 GLY A C 1
ATOM 2722 O O . GLY A 1 356 ? -38.746 -6.794 34.053 1.00 73.75 356 GLY A O 1
ATOM 2723 N N . SER A 1 357 ? -39.125 -8.074 35.849 1.00 68.44 357 SER A N 1
ATOM 2724 C CA . SER A 1 357 ? -40.562 -8.265 35.583 1.00 68.44 357 SER A CA 1
ATOM 2725 C C . SER A 1 357 ? -41.396 -6.979 35.676 1.00 68.44 357 SER A C 1
ATOM 2727 O O . SER A 1 357 ? -42.543 -6.968 35.246 1.00 68.44 357 SER A O 1
ATOM 2729 N N . GLN A 1 358 ? -40.833 -5.906 36.241 1.00 72.56 358 GLN A N 1
ATOM 2730 C CA . GLN A 1 358 ? -41.487 -4.609 36.445 1.00 72.56 358 GLN A CA 1
ATOM 2731 C C . GLN A 1 358 ? -41.056 -3.544 35.421 1.00 72.56 358 GLN A C 1
ATOM 2733 O O . GLN A 1 358 ? -41.231 -2.358 35.676 1.00 72.56 358 GLN A O 1
ATOM 2738 N N . GLY A 1 359 ? -40.485 -3.954 34.285 1.00 79.69 359 GLY A N 1
ATOM 2739 C CA . GLY A 1 359 ? -40.045 -3.049 33.221 1.00 79.69 359 GLY A CA 1
ATOM 2740 C C . GLY A 1 359 ? -38.530 -2.865 33.159 1.00 79.69 359 GLY A C 1
ATOM 2741 O O . GLY A 1 359 ? -37.762 -3.528 33.866 1.00 79.69 359 GLY A O 1
ATOM 2742 N N . ARG A 1 360 ? -38.107 -1.977 32.256 1.00 84.75 360 ARG A N 1
ATOM 2743 C CA . ARG A 1 360 ? -36.704 -1.665 31.996 1.00 84.75 360 ARG A CA 1
ATOM 2744 C C . ARG A 1 360 ? -36.225 -0.586 32.963 1.00 84.75 360 ARG A C 1
ATOM 2746 O O . ARG A 1 360 ? -36.904 0.410 33.206 1.00 84.75 360 ARG A O 1
ATOM 2753 N N . ALA A 1 361 ? -35.033 -0.768 33.507 1.00 87.31 361 ALA A N 1
ATOM 2754 C CA . ALA A 1 361 ? -34.374 0.276 34.274 1.00 87.31 361 ALA A CA 1
ATOM 2755 C C . ALA A 1 361 ? -32.914 0.409 33.846 1.00 87.31 361 ALA A C 1
ATOM 2757 O O . ALA A 1 361 ? -32.332 -0.530 33.303 1.00 87.31 361 ALA A O 1
ATOM 2758 N N . PHE A 1 362 ? -32.321 1.571 34.079 1.00 90.69 362 PHE A N 1
ATOM 2759 C CA . PHE A 1 362 ? -30.929 1.857 33.760 1.00 90.69 362 PHE A CA 1
ATOM 2760 C C . PHE A 1 362 ? -30.115 2.007 35.033 1.00 90.69 362 PHE A C 1
ATOM 2762 O O . PHE A 1 362 ? -30.617 2.496 36.044 1.00 90.69 362 PHE A O 1
ATOM 2769 N N . PHE A 1 363 ? -28.851 1.606 34.988 1.00 90.81 363 PHE A N 1
ATOM 2770 C CA . PHE A 1 363 ? -27.935 1.756 36.109 1.00 90.81 363 PHE A CA 1
ATOM 2771 C C . PHE A 1 363 ? -26.577 2.272 35.646 1.00 90.81 363 PHE A C 1
ATOM 2773 O O . PHE A 1 363 ? -26.164 2.054 34.506 1.00 90.81 363 PHE A O 1
ATOM 2780 N N . CYS A 1 364 ? -25.888 2.948 36.558 1.00 91.56 364 CYS A N 1
ATOM 2781 C CA . CYS A 1 364 ? -24.506 3.368 36.401 1.00 91.56 364 CYS A CA 1
ATOM 2782 C C . CYS A 1 364 ? -23.797 3.188 37.744 1.00 91.56 364 CYS A C 1
ATOM 2784 O O . CYS A 1 364 ? -24.194 3.809 38.733 1.00 91.56 364 CYS A O 1
ATOM 2786 N N . VAL A 1 365 ? -22.771 2.335 37.785 1.00 90.25 365 VAL A N 1
ATOM 2787 C CA . VAL A 1 365 ? -21.989 2.034 38.995 1.00 90.25 365 VAL A CA 1
ATOM 2788 C C . VAL A 1 365 ? -20.501 2.250 38.777 1.00 90.25 365 VAL A C 1
ATOM 2790 O O . VAL A 1 365 ? -19.968 1.941 37.714 1.00 90.25 365 VAL A O 1
ATOM 2793 N N . PHE A 1 366 ? -19.834 2.766 39.802 1.00 88.19 366 PHE A N 1
ATOM 2794 C CA . PHE A 1 366 ? -18.407 3.067 39.799 1.00 88.19 366 PHE A CA 1
ATOM 2795 C C . PHE A 1 366 ? -17.640 2.058 40.659 1.00 88.19 366 PHE A C 1
ATOM 2797 O O . PHE A 1 366 ? -18.205 1.553 41.638 1.00 88.19 366 PHE A O 1
ATOM 2804 N N . PRO A 1 367 ? -16.366 1.785 40.329 1.00 86.38 367 PRO A N 1
ATOM 2805 C CA . PRO A 1 367 ? -15.519 0.899 41.115 1.00 86.38 367 PRO A CA 1
ATOM 2806 C C . PRO A 1 367 ? -15.251 1.439 42.536 1.00 86.38 367 PRO A C 1
ATOM 2808 O O . PRO A 1 367 ? -15.474 2.629 42.803 1.00 86.38 367 PRO A O 1
ATOM 2811 N N . PRO A 1 368 ? -14.772 0.587 43.462 1.00 84.25 368 PRO A N 1
ATOM 2812 C CA . PRO A 1 368 ? -14.362 0.993 44.807 1.00 84.25 368 PRO A CA 1
ATOM 2813 C C . PRO A 1 368 ? -13.277 2.079 44.766 1.00 84.25 368 PRO A C 1
ATOM 2815 O O . PRO A 1 368 ? -12.408 2.054 43.908 1.00 84.25 368 PRO A O 1
ATOM 2818 N N . ARG A 1 369 ? -13.293 3.038 45.698 1.00 79.56 369 ARG A N 1
ATOM 2819 C CA . ARG A 1 369 ? -12.245 4.076 45.798 1.00 79.56 369 ARG A CA 1
ATOM 2820 C C . ARG A 1 369 ? -11.079 3.609 46.694 1.00 79.56 369 ARG A C 1
ATOM 2822 O O . ARG A 1 369 ? -11.352 2.905 47.668 1.00 79.56 369 ARG A O 1
ATOM 2829 N N . PRO A 1 370 ? -9.828 4.066 46.460 1.00 70.38 370 PRO A N 1
ATOM 2830 C CA . PRO A 1 370 ? -9.375 4.936 45.365 1.00 70.38 370 PRO A CA 1
ATOM 2831 C C . PRO A 1 370 ? -9.288 4.191 44.026 1.00 70.38 370 PRO A C 1
ATOM 2833 O O . PRO A 1 370 ? -8.970 3.007 43.988 1.00 70.38 370 PRO A O 1
ATOM 2836 N N . TRP A 1 371 ? -9.563 4.886 42.920 1.00 67.56 371 TRP A N 1
ATOM 2837 C CA . TRP A 1 371 ? -9.524 4.272 41.593 1.00 67.56 371 TRP A CA 1
ATOM 2838 C C . TRP A 1 371 ? -8.101 4.242 41.040 1.00 67.56 371 TRP A C 1
ATOM 2840 O O . TRP A 1 371 ? -7.475 5.284 40.871 1.00 67.56 371 TRP A O 1
ATOM 2850 N N . GLU A 1 372 ? -7.618 3.058 40.681 1.00 60.41 372 GLU A N 1
ATOM 2851 C CA . GLU A 1 372 ? -6.351 2.881 39.973 1.00 60.41 372 GLU A CA 1
ATOM 2852 C C . GLU A 1 372 ? -6.606 2.613 38.486 1.00 60.41 372 GLU A C 1
ATOM 2854 O O . GLU A 1 372 ? -6.709 1.467 38.055 1.00 60.41 372 GLU A O 1
ATOM 2859 N N . VAL A 1 373 ? -6.724 3.667 37.674 1.00 58.59 373 VAL A N 1
ATOM 2860 C CA . VAL A 1 373 ? -6.803 3.516 36.213 1.00 58.59 373 VAL A CA 1
ATOM 2861 C C . VAL A 1 373 ? -5.676 4.304 35.564 1.00 58.59 373 VAL A C 1
ATOM 2863 O O . VAL A 1 373 ? -5.609 5.526 35.658 1.00 58.59 373 VAL A O 1
ATOM 2866 N N . LEU A 1 374 ? -4.785 3.596 34.870 1.00 58.84 374 LEU A N 1
ATOM 2867 C CA . LEU A 1 374 ? -3.771 4.234 34.035 1.00 58.84 374 LEU A CA 1
ATOM 2868 C C . LEU A 1 374 ? -4.465 5.018 32.912 1.00 58.84 374 LEU A C 1
ATOM 2870 O O . LEU A 1 374 ? -5.301 4.462 32.201 1.00 58.84 374 LEU A O 1
ATOM 2874 N N . LEU A 1 375 ? -4.084 6.281 32.702 1.00 54.75 375 LEU A N 1
ATOM 2875 C CA . LEU A 1 375 ? -4.713 7.175 31.717 1.00 54.75 375 LEU A CA 1
ATOM 2876 C C . LEU A 1 375 ? -4.768 6.575 30.301 1.00 54.75 375 LEU A C 1
ATOM 2878 O O . LEU A 1 375 ? -5.772 6.703 29.601 1.00 54.75 375 LEU A O 1
ATOM 2882 N N . ALA A 1 376 ? -3.705 5.880 29.889 1.00 54.69 376 ALA A N 1
ATOM 2883 C CA . ALA A 1 376 ? -3.653 5.199 28.596 1.00 54.69 376 ALA A CA 1
ATOM 2884 C C . ALA A 1 376 ? -4.737 4.115 28.452 1.00 54.69 376 ALA A C 1
ATOM 2886 O O . ALA A 1 376 ? -5.227 3.881 27.353 1.00 54.69 376 ALA A O 1
ATOM 2887 N N . ARG A 1 377 ? -5.135 3.482 29.562 1.00 64.38 377 ARG A N 1
ATOM 2888 C CA . ARG A 1 377 ? -6.185 2.457 29.605 1.00 64.38 377 ARG A CA 1
ATOM 2889 C C . ARG A 1 377 ? -7.578 3.065 29.722 1.00 64.38 377 ARG A C 1
ATOM 2891 O O . ARG A 1 377 ? -8.511 2.513 29.159 1.00 64.38 377 ARG A O 1
ATOM 2898 N N . TRP A 1 378 ? -7.715 4.212 30.389 1.00 68.69 378 TRP A N 1
ATOM 2899 C CA . TRP A 1 378 ? -8.979 4.955 30.469 1.00 68.69 378 TRP A CA 1
ATOM 2900 C C . TRP A 1 378 ? -9.529 5.304 29.074 1.00 68.69 378 TRP A C 1
ATOM 2902 O O . TRP A 1 378 ? -10.694 5.041 28.799 1.00 68.69 378 TRP A O 1
ATOM 2912 N N . ARG A 1 379 ? -8.664 5.756 28.153 1.00 66.00 379 ARG A N 1
ATOM 2913 C CA . ARG A 1 379 ? -9.046 6.108 26.768 1.00 66.00 379 ARG A CA 1
ATOM 2914 C C . ARG A 1 379 ? -9.496 4.931 25.897 1.00 66.00 379 ARG A C 1
ATOM 2916 O O . ARG A 1 379 ? -9.999 5.157 24.804 1.00 66.00 379 ARG A O 1
ATOM 2923 N N . GLN A 1 380 ? -9.275 3.691 26.337 1.00 69.31 380 GLN A N 1
ATOM 2924 C CA . GLN A 1 380 ? -9.678 2.495 25.587 1.00 69.31 380 GLN A CA 1
ATOM 2925 C C . GLN A 1 380 ? -11.161 2.160 25.783 1.00 69.31 380 GLN A C 1
ATOM 2927 O O . GLN A 1 380 ? -11.688 1.297 25.083 1.00 69.31 380 GLN A O 1
ATOM 2932 N N . PHE A 1 381 ? -11.834 2.801 26.743 1.00 73.31 381 PHE A N 1
ATOM 2933 C CA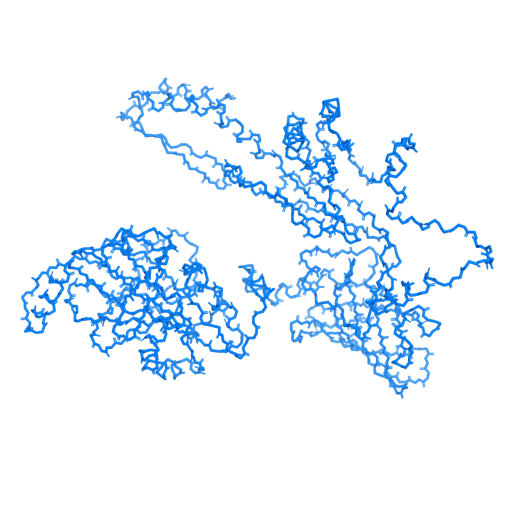 . PHE A 1 381 ? -13.250 2.569 26.983 1.00 73.31 381 PHE A CA 1
ATOM 2934 C C . PHE A 1 381 ? -14.105 3.513 26.130 1.00 73.31 381 PHE A C 1
ATOM 2936 O O . PHE A 1 381 ? -13.773 4.684 25.966 1.00 73.31 381 PHE A O 1
ATOM 2943 N N . PRO A 1 382 ? -15.226 3.022 25.591 1.00 76.50 382 PRO A N 1
ATOM 2944 C CA . PRO A 1 382 ? -16.137 3.816 24.778 1.00 76.50 382 PRO A CA 1
ATOM 2945 C C . PRO A 1 382 ? -16.810 4.910 25.618 1.00 76.50 382 PRO A C 1
ATOM 2947 O O . PRO A 1 382 ? -16.953 4.738 26.835 1.00 76.50 382 PRO A O 1
ATOM 2950 N N . PRO A 1 383 ? -17.244 6.020 24.994 1.00 78.56 383 PRO A N 1
ATOM 2951 C CA . PRO A 1 383 ? -18.031 7.042 25.678 1.00 78.56 383 PRO A CA 1
ATOM 2952 C C . PRO A 1 383 ? -19.340 6.457 26.245 1.00 78.56 383 PRO A C 1
ATOM 2954 O O . PRO A 1 383 ? -19.798 5.401 25.792 1.00 78.56 383 PRO A O 1
ATOM 2957 N N . PRO A 1 384 ? -19.953 7.119 27.241 1.00 81.19 384 PRO A N 1
ATOM 2958 C CA . PRO A 1 384 ? -21.203 6.659 27.830 1.00 81.19 384 PRO A CA 1
ATOM 2959 C C . PRO A 1 384 ? -22.345 6.718 26.818 1.00 81.19 384 PRO A C 1
ATOM 2961 O O . PRO A 1 384 ? -22.377 7.582 25.944 1.00 81.19 384 PRO A O 1
ATOM 2964 N N . PHE A 1 385 ? -23.329 5.835 26.980 1.00 76.88 385 PHE A N 1
ATOM 2965 C CA . PHE A 1 385 ? -24.558 5.894 26.198 1.00 76.88 385 PHE A CA 1
ATOM 2966 C C . PHE A 1 385 ? -25.309 7.193 26.501 1.00 76.88 385 PHE A C 1
ATOM 2968 O O . PHE A 1 385 ? -25.676 7.436 27.658 1.00 76.88 385 PHE A O 1
ATOM 2975 N N . CYS A 1 386 ? -25.563 7.993 25.462 1.00 73.88 386 CYS A N 1
ATOM 2976 C CA . CYS A 1 386 ? -26.259 9.276 25.567 1.00 73.88 386 CYS A CA 1
ATOM 2977 C C . CYS A 1 386 ? -27.620 9.136 26.264 1.00 73.88 386 CYS A C 1
ATOM 2979 O O . CYS A 1 386 ? -27.929 9.910 27.165 1.00 73.88 386 CYS A O 1
ATOM 2981 N N . ASP A 1 387 ? -28.378 8.092 25.924 1.00 72.44 387 ASP A N 1
ATOM 2982 C CA . ASP A 1 387 ? -29.736 7.872 26.441 1.00 72.44 387 ASP A CA 1
ATOM 2983 C C . ASP A 1 387 ? -29.759 7.490 27.929 1.00 72.44 387 ASP A C 1
ATOM 2985 O O . ASP A 1 387 ? -30.748 7.705 28.632 1.00 72.44 387 ASP A O 1
ATOM 2989 N N . ILE A 1 388 ? -28.657 6.931 28.438 1.00 78.25 388 ILE A N 1
ATOM 2990 C CA . ILE A 1 388 ? -28.541 6.532 29.842 1.00 78.25 388 ILE A CA 1
ATOM 2991 C C . ILE A 1 388 ? -27.959 7.685 30.674 1.00 78.25 388 ILE A C 1
ATOM 2993 O O . ILE A 1 388 ? -28.468 7.962 31.765 1.00 78.25 388 ILE A O 1
ATOM 2997 N N . GLY A 1 389 ? -26.933 8.373 30.158 1.00 77.25 389 GLY A N 1
ATOM 2998 C CA . GLY A 1 389 ? -26.185 9.426 30.854 1.00 77.25 389 GLY A CA 1
ATOM 2999 C C . GLY A 1 389 ? -25.341 8.909 32.030 1.00 77.25 389 GLY A C 1
ATOM 3000 O O . GLY A 1 389 ? -25.407 7.733 32.393 1.00 77.25 389 GLY A O 1
ATOM 3001 N N . ILE A 1 390 ? -24.557 9.786 32.661 1.00 76.12 390 ILE A N 1
ATOM 3002 C CA . ILE A 1 390 ? -23.768 9.464 33.864 1.00 76.12 390 ILE A CA 1
ATOM 3003 C C . ILE A 1 390 ? -24.284 10.309 35.043 1.00 76.12 390 ILE A C 1
ATOM 3005 O O . ILE A 1 390 ? -24.473 11.516 34.877 1.00 76.12 390 ILE A O 1
ATOM 3009 N N . PRO A 1 391 ? -24.517 9.727 36.235 1.00 76.19 391 PRO A N 1
ATOM 3010 C CA . PRO A 1 391 ? -24.844 10.504 37.425 1.00 76.19 391 PRO A CA 1
ATOM 3011 C C . PRO A 1 391 ? -23.676 11.433 37.805 1.00 76.19 391 PRO A C 1
ATOM 3013 O O . PRO A 1 391 ? -22.517 11.049 37.645 1.00 76.19 391 PRO A O 1
ATOM 3016 N N . PRO A 1 392 ? -23.944 12.638 38.339 1.00 67.81 392 PRO A N 1
ATOM 3017 C CA . PRO A 1 392 ? -22.888 13.574 38.711 1.00 67.81 392 PRO A CA 1
ATOM 3018 C C . PRO A 1 392 ? -21.929 12.949 39.731 1.00 67.81 392 PRO A C 1
ATOM 3020 O O . PRO A 1 392 ? -22.347 12.463 40.784 1.00 67.81 392 PRO A O 1
ATOM 3023 N N . GLU A 1 393 ? -20.634 12.968 39.415 1.00 63.56 393 GLU A N 1
ATOM 3024 C CA . GLU A 1 393 ? -19.596 12.447 40.299 1.00 63.56 393 GLU A CA 1
ATOM 3025 C C . GLU A 1 393 ? -19.383 13.401 41.481 1.00 63.56 393 GLU A C 1
ATOM 3027 O O . GLU A 1 393 ? -19.041 14.572 41.316 1.00 63.56 393 GLU A O 1
ATOM 3032 N N . THR A 1 394 ? -19.585 12.908 42.702 1.00 46.94 394 THR A N 1
ATOM 3033 C CA . THR A 1 394 ? -19.274 13.659 43.920 1.00 46.94 394 THR A CA 1
ATOM 3034 C C . THR A 1 394 ? -17.784 13.507 44.251 1.00 46.94 394 THR A C 1
ATOM 3036 O O . THR A 1 394 ? -17.369 12.457 44.743 1.00 46.94 394 THR A O 1
ATOM 3039 N N . ASP A 1 395 ? -17.018 14.555 43.940 1.00 44.06 395 ASP A N 1
ATOM 3040 C CA . ASP A 1 395 ? -15.688 14.969 44.421 1.00 44.06 395 ASP A CA 1
ATOM 3041 C C . ASP A 1 395 ? -14.510 13.960 44.519 1.00 44.06 395 ASP A C 1
ATOM 3043 O O . ASP A 1 395 ? -14.595 12.883 45.115 1.00 44.06 395 ASP A O 1
ATOM 3047 N N . THR A 1 396 ? -13.355 14.489 44.079 1.00 38.97 396 THR A N 1
ATOM 3048 C CA . THR A 1 396 ? -11.941 14.100 44.285 1.00 38.97 396 THR A CA 1
ATOM 3049 C C . THR A 1 396 ? -11.440 12.869 43.525 1.00 38.97 396 THR A C 1
ATOM 3051 O O . THR A 1 396 ? -11.652 11.730 43.933 1.00 38.97 396 THR A O 1
ATOM 3054 N N . VAL A 1 397 ? -10.683 13.122 42.453 1.00 38.12 397 VAL A N 1
ATOM 3055 C CA . VAL A 1 397 ? -9.809 12.138 41.794 1.00 38.12 397 VAL A CA 1
ATOM 3056 C C . VAL A 1 397 ? -8.411 12.286 42.396 1.00 38.12 397 VAL A C 1
ATOM 3058 O O . VAL A 1 397 ? -7.945 13.403 42.573 1.00 38.12 397 VAL A O 1
ATOM 3061 N N . ALA A 1 398 ? -7.741 11.186 42.726 1.00 37.88 398 ALA A N 1
ATOM 3062 C CA . ALA A 1 398 ? -6.314 11.185 43.039 1.00 37.88 398 ALA A CA 1
ATOM 3063 C C . ALA A 1 398 ? -5.592 10.491 41.879 1.00 37.88 398 ALA A C 1
ATOM 3065 O O . ALA A 1 398 ? -5.858 9.324 41.605 1.00 37.88 398 ALA A O 1
ATOM 3066 N N . ILE A 1 399 ? -4.723 11.210 41.165 1.00 39.16 399 ILE A N 1
ATOM 3067 C CA . ILE A 1 399 ? -3.991 10.676 40.007 1.00 39.16 399 ILE A CA 1
ATOM 3068 C C . ILE A 1 399 ? -2.546 10.423 40.416 1.00 39.16 399 ILE A C 1
ATOM 3070 O O . ILE A 1 399 ? -1.743 11.345 40.385 1.00 39.16 399 ILE A O 1
ATOM 3074 N N . ARG A 1 400 ? -2.199 9.177 40.748 1.00 40.47 400 ARG A N 1
ATOM 3075 C CA . ARG A 1 400 ? -0.801 8.790 40.984 1.00 40.47 400 ARG A CA 1
ATOM 3076 C C . ARG A 1 400 ? -0.071 8.588 39.657 1.00 40.47 400 ARG A C 1
ATOM 3078 O O . ARG A 1 400 ? -0.524 7.814 38.815 1.00 40.47 400 ARG A O 1
ATOM 3085 N N . ILE A 1 401 ? 1.066 9.258 39.484 1.00 39.50 401 ILE A N 1
ATOM 3086 C CA . ILE A 1 401 ? 1.944 9.109 38.316 1.00 39.50 401 ILE A CA 1
ATOM 3087 C C . ILE A 1 401 ? 3.188 8.341 38.762 1.00 39.50 401 ILE A C 1
ATOM 3089 O O . ILE A 1 401 ? 3.848 8.738 39.714 1.00 39.50 401 ILE A O 1
ATOM 3093 N N . ARG A 1 402 ? 3.515 7.239 38.082 1.00 39.84 402 ARG A N 1
ATOM 3094 C CA . ARG A 1 402 ? 4.730 6.456 38.340 1.00 39.84 402 ARG A CA 1
ATOM 3095 C C . ARG A 1 402 ? 5.653 6.554 37.128 1.00 39.84 402 ARG A C 1
ATOM 3097 O O . ARG A 1 402 ? 5.235 6.200 36.029 1.00 39.84 402 ARG A O 1
ATOM 3104 N N . CYS A 1 403 ? 6.882 7.029 37.321 1.00 38.47 403 CYS A N 1
ATOM 3105 C CA . CYS A 1 403 ? 7.934 6.969 36.303 1.00 38.47 403 CYS A CA 1
ATOM 3106 C C . CYS A 1 403 ? 8.756 5.694 36.510 1.00 38.47 403 CYS A C 1
ATOM 3108 O O . CYS A 1 403 ? 9.357 5.517 37.564 1.00 38.47 403 CYS A O 1
ATOM 3110 N N . GLU A 1 404 ? 8.772 4.802 35.519 1.00 35.78 404 GLU A N 1
ATOM 3111 C CA . GLU A 1 404 ? 9.425 3.486 35.630 1.00 35.78 404 GLU A CA 1
ATOM 3112 C C . GLU A 1 404 ? 10.878 3.460 35.112 1.00 35.78 404 GLU A C 1
ATOM 3114 O O . GLU A 1 404 ? 11.540 2.436 35.238 1.00 35.78 404 GLU A O 1
ATOM 3119 N N . GLU A 1 405 ? 11.407 4.561 34.562 1.00 38.47 405 GLU A N 1
ATOM 3120 C CA . GLU A 1 405 ? 12.711 4.563 33.864 1.00 38.47 405 GLU A CA 1
ATOM 3121 C C . GLU A 1 405 ? 13.901 5.141 34.660 1.00 38.47 405 GLU A C 1
ATOM 3123 O O . GLU A 1 405 ? 15.022 5.148 34.153 1.00 38.47 405 GLU A O 1
ATOM 3128 N N . ALA A 1 406 ? 13.719 5.571 35.914 1.00 37.25 406 ALA A N 1
ATOM 3129 C CA . ALA A 1 406 ? 14.841 5.987 36.761 1.00 37.25 406 ALA A CA 1
ATOM 3130 C C . ALA A 1 406 ? 15.485 4.770 37.454 1.00 37.25 406 ALA A C 1
ATOM 3132 O O . ALA A 1 406 ? 14.803 3.968 38.090 1.00 37.25 406 ALA A O 1
ATOM 3133 N N . VAL A 1 407 ? 16.815 4.648 37.344 1.00 37.66 407 VAL A N 1
ATOM 3134 C CA . VAL A 1 407 ? 17.648 3.553 37.900 1.00 37.66 407 VAL A CA 1
ATOM 3135 C C . VAL A 1 407 ? 17.523 3.422 39.431 1.00 37.66 407 VAL A C 1
ATOM 3137 O O . VAL A 1 407 ? 17.818 2.369 39.990 1.00 37.66 407 VAL A O 1
ATOM 3140 N N . GLU A 1 408 ? 16.977 4.438 40.096 1.00 40.47 408 GLU A N 1
ATOM 3141 C CA . GLU A 1 408 ? 16.414 4.353 41.440 1.00 40.47 408 GLU A CA 1
ATOM 3142 C C . GLU A 1 408 ? 14.957 4.823 41.372 1.00 40.47 408 GLU A C 1
ATOM 3144 O O . GLU A 1 408 ? 14.687 5.978 41.040 1.00 40.47 408 GLU A O 1
ATOM 3149 N N . ALA A 1 409 ? 14.007 3.924 41.643 1.00 34.09 409 ALA A N 1
ATOM 3150 C CA . ALA A 1 409 ? 12.579 4.226 41.614 1.00 34.09 409 ALA A CA 1
ATOM 3151 C C . ALA A 1 409 ? 12.232 5.273 42.686 1.00 34.09 409 ALA A C 1
ATOM 3153 O O . ALA A 1 409 ? 11.921 4.943 43.829 1.00 34.09 409 ALA A O 1
ATOM 3154 N N . THR A 1 410 ? 12.292 6.549 42.320 1.00 37.12 410 THR A N 1
ATOM 3155 C CA . THR A 1 410 ? 11.740 7.645 43.110 1.00 37.12 410 THR A CA 1
ATOM 3156 C C . THR A 1 410 ? 10.268 7.760 42.739 1.00 37.12 410 THR A C 1
ATOM 3158 O O . THR A 1 410 ? 9.905 8.235 41.664 1.00 37.12 410 THR A O 1
ATOM 3161 N N . GLU A 1 411 ? 9.399 7.245 43.608 1.00 35.31 411 GLU A N 1
ATOM 3162 C CA . GLU A 1 411 ? 7.956 7.418 43.460 1.00 35.31 411 GLU A CA 1
ATOM 3163 C C . GLU A 1 411 ? 7.612 8.894 43.667 1.00 35.31 411 GLU A C 1
ATOM 3165 O O . GLU A 1 411 ? 7.663 9.417 44.778 1.00 35.31 411 GLU A O 1
ATOM 3170 N N . LEU A 1 412 ? 7.292 9.584 42.575 1.00 36.31 412 LEU A N 1
ATOM 3171 C CA . LEU A 1 412 ? 6.839 10.967 42.614 1.00 36.31 412 LEU A CA 1
ATOM 3172 C C . LEU A 1 412 ? 5.312 10.960 42.739 1.00 36.31 412 LEU A C 1
ATOM 3174 O O . LEU A 1 412 ? 4.583 10.854 41.755 1.00 36.31 412 LEU A O 1
ATOM 3178 N N . GLU A 1 413 ? 4.816 11.009 43.975 1.00 35.03 413 GLU A N 1
ATOM 3179 C CA . GLU A 1 413 ? 3.380 11.041 44.248 1.00 35.03 413 GLU A CA 1
ATOM 3180 C C . GLU A 1 413 ? 2.841 12.460 44.004 1.00 35.03 413 GLU A C 1
ATOM 3182 O O . GLU A 1 413 ? 3.026 13.370 44.808 1.00 35.03 413 GLU A O 1
ATOM 3187 N N . ALA A 1 414 ? 2.179 12.665 42.865 1.00 36.59 414 ALA A N 1
ATOM 3188 C CA . ALA A 1 414 ? 1.358 13.848 42.628 1.00 36.59 414 ALA A CA 1
ATOM 3189 C C . ALA A 1 414 ? -0.106 13.516 42.953 1.00 36.59 414 ALA A C 1
ATOM 3191 O O . ALA A 1 414 ? -0.597 12.460 42.568 1.00 36.59 414 ALA A O 1
ATOM 3192 N N . VAL A 1 415 ? -0.821 14.405 43.644 1.00 34.50 415 VAL A N 1
ATOM 3193 C CA . VAL A 1 415 ? -2.270 14.287 43.874 1.00 34.50 415 VAL A CA 1
ATOM 3194 C C . VAL A 1 415 ? -2.939 15.500 43.242 1.00 34.50 415 VAL A C 1
ATOM 3196 O O . VAL A 1 415 ? -2.725 16.627 43.679 1.00 34.50 415 VAL A O 1
ATOM 3199 N N . VAL A 1 416 ? -3.748 15.287 42.199 1.00 37.88 416 VAL A N 1
ATOM 3200 C CA . VAL A 1 416 ? -4.465 16.383 41.529 1.00 37.88 416 VAL A CA 1
ATOM 3201 C C . VAL A 1 416 ? -5.942 16.368 41.890 1.00 37.88 416 VAL A C 1
ATOM 3203 O O . VAL A 1 416 ? -6.701 15.556 41.376 1.00 37.88 416 VAL A O 1
ATOM 3206 N N . VAL A 1 417 ? -6.357 17.298 42.750 1.00 33.56 417 VAL A N 1
ATOM 3207 C CA . VAL A 1 417 ? -7.750 17.449 43.187 1.00 33.56 417 VAL A CA 1
ATOM 3208 C C . VAL A 1 417 ? -8.528 18.304 42.181 1.00 33.56 417 VAL A C 1
ATOM 3210 O O . VAL A 1 417 ? -8.344 19.517 42.124 1.00 33.56 417 VAL A O 1
ATOM 3213 N N . ALA A 1 418 ? -9.433 17.692 41.413 1.00 34.00 418 ALA A N 1
ATOM 3214 C CA . ALA A 1 418 ? -10.407 18.409 40.584 1.00 34.00 418 ALA A CA 1
ATOM 3215 C C . ALA A 1 418 ? -11.793 18.412 41.255 1.00 34.00 418 ALA A C 1
ATOM 3217 O O . ALA A 1 418 ? -12.297 17.360 41.660 1.00 34.00 418 ALA A O 1
ATOM 3218 N N . ARG A 1 419 ? -12.424 19.591 41.367 1.00 31.03 419 ARG A N 1
ATOM 3219 C CA . ARG A 1 419 ? -13.816 19.744 41.821 1.00 31.03 419 ARG A CA 1
ATOM 3220 C C . ARG A 1 419 ? -14.742 20.109 40.655 1.00 31.03 419 ARG A C 1
ATOM 3222 O O . ARG A 1 419 ? -14.505 21.100 39.979 1.00 31.03 419 ARG A O 1
ATOM 3229 N N . LYS A 1 420 ? -15.832 19.336 40.546 1.00 31.17 420 LYS A N 1
ATOM 3230 C CA . LYS A 1 420 ? -17.141 19.616 39.919 1.00 31.17 420 LYS A CA 1
ATOM 3231 C C . LYS A 1 420 ? -17.164 20.004 38.423 1.00 31.17 420 LYS A C 1
ATOM 3233 O O . LYS A 1 420 ? -16.858 21.130 38.054 1.00 31.17 420 LYS A O 1
ATOM 3238 N N . ALA A 1 421 ? -17.709 19.117 37.585 1.00 29.42 421 ALA A N 1
ATOM 3239 C CA . ALA A 1 421 ? -18.245 19.451 36.261 1.00 29.42 421 ALA A CA 1
ATOM 3240 C C . ALA A 1 421 ? -19.725 19.030 36.198 1.00 29.42 421 ALA A C 1
ATOM 3242 O O . ALA A 1 421 ? -20.053 17.873 36.458 1.00 29.42 421 ALA A O 1
ATOM 3243 N N . ALA A 1 422 ? -20.624 19.971 35.902 1.00 28.64 422 ALA A N 1
ATOM 3244 C CA . ALA A 1 422 ? -22.013 19.671 35.560 1.00 28.64 422 ALA A CA 1
ATOM 3245 C C . ALA A 1 422 ? -22.122 19.572 34.034 1.00 28.64 422 ALA A C 1
ATOM 3247 O O . ALA A 1 422 ? -21.615 20.444 33.332 1.00 28.64 422 ALA A O 1
ATOM 3248 N N . TRP A 1 423 ? -22.768 18.521 33.533 1.00 29.53 423 TRP A N 1
ATOM 3249 C CA . TRP A 1 423 ? -23.117 18.398 32.120 1.00 29.53 423 TRP A CA 1
ATOM 3250 C C . TRP A 1 423 ? -24.337 19.277 31.839 1.00 29.53 423 TRP A C 1
ATOM 3252 O O . TRP A 1 423 ? -25.341 19.157 32.537 1.00 29.53 423 TRP A O 1
ATOM 3262 N N . TRP A 1 424 ? -24.245 20.152 30.841 1.00 27.75 424 TRP A N 1
ATOM 3263 C CA . TRP A 1 424 ? -25.386 20.879 30.286 1.00 27.75 424 TRP A CA 1
ATOM 3264 C C . TRP A 1 424 ? -25.604 20.323 28.880 1.00 27.75 424 TRP A C 1
ATOM 3266 O O . TRP A 1 424 ? -24.643 20.232 28.118 1.00 27.75 424 TRP A O 1
ATOM 3276 N N . SER A 1 425 ? -26.825 19.899 28.546 1.00 33.94 425 SER A N 1
ATOM 3277 C CA . SER A 1 425 ? -27.169 19.624 27.148 1.00 33.94 425 SER A CA 1
ATOM 3278 C C . SER A 1 425 ? -27.376 20.953 26.419 1.00 33.94 425 SER A C 1
ATOM 3280 O O . SER A 1 425 ? -27.837 21.920 27.034 1.00 33.94 425 SER A O 1
ATOM 3282 N N . ASP A 1 426 ? -27.076 21.000 25.117 1.00 34.22 426 ASP A N 1
ATOM 3283 C CA . ASP A 1 426 ? -27.233 22.208 24.286 1.00 34.22 426 ASP A CA 1
ATOM 3284 C C . ASP A 1 426 ? -28.652 22.801 24.385 1.00 34.22 426 ASP A C 1
ATOM 3286 O O . ASP A 1 426 ? -28.820 24.015 24.419 1.00 34.22 426 ASP A O 1
ATOM 3290 N N . SER A 1 427 ? -29.672 21.958 24.580 1.00 35.59 427 SER A N 1
ATOM 3291 C CA . SER A 1 427 ? -31.063 22.390 24.772 1.00 35.59 427 SER A CA 1
ATOM 3292 C C . SER A 1 427 ? -31.314 23.170 26.072 1.00 35.59 427 SER A C 1
ATOM 3294 O O . SER A 1 427 ? -32.174 24.040 26.106 1.00 35.59 427 SER A O 1
ATOM 3296 N N . THR A 1 428 ? -30.569 22.893 27.147 1.00 38.28 428 THR A N 1
ATOM 3297 C CA . THR A 1 428 ? -30.715 23.601 28.436 1.00 38.28 428 THR A CA 1
ATOM 3298 C C . THR A 1 428 ? -29.971 24.931 28.484 1.00 38.28 428 THR A C 1
ATOM 3300 O O . THR A 1 428 ? -30.279 25.760 29.335 1.00 38.28 428 THR A O 1
ATOM 3303 N N . LEU A 1 429 ? -28.997 25.154 27.597 1.00 35.00 429 LEU A N 1
ATOM 3304 C CA . LEU A 1 429 ? -28.268 26.420 27.531 1.00 35.00 429 LEU A CA 1
ATOM 3305 C C . LEU A 1 429 ? -29.137 27.519 26.903 1.00 35.00 429 LEU A C 1
ATOM 3307 O O . LEU A 1 429 ? -29.169 28.639 27.415 1.00 35.00 429 LEU A O 1
ATOM 3311 N N . ASP A 1 430 ? -29.897 27.172 25.864 1.00 37.88 430 ASP A N 1
ATOM 3312 C CA . ASP A 1 430 ? -30.804 28.096 25.180 1.00 37.88 430 ASP A CA 1
ATOM 3313 C C . ASP A 1 430 ? -32.020 28.460 26.048 1.00 37.88 430 ASP A C 1
ATOM 3315 O O . ASP A 1 430 ? -32.364 29.640 26.157 1.00 37.88 430 ASP A O 1
ATOM 3319 N N . ASP A 1 431 ? -32.598 27.492 26.770 1.00 38.34 431 ASP A N 1
ATOM 3320 C CA . ASP A 1 431 ? -33.691 27.745 27.723 1.00 38.34 431 ASP A CA 1
ATOM 3321 C C . ASP A 1 431 ? -33.241 28.631 28.900 1.00 38.34 431 ASP A C 1
ATOM 3323 O O . ASP A 1 431 ? -33.999 29.472 29.394 1.00 38.34 431 ASP A O 1
ATOM 3327 N N . HIS 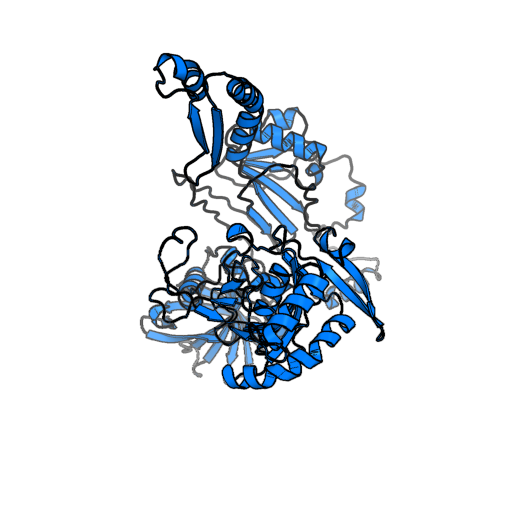A 1 432 ? -31.984 28.500 29.341 1.00 37.56 432 HIS A N 1
ATOM 3328 C CA . HIS A 1 432 ? -31.451 29.327 30.424 1.00 37.56 432 HIS A CA 1
ATOM 3329 C C . HIS A 1 432 ? -31.123 30.749 29.954 1.00 37.56 432 HIS A C 1
ATOM 3331 O O . HIS A 1 432 ? -31.448 31.707 30.659 1.00 37.56 432 HIS A O 1
ATOM 3337 N N . LEU A 1 433 ? -30.572 30.902 28.745 1.00 38.12 433 LEU A N 1
ATOM 3338 C CA . LEU A 1 433 ? -30.328 32.208 28.124 1.00 38.12 433 LEU A CA 1
ATOM 3339 C C 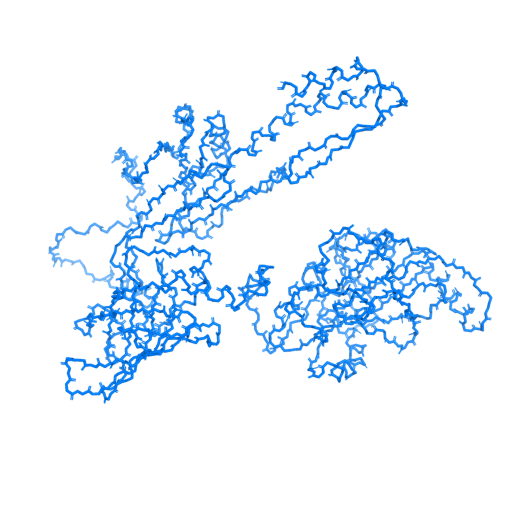. LEU A 1 433 ? -31.636 32.963 27.848 1.00 38.12 433 LEU A C 1
ATOM 3341 O O . LEU A 1 433 ? -31.681 34.173 28.065 1.00 38.12 433 LEU A O 1
ATOM 3345 N N . ALA A 1 434 ? -32.708 32.259 27.467 1.00 37.69 434 ALA A N 1
ATOM 3346 C CA . ALA A 1 434 ? -34.040 32.841 27.296 1.00 37.69 434 ALA A CA 1
ATOM 3347 C C . ALA A 1 434 ? -34.681 33.272 28.632 1.00 37.69 434 ALA A C 1
ATOM 3349 O O . ALA A 1 434 ? -35.350 34.305 28.696 1.00 37.69 434 ALA A O 1
ATOM 3350 N N . SER A 1 435 ? -34.433 32.534 29.722 1.00 36.31 435 SER A N 1
ATOM 3351 C CA . SER A 1 435 ? -34.964 32.861 31.056 1.00 36.31 435 SER A CA 1
ATOM 3352 C C . SER A 1 435 ? -34.283 34.062 31.733 1.00 36.31 435 SER A C 1
ATOM 3354 O O . SER A 1 435 ? -34.842 34.648 32.658 1.00 36.31 435 SER A O 1
ATOM 3356 N N . CYS A 1 436 ? -33.092 34.466 31.276 1.00 34.97 436 CYS A N 1
ATOM 3357 C CA . CYS A 1 436 ? -32.341 35.584 31.860 1.00 34.97 436 CYS A CA 1
ATOM 3358 C C . CYS A 1 436 ? -32.717 36.967 31.297 1.00 34.97 436 CYS A C 1
ATOM 3360 O O . CYS A 1 436 ? -32.203 37.974 31.787 1.00 34.97 436 CYS A O 1
ATOM 3362 N N . THR A 1 437 ? -33.604 37.047 30.300 1.00 34.78 437 THR A N 1
ATOM 3363 C CA . THR A 1 437 ? -33.993 38.318 29.658 1.00 34.78 437 THR A CA 1
ATOM 3364 C C . THR A 1 437 ? -35.302 38.939 30.151 1.00 34.78 437 THR A C 1
ATOM 3366 O O . THR A 1 437 ? -35.574 40.084 29.798 1.00 34.78 437 THR A O 1
ATOM 3369 N N . GLU A 1 438 ? -36.079 38.281 31.017 1.00 34.50 438 GLU A N 1
ATOM 3370 C CA . GLU A 1 438 ? -37.345 38.839 31.521 1.00 34.50 438 GLU A CA 1
ATOM 3371 C C . GLU A 1 438 ? -37.529 38.626 33.033 1.00 34.50 438 GLU A C 1
ATOM 3373 O O . GLU A 1 438 ? -38.025 37.590 33.460 1.00 34.50 438 GLU A O 1
ATOM 3378 N N . ALA A 1 439 ? -37.119 39.622 33.836 1.00 30.27 439 ALA A N 1
ATOM 3379 C CA . ALA A 1 439 ? -37.825 40.153 35.021 1.00 30.27 439 ALA A CA 1
ATOM 3380 C C . ALA A 1 439 ? -36.852 40.853 35.999 1.00 30.27 439 ALA A C 1
ATOM 3382 O O . ALA A 1 439 ? -36.026 40.190 36.631 1.00 30.27 439 ALA A O 1
ATOM 3383 N N . PRO A 1 440 ? -36.968 42.175 36.224 1.00 34.41 440 PRO A N 1
ATOM 3384 C CA . PRO A 1 440 ? -36.460 42.797 37.431 1.00 34.41 440 PRO A CA 1
ATOM 3385 C C . PRO A 1 440 ? -37.563 42.768 38.497 1.00 34.41 440 PRO A C 1
ATOM 3387 O O . PRO A 1 440 ? -38.646 43.300 38.282 1.00 34.41 440 PRO A O 1
ATOM 3390 N N . GLU A 1 441 ? -37.268 42.143 39.635 1.00 36.66 441 GLU A N 1
ATOM 3391 C CA . GLU A 1 441 ? -37.660 42.536 41.000 1.00 36.66 441 GLU A CA 1
ATOM 3392 C C . GLU A 1 441 ? -38.004 41.344 41.910 1.00 36.66 441 GLU A C 1
ATOM 3394 O O . GLU A 1 441 ? -38.952 40.598 41.692 1.00 36.66 441 GLU A O 1
ATOM 3399 N N . LYS A 1 442 ? -37.257 41.296 43.024 1.00 37.09 442 LYS A N 1
ATOM 3400 C CA . LYS A 1 442 ? -37.577 40.677 44.321 1.00 37.09 442 LYS A CA 1
ATOM 3401 C C . LYS A 1 442 ? -37.676 39.148 44.366 1.00 37.09 442 LYS A C 1
ATOM 3403 O O . LYS A 1 442 ? -38.760 38.593 44.313 1.00 37.09 442 LYS A O 1
ATOM 3408 N N . HIS A 1 443 ? -36.561 38.509 44.731 1.00 29.50 443 HIS A N 1
ATOM 3409 C CA . HIS A 1 443 ? -36.510 37.645 45.919 1.00 29.50 443 HIS A CA 1
ATOM 3410 C C . HIS A 1 443 ? -35.063 37.423 46.395 1.00 29.50 443 HIS A C 1
ATOM 3412 O O . HIS A 1 443 ? -34.167 37.129 45.612 1.00 29.50 443 HIS A O 1
ATOM 3418 N N . ASN A 1 444 ? -34.855 37.588 47.705 1.00 33.97 444 ASN A N 1
ATOM 3419 C CA . ASN A 1 444 ? -33.605 37.314 48.414 1.00 33.97 444 ASN A CA 1
ATOM 3420 C C . ASN A 1 444 ? -33.235 35.824 48.332 1.00 33.97 444 ASN A C 1
ATOM 3422 O O . ASN A 1 444 ? -34.027 34.975 48.741 1.00 33.97 444 ASN A O 1
ATOM 3426 N N . CYS A 1 445 ? -32.003 35.525 47.921 1.00 24.89 445 CYS A N 1
ATOM 3427 C CA . CYS A 1 445 ? -31.347 34.233 48.122 1.00 24.89 445 CYS A CA 1
ATOM 3428 C C . CYS A 1 445 ? -29.889 34.496 48.561 1.00 24.89 445 CYS A C 1
ATOM 3430 O O . CYS A 1 445 ? -29.240 35.327 47.923 1.00 24.89 445 CYS A O 1
ATOM 3432 N N . PRO A 1 446 ? -29.375 33.877 49.643 1.00 29.75 446 PRO A N 1
ATOM 3433 C CA . PRO A 1 446 ? -28.013 34.112 50.112 1.00 29.75 446 PRO A CA 1
ATOM 3434 C C . PRO A 1 446 ? -26.998 33.263 49.325 1.00 29.75 446 PRO A C 1
ATOM 3436 O O . PRO A 1 446 ? -27.250 32.099 49.020 1.00 29.75 446 PRO A O 1
ATOM 3439 N N . ASP A 1 447 ? -25.859 33.879 49.014 1.00 32.03 447 ASP A N 1
ATOM 3440 C CA . ASP A 1 447 ? -24.597 33.295 48.542 1.00 32.03 447 ASP A CA 1
ATOM 3441 C C . ASP A 1 447 ? -24.656 32.343 47.334 1.00 32.03 447 ASP A C 1
ATOM 3443 O O . ASP A 1 447 ? -24.435 31.132 47.421 1.00 32.03 447 ASP A O 1
ATOM 3447 N N . ARG A 1 448 ? -24.838 32.935 46.149 1.00 26.89 448 ARG A N 1
ATOM 3448 C CA . ARG A 1 448 ? -24.306 32.408 44.883 1.00 26.89 448 ARG A CA 1
ATOM 3449 C C . ARG A 1 448 ? -23.731 33.557 44.060 1.00 26.89 448 ARG A C 1
ATOM 3451 O O . ARG A 1 448 ? -24.459 34.234 43.341 1.00 26.89 448 ARG A O 1
ATOM 3458 N N . GLU A 1 449 ? -22.423 33.773 44.157 1.00 26.56 449 GLU A N 1
ATOM 3459 C CA . GLU A 1 449 ? -21.707 34.636 43.216 1.00 26.56 449 GLU A CA 1
ATOM 3460 C C . GLU A 1 449 ? -21.613 33.930 41.856 1.00 26.56 449 GLU A C 1
ATOM 3462 O O . GLU A 1 449 ? -20.871 32.965 41.675 1.00 26.56 449 GLU A O 1
ATOM 3467 N N . VAL A 1 450 ? -22.403 34.406 40.895 1.00 25.84 450 VAL A N 1
ATOM 3468 C CA . VAL A 1 450 ? -22.242 34.108 39.469 1.00 25.84 450 VAL A CA 1
ATOM 3469 C C . VAL A 1 450 ? -21.395 35.234 38.878 1.00 25.84 450 VAL A C 1
ATOM 3471 O O . VAL A 1 450 ? -21.870 36.355 38.712 1.00 25.84 450 VAL A O 1
ATOM 3474 N N . LEU A 1 451 ? -20.127 34.955 38.577 1.00 24.22 451 LEU A N 1
ATOM 3475 C CA . LEU A 1 451 ? -19.243 35.892 37.881 1.00 24.22 451 LEU A CA 1
ATOM 3476 C C . LEU A 1 451 ? -19.423 35.739 36.366 1.00 24.22 451 LEU A C 1
ATOM 3478 O O . LEU A 1 451 ? -19.018 34.737 35.780 1.00 24.22 451 LEU A O 1
ATOM 3482 N N . SER A 1 452 ? -20.019 36.747 35.723 1.00 31.17 452 SER A N 1
ATOM 3483 C CA . SER A 1 452 ? -19.972 36.882 34.262 1.00 31.17 452 SER A CA 1
ATOM 3484 C C . SER A 1 452 ? -18.593 37.408 33.837 1.00 31.17 452 SER A C 1
ATOM 3486 O O . SER A 1 452 ? -18.031 38.280 34.504 1.00 31.17 452 SER A O 1
ATOM 3488 N N . MET A 1 453 ? -18.061 36.936 32.702 1.00 27.28 453 MET A N 1
ATOM 3489 C CA . MET A 1 453 ? -16.746 37.348 32.172 1.00 27.28 453 MET A CA 1
ATOM 3490 C C . MET A 1 453 ? -16.582 38.862 31.955 1.00 27.28 453 MET A C 1
ATOM 3492 O O . MET A 1 453 ? -15.456 39.327 31.816 1.00 27.28 453 MET A O 1
ATOM 3496 N N . LYS A 1 454 ? -17.663 39.650 31.947 1.00 30.23 454 LYS A N 1
ATOM 3497 C CA . LYS A 1 454 ? -17.578 41.102 31.753 1.00 30.23 454 LYS A CA 1
ATOM 3498 C C . LYS A 1 454 ? -17.093 41.849 33.004 1.00 30.23 454 LYS A C 1
ATOM 3500 O O . LYS A 1 454 ? -16.503 42.913 32.882 1.00 30.23 454 LYS A O 1
ATOM 3505 N N . THR A 1 455 ? -17.265 41.273 34.196 1.00 31.84 455 THR A N 1
ATOM 3506 C CA . THR A 1 455 ? -16.867 41.903 35.470 1.00 31.84 455 THR A CA 1
ATOM 3507 C C . THR A 1 455 ? -15.394 41.641 35.826 1.00 31.84 455 THR A C 1
ATOM 3509 O O . THR A 1 455 ? -14.814 42.345 36.648 1.00 31.84 455 THR A O 1
ATOM 3512 N N . ALA A 1 456 ? -14.751 40.662 35.177 1.00 33.59 456 ALA A N 1
ATOM 3513 C CA . ALA A 1 456 ? -13.344 40.322 35.407 1.00 33.59 456 ALA A CA 1
ATOM 3514 C C . ALA A 1 456 ? -12.355 41.286 34.716 1.00 33.59 456 ALA A C 1
ATOM 3516 O O . ALA A 1 456 ? -11.202 41.378 35.133 1.00 33.59 456 ALA A O 1
ATOM 3517 N N . GLU A 1 457 ? -12.789 42.038 33.698 1.00 32.28 457 GLU A N 1
ATOM 3518 C CA . GLU A 1 457 ? -11.937 43.036 33.030 1.00 32.28 457 GLU A CA 1
ATOM 3519 C C . GLU A 1 457 ? -11.889 44.389 33.765 1.00 32.28 457 GLU A C 1
ATOM 3521 O O . GLU A 1 457 ? -10.929 45.143 33.590 1.00 32.28 457 GLU A O 1
ATOM 3526 N N . GLU A 1 458 ? -12.856 44.680 34.642 1.00 30.06 458 GLU A N 1
ATOM 3527 C CA . GLU A 1 458 ? -12.936 45.960 35.365 1.00 30.06 458 GLU A CA 1
ATOM 3528 C C . GLU A 1 458 ? -12.248 45.935 36.747 1.00 30.06 458 GLU A C 1
ATOM 3530 O O . GLU A 1 458 ? -11.835 46.979 37.254 1.00 30.06 458 GLU A O 1
ATOM 3535 N N . ALA A 1 459 ? -11.998 44.761 37.336 1.00 32.09 459 ALA A N 1
ATOM 3536 C CA . ALA A 1 459 ? -11.316 44.626 38.629 1.00 32.09 459 ALA A CA 1
ATOM 3537 C C . ALA A 1 459 ? -9.781 44.527 38.486 1.00 32.09 459 ALA A C 1
ATOM 3539 O O . ALA A 1 459 ? -9.155 43.535 38.855 1.00 32.09 459 ALA A O 1
ATOM 3540 N N . ARG A 1 460 ? -9.142 45.571 37.942 1.00 31.67 460 ARG A N 1
ATOM 3541 C CA . ARG A 1 460 ? -7.691 45.602 37.657 1.00 31.67 460 ARG A CA 1
ATOM 3542 C C . ARG A 1 460 ? -6.777 46.042 38.813 1.00 31.67 460 ARG A C 1
ATOM 3544 O O . ARG A 1 460 ? -5.594 46.272 38.574 1.00 31.67 460 ARG A O 1
ATOM 3551 N N . SER A 1 461 ? -7.259 46.168 40.051 1.00 29.67 461 SER A N 1
ATOM 3552 C CA . SER A 1 461 ? -6.440 46.769 41.124 1.00 29.67 461 SER A CA 1
ATOM 3553 C C . SER A 1 461 ? -6.575 46.178 42.530 1.00 29.67 461 SER A C 1
ATOM 3555 O O . SER A 1 461 ? -6.088 46.796 43.477 1.00 29.67 461 SER A O 1
ATOM 3557 N N . SER A 1 462 ? -7.191 45.010 42.745 1.00 28.80 462 SER A N 1
ATOM 3558 C CA . SER A 1 462 ? -7.406 44.545 44.131 1.00 28.80 462 SER A CA 1
ATOM 3559 C C . SER A 1 462 ? -7.502 43.031 44.317 1.00 28.80 462 SER A C 1
ATOM 3561 O O . SER A 1 462 ? -8.519 42.570 44.802 1.00 28.80 462 SER A O 1
ATOM 3563 N N . PHE A 1 463 ? -6.454 42.253 44.022 1.00 26.34 463 PHE A N 1
ATOM 3564 C CA . PHE A 1 463 ? -6.287 40.925 44.642 1.00 26.34 463 PHE A CA 1
ATOM 3565 C C . PHE A 1 463 ? -4.804 40.526 44.743 1.00 26.34 463 PHE A C 1
ATOM 3567 O O . PHE A 1 463 ? -4.157 40.311 43.718 1.00 26.34 463 PHE A O 1
ATOM 3574 N N . PRO A 1 464 ? -4.239 40.403 45.959 1.00 31.47 464 PRO A N 1
ATOM 3575 C CA . PRO A 1 464 ? -2.966 39.741 46.183 1.00 31.47 464 PRO A CA 1
ATOM 3576 C C . PRO A 1 464 ? -3.202 38.257 46.520 1.00 31.47 464 PRO A C 1
ATOM 3578 O O . PRO A 1 464 ? -4.022 37.942 47.377 1.00 31.47 464 PRO A O 1
ATOM 3581 N N . ARG A 1 465 ? -2.379 37.382 45.923 1.00 29.50 465 ARG A N 1
ATOM 3582 C CA . ARG A 1 465 ? -2.214 35.933 46.188 1.00 29.50 465 ARG A CA 1
ATOM 3583 C C . ARG A 1 465 ? -3.169 34.997 45.433 1.00 29.50 465 ARG A C 1
ATOM 3585 O O . ARG A 1 465 ? -4.362 34.933 45.708 1.00 29.50 465 ARG A O 1
ATOM 3592 N N . LEU A 1 466 ? -2.584 34.199 44.530 1.00 27.98 466 LEU A N 1
ATOM 3593 C CA . LEU A 1 466 ? -3.172 32.940 44.070 1.00 27.98 466 LEU A CA 1
ATOM 3594 C C . LEU A 1 466 ? -3.507 32.055 45.290 1.00 27.98 466 LEU A C 1
ATOM 3596 O O . LEU A 1 466 ? -2.673 31.960 46.197 1.00 27.98 466 LEU A O 1
ATOM 3600 N N . PRO A 1 467 ? -4.665 31.370 45.321 1.00 28.23 467 PRO A N 1
ATOM 3601 C CA . PRO A 1 467 ? -4.938 30.356 46.328 1.00 28.23 467 PRO A CA 1
ATOM 3602 C C . PRO A 1 467 ? -3.948 29.200 46.169 1.00 28.23 467 PRO A C 1
ATOM 3604 O O . PRO A 1 467 ? -3.778 28.652 45.081 1.00 28.23 467 PRO A O 1
ATOM 3607 N N . THR A 1 468 ? -3.289 28.843 47.265 1.00 35.53 468 THR A N 1
ATOM 3608 C CA . THR A 1 468 ? -2.383 27.700 47.386 1.00 35.53 468 THR A CA 1
ATOM 3609 C C . THR A 1 468 ? -3.165 26.413 47.089 1.00 35.53 468 THR A C 1
ATOM 3611 O O . THR A 1 468 ? -3.970 25.971 47.902 1.00 35.53 468 THR A O 1
ATOM 3614 N N . LEU A 1 469 ? -2.984 25.851 45.893 1.00 37.34 469 LEU A N 1
ATOM 3615 C CA . LEU A 1 469 ? -3.691 24.671 45.381 1.00 37.34 469 LEU A CA 1
ATOM 3616 C C . LEU A 1 469 ? -2.672 23.731 44.741 1.00 37.34 469 LEU A C 1
ATOM 3618 O O . LEU A 1 469 ? -2.536 23.705 43.526 1.00 37.34 469 LEU A O 1
ATOM 3622 N N . LEU A 1 470 ? -1.912 23.029 45.578 1.00 33.72 470 LEU A N 1
ATOM 3623 C CA . LEU A 1 470 ? -1.067 21.879 45.242 1.00 33.72 470 LEU A CA 1
ATOM 3624 C C . LEU A 1 470 ? -0.487 21.388 46.573 1.00 33.72 470 LEU A C 1
ATOM 3626 O O . LEU A 1 470 ? 0.381 22.047 47.140 1.00 33.72 470 LEU A O 1
ATOM 3630 N N . ASP A 1 471 ? -1.003 20.278 47.098 1.00 35.66 471 ASP A N 1
ATOM 3631 C CA . ASP A 1 471 ? -0.305 19.541 48.152 1.00 35.66 471 ASP A CA 1
ATOM 3632 C C . ASP A 1 471 ? 0.597 18.533 47.441 1.00 35.66 471 ASP A C 1
ATOM 3634 O O . ASP A 1 471 ? 0.142 17.519 46.910 1.00 35.66 471 ASP A O 1
ATOM 3638 N N . VAL A 1 472 ? 1.865 18.906 47.297 1.00 39.66 472 VAL A N 1
ATOM 3639 C CA . VAL A 1 472 ? 2.911 18.058 46.728 1.00 39.66 472 VAL A CA 1
ATOM 3640 C C . VAL A 1 472 ? 3.885 17.809 47.862 1.00 39.66 472 VAL A C 1
ATOM 3642 O O . VAL A 1 472 ? 4.370 18.752 48.480 1.00 39.66 472 VAL A O 1
ATOM 3645 N N . SER A 1 473 ? 4.236 16.552 48.109 1.00 40.69 473 SER A N 1
ATOM 3646 C CA . SER A 1 473 ? 5.248 16.167 49.102 1.00 40.69 473 SER A CA 1
ATOM 3647 C C . SER A 1 473 ? 6.687 16.570 48.707 1.00 40.69 473 SER A C 1
ATOM 3649 O O . SER A 1 473 ? 7.650 16.158 49.350 1.00 40.69 473 SER A O 1
ATOM 3651 N N . GLY A 1 474 ? 6.843 17.405 47.671 1.00 51.72 474 GLY A N 1
ATOM 3652 C CA . GLY A 1 474 ? 8.099 17.922 47.134 1.00 51.72 474 GLY A CA 1
ATOM 3653 C C . GLY A 1 474 ? 8.125 19.453 47.069 1.00 51.72 474 GLY A C 1
ATOM 3654 O O . GLY A 1 474 ? 7.100 20.122 47.193 1.00 51.72 474 GLY A O 1
ATOM 3655 N N . ARG A 1 475 ? 9.317 20.033 46.876 1.00 63.47 475 ARG A N 1
ATOM 3656 C CA . ARG A 1 475 ? 9.492 21.494 46.803 1.00 63.47 475 ARG A CA 1
ATOM 3657 C C . ARG A 1 475 ? 8.850 22.037 45.522 1.00 63.47 475 ARG A C 1
ATOM 3659 O O . ARG A 1 475 ? 9.295 21.720 44.420 1.00 63.47 475 ARG A O 1
ATOM 3666 N N . LEU A 1 476 ? 7.802 22.843 45.666 1.00 67.56 476 LEU A N 1
ATOM 3667 C CA . LEU A 1 476 ? 7.082 23.474 44.559 1.00 67.56 476 LEU A CA 1
ATOM 3668 C C . LEU A 1 476 ? 7.573 24.913 44.366 1.00 67.56 476 LEU A C 1
ATOM 3670 O O . LEU A 1 476 ? 7.618 25.682 45.327 1.00 67.56 476 LEU A O 1
ATOM 3674 N N . SER A 1 477 ? 7.872 25.301 43.126 1.00 74.31 477 SER A N 1
ATOM 3675 C CA . SER A 1 477 ? 8.142 26.700 42.781 1.00 74.31 477 SER A CA 1
ATOM 3676 C C . SER A 1 477 ? 7.210 27.141 41.653 1.00 74.31 477 SER A C 1
ATOM 3678 O O . SER A 1 477 ? 7.313 26.673 40.520 1.00 74.31 477 SER A O 1
ATOM 3680 N N . CYS A 1 478 ? 6.285 28.046 41.965 1.00 75.94 478 CYS A N 1
ATOM 3681 C CA . CYS A 1 478 ? 5.382 28.643 40.983 1.00 75.94 478 CYS A CA 1
ATOM 3682 C C . CYS A 1 478 ? 5.914 30.010 40.557 1.00 75.94 478 CYS A C 1
ATOM 3684 O O . CYS A 1 478 ? 6.271 30.820 41.412 1.00 75.94 478 CYS A O 1
ATOM 3686 N N . VAL A 1 479 ? 5.914 30.278 39.253 1.00 75.88 479 VAL A N 1
ATOM 3687 C CA . VAL A 1 479 ? 6.232 31.605 38.708 1.00 75.88 479 VAL A CA 1
ATOM 3688 C C . VAL A 1 479 ? 4.953 32.317 38.276 1.00 75.88 479 VAL A C 1
ATOM 3690 O O . VAL A 1 479 ? 3.986 31.675 37.857 1.00 75.88 479 VAL A O 1
ATOM 3693 N N . SER A 1 480 ? 4.918 33.644 38.384 1.00 77.31 480 SER A N 1
ATOM 3694 C CA . SER A 1 480 ? 3.784 34.423 37.888 1.00 77.31 480 SER A CA 1
ATOM 3695 C C . SER A 1 480 ? 3.756 34.495 36.357 1.00 77.31 480 SER A C 1
ATOM 3697 O O . SER A 1 480 ? 4.726 34.173 35.665 1.00 77.31 480 SER A O 1
ATOM 3699 N N . ALA A 1 481 ? 2.653 35.030 35.828 1.00 69.12 481 ALA A N 1
ATOM 3700 C CA . ALA A 1 481 ? 2.482 35.415 34.427 1.00 69.12 481 ALA A CA 1
ATOM 3701 C C . ALA A 1 481 ? 3.657 36.235 33.852 1.00 69.12 481 ALA A C 1
ATOM 3703 O O . ALA A 1 481 ? 3.948 36.179 32.656 1.00 69.12 481 ALA A O 1
ATOM 3704 N N . ALA A 1 482 ? 4.308 37.037 34.702 1.00 70.88 482 ALA A N 1
ATOM 3705 C CA . ALA A 1 482 ? 5.382 37.940 34.313 1.00 70.88 482 ALA A CA 1
ATOM 3706 C C . ALA A 1 482 ? 6.758 37.260 34.269 1.00 70.88 482 ALA A C 1
ATOM 3708 O O . ALA A 1 482 ? 7.644 37.793 33.596 1.00 70.88 482 ALA A O 1
ATOM 3709 N N . CYS A 1 483 ? 6.929 36.118 34.956 1.00 80.75 483 CYS A N 1
ATOM 3710 C CA . CYS A 1 483 ? 8.203 35.408 35.137 1.00 80.75 483 CYS A CA 1
ATOM 3711 C C . CYS A 1 483 ? 9.364 36.386 35.336 1.00 80.75 483 CYS A C 1
ATOM 3713 O O . CYS A 1 483 ? 10.262 36.510 34.486 1.00 80.75 483 CYS A O 1
ATOM 3715 N N . THR A 1 484 ? 9.300 37.160 36.417 1.00 85.62 484 THR A N 1
ATOM 3716 C CA . THR A 1 484 ? 10.314 38.187 36.660 1.00 85.62 484 THR A CA 1
ATOM 3717 C C . THR A 1 484 ? 11.686 37.527 36.873 1.00 85.62 484 THR A C 1
ATOM 3719 O O . THR A 1 484 ? 11.752 36.352 37.247 1.00 85.62 484 THR A O 1
ATOM 3722 N N . PRO A 1 485 ? 12.807 38.225 36.603 1.00 84.75 485 PRO A N 1
ATOM 3723 C CA . PRO A 1 485 ? 14.140 37.688 36.889 1.00 84.75 485 PRO A CA 1
ATOM 3724 C C . PRO A 1 485 ? 14.265 37.113 38.307 1.00 84.75 485 PRO A C 1
ATOM 3726 O O . PRO A 1 485 ? 14.844 36.049 38.481 1.00 84.75 485 PRO A O 1
ATOM 3729 N N . GLU A 1 486 ? 13.646 37.765 39.292 1.00 87.25 486 GLU A N 1
ATOM 3730 C CA . GLU A 1 486 ? 13.660 37.356 40.696 1.00 87.25 486 GLU A CA 1
ATOM 3731 C C . GLU A 1 486 ? 12.920 36.029 40.919 1.00 87.25 486 GLU A C 1
ATOM 3733 O O . GLU A 1 486 ? 13.419 35.173 41.644 1.00 87.25 486 GLU A O 1
ATOM 3738 N N . GLU A 1 487 ? 11.769 35.816 40.268 1.00 83.62 487 GLU A N 1
ATOM 3739 C CA . GLU A 1 487 ? 11.025 34.546 40.329 1.00 83.62 487 GLU A CA 1
ATOM 3740 C C . GLU A 1 487 ? 11.807 33.393 39.682 1.00 83.62 487 GLU A C 1
ATOM 3742 O O . GLU A 1 487 ? 11.807 32.272 40.187 1.00 83.62 487 GLU A O 1
ATOM 3747 N N . LEU A 1 488 ? 12.505 33.674 38.577 1.00 88.88 48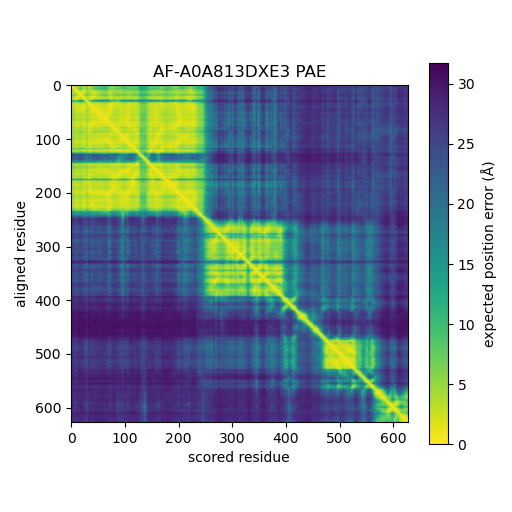8 LEU A N 1
ATOM 3748 C CA . LEU A 1 488 ? 13.340 32.699 37.872 1.00 88.88 488 LEU A CA 1
ATOM 3749 C C . LEU A 1 488 ? 14.622 32.359 38.648 1.00 88.88 488 LEU A C 1
ATOM 3751 O O . LEU A 1 488 ? 15.064 31.208 38.653 1.00 88.88 488 LEU A O 1
ATOM 3755 N N . ASP A 1 489 ? 15.221 33.343 39.317 1.00 87.00 489 ASP A N 1
ATOM 3756 C CA . ASP A 1 489 ? 16.395 33.149 40.169 1.00 87.00 489 ASP A CA 1
ATOM 3757 C C . ASP A 1 489 ? 16.042 32.488 41.513 1.00 87.00 489 ASP A C 1
ATOM 3759 O O . ASP A 1 489 ? 16.919 31.871 42.125 1.00 87.00 489 ASP A O 1
ATOM 3763 N N . ALA A 1 490 ? 14.774 32.542 41.933 1.00 86.56 490 ALA A N 1
ATOM 3764 C CA . ALA A 1 490 ? 14.250 31.873 43.124 1.00 86.56 490 ALA A CA 1
ATOM 3765 C C . ALA A 1 490 ? 13.935 30.377 42.927 1.00 86.56 490 ALA A C 1
ATOM 3767 O O . ALA A 1 490 ? 13.636 29.695 43.905 1.00 86.56 490 ALA A O 1
ATOM 3768 N N . LEU A 1 491 ? 14.017 29.842 41.701 1.00 87.44 491 LEU A N 1
ATOM 3769 C CA . LEU A 1 491 ? 13.885 28.401 41.472 1.00 87.44 491 LEU A CA 1
ATOM 3770 C C . LEU A 1 491 ? 15.001 27.633 42.209 1.00 87.44 491 LEU A C 1
ATOM 3772 O O . LEU A 1 491 ? 16.183 28.001 42.144 1.00 87.44 491 LEU A O 1
ATOM 3776 N N . GLU A 1 492 ? 14.610 26.559 42.894 1.00 81.25 492 GLU A N 1
ATOM 3777 C CA . GLU A 1 492 ? 15.501 25.667 43.641 1.00 81.25 492 GLU A CA 1
ATOM 3778 C C . GLU A 1 492 ? 15.838 24.394 42.847 1.00 81.25 492 GLU A C 1
ATOM 3780 O O . GLU A 1 492 ? 15.062 23.931 42.009 1.00 81.25 492 GLU A O 1
ATOM 3785 N N . GLU A 1 493 ? 16.992 23.795 43.143 1.00 84.88 493 GLU A N 1
ATOM 3786 C CA . GLU A 1 493 ? 17.376 22.487 42.598 1.00 84.88 493 GLU A CA 1
ATOM 3787 C C . GLU A 1 493 ? 16.414 21.389 43.061 1.00 84.88 493 GLU A C 1
ATOM 3789 O O . GLU A 1 493 ? 16.025 21.328 44.229 1.00 84.88 493 GLU A O 1
ATOM 3794 N N . GLY A 1 494 ? 15.989 20.542 42.118 1.00 71.94 494 GLY A N 1
ATOM 3795 C CA . GLY A 1 494 ? 15.032 19.462 42.355 1.00 71.94 494 GLY A CA 1
ATOM 3796 C C . GLY A 1 494 ? 13.573 19.903 42.521 1.00 71.94 494 GLY A C 1
ATOM 3797 O O . GLY A 1 494 ? 12.725 19.054 42.790 1.00 71.94 494 GLY A O 1
ATOM 3798 N N . CYS A 1 495 ? 13.242 21.191 42.359 1.00 77.50 495 CYS A N 1
ATOM 3799 C CA . CYS A 1 495 ? 11.854 21.637 42.482 1.00 77.50 495 CYS A CA 1
ATOM 3800 C C . CYS A 1 495 ? 10.996 21.255 41.264 1.00 77.50 495 CYS A C 1
ATOM 3802 O O . CYS A 1 495 ? 11.502 21.019 40.162 1.00 77.50 495 CYS A O 1
ATOM 3804 N N . LEU A 1 496 ? 9.678 21.218 41.465 1.00 70.19 496 LEU A N 1
ATOM 3805 C CA . LEU A 1 496 ? 8.694 21.165 40.385 1.00 70.19 496 LEU A CA 1
ATOM 3806 C C . LEU A 1 496 ? 8.341 22.603 39.982 1.00 70.19 496 LEU A C 1
ATOM 3808 O O . LEU A 1 496 ? 7.714 23.329 40.760 1.00 70.19 496 LEU A O 1
ATOM 3812 N N . ALA A 1 497 ? 8.756 23.020 38.787 1.00 79.69 497 ALA A N 1
ATOM 3813 C CA . ALA A 1 497 ? 8.575 24.387 38.311 1.00 79.69 497 ALA A CA 1
ATOM 381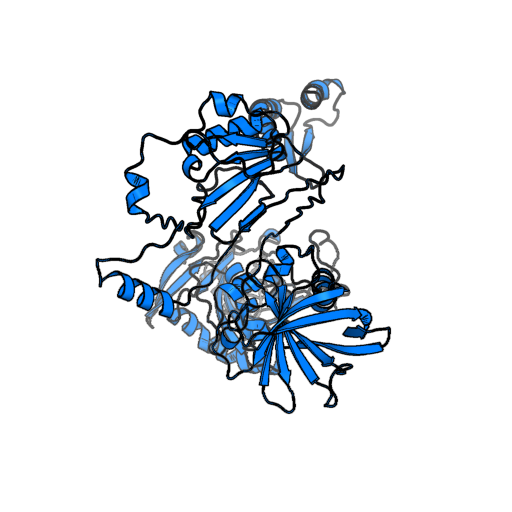4 C C . ALA A 1 497 ? 7.254 24.517 37.537 1.00 79.69 497 ALA A C 1
ATOM 3816 O O . ALA A 1 497 ? 7.086 23.900 36.486 1.00 79.69 497 ALA A O 1
ATOM 3817 N N . VAL A 1 498 ? 6.311 25.318 38.034 1.00 82.81 498 VAL A N 1
ATOM 3818 C CA . VAL A 1 498 ? 4.972 25.459 37.433 1.00 82.81 498 VAL A CA 1
ATOM 3819 C C . VAL A 1 498 ? 4.863 26.765 36.649 1.00 82.81 498 VAL A C 1
ATOM 3821 O O . VAL A 1 498 ? 5.089 27.834 37.215 1.00 82.81 498 VAL A O 1
ATOM 3824 N N . LEU A 1 499 ? 4.472 26.684 35.373 1.00 82.88 499 LEU A N 1
ATOM 3825 C CA . LEU A 1 499 ? 4.293 27.830 34.481 1.00 82.88 499 LEU A CA 1
ATOM 3826 C C . LEU A 1 499 ? 2.817 28.000 34.066 1.00 82.88 499 LEU A C 1
ATOM 3828 O O . LEU A 1 499 ? 2.270 27.113 33.398 1.00 82.88 499 LEU A O 1
ATOM 3832 N N . PRO A 1 500 ? 2.169 29.130 34.397 1.00 77.69 500 PRO A N 1
ATOM 3833 C CA . PRO A 1 500 ? 0.792 29.399 33.994 1.00 77.69 500 PRO A CA 1
ATOM 3834 C C . PRO A 1 500 ? 0.665 29.691 32.486 1.00 77.69 500 PRO A C 1
ATOM 3836 O O . PRO A 1 500 ? 1.640 30.028 31.814 1.00 77.69 500 PRO A O 1
ATOM 3839 N N . GLU A 1 501 ? -0.539 29.532 31.927 1.00 77.19 501 GLU A N 1
ATOM 3840 C CA . GLU A 1 501 ? -0.790 29.644 30.477 1.00 77.19 501 GLU A CA 1
ATOM 3841 C C . GLU A 1 501 ? -0.408 31.016 29.912 1.00 77.19 501 GLU A C 1
ATOM 3843 O O . GLU A 1 501 ? 0.182 31.132 28.837 1.00 77.19 501 GLU A O 1
ATOM 3848 N N . ASP A 1 502 ? -0.721 32.070 30.655 1.00 74.25 502 ASP A N 1
ATOM 3849 C CA . ASP A 1 502 ? -0.454 33.457 30.291 1.00 74.25 502 ASP A CA 1
ATOM 3850 C C . ASP A 1 502 ? 1.048 33.777 30.195 1.00 74.25 502 ASP A C 1
ATOM 3852 O O . ASP A 1 502 ? 1.439 34.628 29.384 1.00 74.25 502 ASP A O 1
ATOM 3856 N N . ALA A 1 503 ? 1.886 33.031 30.923 1.00 73.06 503 ALA A N 1
ATOM 3857 C CA . ALA A 1 503 ? 3.344 33.070 30.842 1.00 73.06 503 ALA A CA 1
ATOM 3858 C C . ALA A 1 503 ? 3.932 32.253 29.672 1.00 73.06 503 ALA A C 1
ATOM 3860 O O . ALA A 1 503 ? 5.113 32.393 29.357 1.00 73.06 503 ALA A O 1
ATOM 3861 N N . GLN A 1 504 ? 3.148 31.451 28.939 1.00 76.44 504 GLN A N 1
ATOM 3862 C CA . GLN A 1 504 ? 3.644 30.633 27.810 1.00 76.44 504 GLN A CA 1
ATOM 3863 C C . GLN A 1 504 ? 3.908 31.443 26.524 1.00 76.44 504 GLN A C 1
ATOM 3865 O O . GLN A 1 504 ? 4.000 30.905 25.416 1.00 76.44 504 GLN A O 1
ATOM 3870 N N . ARG A 1 505 ? 4.059 32.768 26.628 1.00 77.12 505 ARG A N 1
ATOM 3871 C CA . ARG A 1 505 ? 4.509 33.603 25.509 1.00 77.12 505 ARG A CA 1
ATOM 3872 C C . ARG A 1 505 ? 5.980 33.310 25.240 1.00 77.12 505 ARG A C 1
ATOM 3874 O O . ARG A 1 505 ? 6.785 33.316 26.161 1.00 77.12 505 ARG A O 1
ATOM 3881 N N . ARG A 1 506 ? 6.345 33.125 23.967 1.00 72.94 506 ARG A N 1
ATOM 3882 C CA . ARG A 1 506 ? 7.686 32.687 23.532 1.00 72.94 506 ARG A CA 1
ATOM 3883 C C . ARG A 1 506 ? 8.874 33.275 24.325 1.00 72.94 506 ARG A C 1
ATOM 3885 O O . ARG A 1 506 ? 9.675 32.475 24.790 1.00 72.94 506 ARG A O 1
ATOM 3892 N N . PRO A 1 507 ? 8.998 34.603 24.530 1.00 77.06 507 PRO A N 1
ATOM 3893 C CA . PRO A 1 507 ? 10.167 35.164 25.215 1.00 77.06 507 PRO A CA 1
ATOM 3894 C C . PRO A 1 507 ? 10.211 34.807 26.704 1.00 77.06 507 PRO A C 1
ATOM 3896 O O . PRO A 1 507 ? 11.281 34.673 27.286 1.00 77.06 507 PRO A O 1
ATOM 3899 N N . ILE A 1 508 ? 9.038 34.673 27.322 1.00 77.31 508 ILE A N 1
ATOM 3900 C CA . ILE A 1 508 ? 8.885 34.331 28.735 1.00 77.31 508 ILE A CA 1
ATOM 3901 C C . ILE A 1 508 ? 9.141 32.835 28.926 1.00 77.31 508 ILE A C 1
ATOM 3903 O O . ILE A 1 508 ? 9.915 32.442 29.794 1.00 77.31 508 ILE A O 1
ATOM 3907 N N . PHE A 1 509 ? 8.574 32.015 28.040 1.00 79.44 509 PHE A N 1
ATOM 3908 C CA . PHE A 1 509 ? 8.760 30.571 28.041 1.00 79.44 509 PHE A CA 1
ATOM 3909 C C . PHE A 1 509 ? 10.229 30.165 27.867 1.00 79.44 509 PHE A C 1
ATOM 3911 O O . PHE A 1 509 ? 10.727 29.336 28.620 1.00 79.44 509 PHE A O 1
ATOM 3918 N N . GLU A 1 510 ? 10.946 30.777 26.918 1.00 79.31 510 GLU A N 1
ATOM 3919 C CA . GLU A 1 510 ? 12.371 30.502 26.685 1.00 79.31 510 GLU A CA 1
ATOM 3920 C C . GLU A 1 510 ? 13.221 30.843 27.926 1.00 79.31 510 GLU A C 1
ATOM 3922 O O . GLU A 1 510 ? 14.036 30.024 28.349 1.00 79.31 510 GLU A O 1
ATOM 3927 N N . ARG A 1 511 ? 12.966 31.991 28.575 1.00 81.12 511 ARG A N 1
ATOM 3928 C CA . ARG A 1 511 ? 13.650 32.388 29.822 1.00 81.12 511 ARG A CA 1
ATOM 3929 C C . ARG A 1 511 ? 13.345 31.451 30.987 1.00 81.12 511 ARG A C 1
ATOM 3931 O O . ARG A 1 511 ? 14.233 31.147 31.779 1.00 81.12 511 ARG A O 1
ATOM 3938 N N . PHE A 1 512 ? 12.102 30.991 31.089 1.00 86.56 512 PHE A N 1
ATOM 3939 C CA . PHE A 1 512 ? 11.695 30.038 32.112 1.00 86.56 512 PHE A CA 1
ATOM 3940 C C . PHE A 1 512 ? 12.368 28.671 31.921 1.00 86.56 512 PHE A C 1
ATOM 3942 O O . PHE A 1 512 ? 12.911 28.130 32.880 1.00 86.56 512 PHE A O 1
ATOM 3949 N N . LEU A 1 513 ? 12.406 28.140 30.691 1.00 80.19 513 LEU A N 1
ATOM 3950 C CA . LEU A 1 513 ? 13.104 26.884 30.384 1.00 80.19 513 LEU A CA 1
ATOM 3951 C C . LEU A 1 513 ? 14.603 26.972 30.699 1.00 80.19 513 LEU A C 1
ATOM 3953 O O . LEU A 1 513 ? 15.172 26.043 31.272 1.00 80.19 513 LEU A O 1
ATOM 3957 N N . GLU A 1 514 ? 15.239 28.089 30.345 1.00 81.25 514 GLU A N 1
ATOM 3958 C CA . GLU A 1 514 ? 16.650 28.334 30.646 1.00 81.25 514 GLU A CA 1
ATOM 3959 C C . GLU A 1 514 ? 16.900 28.392 32.159 1.00 81.25 514 GLU A C 1
ATOM 3961 O O . GLU A 1 514 ? 17.825 27.748 32.656 1.00 81.25 514 GLU A O 1
ATOM 3966 N N . ALA A 1 515 ? 16.047 29.095 32.909 1.00 83.56 515 ALA A N 1
ATOM 3967 C CA . ALA A 1 515 ? 16.144 29.177 34.361 1.00 83.56 515 ALA A CA 1
ATOM 3968 C C . ALA A 1 515 ? 15.929 27.815 35.037 1.00 83.56 515 ALA A C 1
ATOM 3970 O O . ALA A 1 515 ? 16.761 27.416 35.850 1.00 83.56 515 ALA A O 1
ATOM 3971 N N . ALA A 1 516 ? 14.881 27.077 34.659 1.00 82.69 516 ALA A N 1
ATOM 3972 C CA . ALA A 1 516 ? 14.582 25.752 35.199 1.00 82.69 516 ALA A CA 1
ATOM 3973 C C . ALA A 1 516 ? 15.699 24.739 34.896 1.00 82.69 516 ALA A C 1
ATOM 3975 O O . ALA A 1 516 ? 16.073 23.940 35.754 1.00 82.69 516 ALA A O 1
ATOM 3976 N N . SER A 1 517 ? 16.299 24.815 33.702 1.00 78.44 517 SER A N 1
ATOM 3977 C CA . SER A 1 517 ? 17.457 23.995 33.336 1.00 78.44 517 SER A CA 1
ATOM 3978 C C . SER A 1 517 ? 18.704 24.365 34.137 1.00 78.44 517 SER A C 1
ATOM 3980 O O . SER A 1 517 ? 19.333 23.490 34.731 1.00 78.44 517 SER A O 1
ATOM 3982 N N . ARG A 1 518 ? 19.035 25.661 34.224 1.00 86.69 518 ARG A N 1
ATOM 3983 C CA . ARG A 1 518 ? 20.178 26.172 35.000 1.00 86.69 518 ARG A CA 1
ATOM 3984 C C . ARG A 1 518 ? 20.075 25.804 36.480 1.00 86.69 518 ARG A C 1
ATOM 3986 O O . ARG A 1 518 ? 21.094 25.565 37.120 1.00 86.69 518 ARG A O 1
ATOM 3993 N N . LYS A 1 519 ? 18.854 25.766 37.010 1.00 87.88 519 LYS A N 1
ATOM 3994 C CA . LYS A 1 519 ? 18.553 25.431 38.402 1.00 87.88 519 LYS A CA 1
ATOM 3995 C C . LYS A 1 519 ? 18.331 23.943 38.637 1.00 87.88 519 LYS A C 1
ATOM 3997 O O . LYS A 1 519 ? 18.205 23.570 39.789 1.00 87.88 519 LYS A O 1
ATOM 4002 N N . ARG A 1 520 ? 18.338 23.102 37.592 1.00 82.88 520 ARG A N 1
ATOM 4003 C CA . ARG A 1 520 ? 18.111 21.648 37.680 1.00 82.88 520 ARG A CA 1
ATOM 4004 C C . ARG A 1 520 ? 16.790 21.301 38.379 1.00 82.88 520 ARG A C 1
ATOM 4006 O O . ARG A 1 520 ? 16.750 20.494 39.306 1.00 82.88 520 ARG A O 1
ATOM 4013 N N . CYS A 1 521 ? 15.702 21.935 37.951 1.00 81.38 521 CYS A N 1
ATOM 4014 C CA . CYS A 1 521 ? 14.361 21.546 38.384 1.00 81.38 521 CYS A CA 1
ATOM 4015 C C . CYS A 1 521 ? 14.084 20.084 37.990 1.00 81.38 521 CYS A C 1
ATOM 4017 O O . CYS A 1 521 ? 14.490 19.649 36.912 1.00 81.38 521 CYS A O 1
ATOM 4019 N N . ALA A 1 522 ? 13.386 19.333 38.844 1.00 66.50 522 ALA A N 1
ATOM 4020 C CA . ALA A 1 522 ? 13.087 17.918 38.608 1.00 66.50 522 ALA A CA 1
ATOM 4021 C C . ALA A 1 522 ? 12.089 17.726 37.457 1.00 66.50 522 ALA A C 1
ATOM 4023 O O . ALA A 1 522 ? 12.172 16.764 36.701 1.00 66.50 522 ALA A O 1
ATOM 4024 N N . ALA A 1 523 ? 11.142 18.653 37.324 1.00 71.75 523 ALA A N 1
ATOM 4025 C CA . ALA A 1 523 ? 10.175 18.666 36.241 1.00 71.75 523 ALA A CA 1
ATOM 4026 C C . ALA A 1 523 ? 9.577 20.065 36.067 1.00 71.75 523 ALA A C 1
ATOM 4028 O O . ALA A 1 523 ? 9.557 20.885 36.989 1.00 71.75 523 ALA A O 1
ATOM 4029 N N . ILE A 1 524 ? 9.059 20.318 34.870 1.00 72.44 524 ILE A N 1
ATOM 4030 C CA . ILE A 1 524 ? 8.310 21.531 34.532 1.00 72.44 524 ILE A CA 1
ATOM 4031 C C . ILE A 1 524 ? 6.848 21.162 34.342 1.00 72.44 524 ILE A C 1
ATOM 4033 O O . ILE A 1 524 ? 6.592 20.239 33.590 1.00 72.44 524 ILE A O 1
ATOM 4037 N N . VAL A 1 525 ? 5.912 21.893 34.943 1.00 76.75 525 VAL A N 1
ATOM 4038 C CA . VAL A 1 525 ? 4.460 21.724 34.785 1.00 76.75 525 VAL A CA 1
ATOM 4039 C C . VAL A 1 525 ? 3.901 22.937 34.055 1.00 76.75 525 VAL A C 1
ATOM 4041 O O . VAL A 1 525 ? 3.891 24.039 34.594 1.00 76.75 525 VAL A O 1
ATOM 4044 N N . LEU A 1 526 ? 3.400 22.752 32.837 1.00 74.62 526 LEU A N 1
ATOM 4045 C CA . LEU A 1 526 ? 2.707 23.820 32.105 1.00 74.62 526 LEU A CA 1
ATOM 4046 C C . LEU A 1 526 ? 1.215 23.756 32.395 1.00 74.62 526 LEU A C 1
ATOM 4048 O O . LEU A 1 526 ? 0.630 22.720 32.120 1.00 74.62 526 LEU A O 1
ATOM 4052 N N . LEU A 1 527 ? 0.600 24.828 32.896 1.00 74.75 527 LEU A N 1
ATOM 4053 C CA . LEU A 1 527 ? -0.853 24.919 33.068 1.00 74.75 527 LEU A CA 1
ATOM 4054 C C . LEU A 1 527 ? -1.473 25.556 31.820 1.00 74.75 527 LEU A C 1
ATOM 4056 O O . LEU A 1 527 ? -1.027 26.618 31.399 1.00 74.75 527 LEU A O 1
ATOM 4060 N N . GLN A 1 528 ? -2.494 24.944 31.224 1.00 66.94 528 GLN A N 1
ATOM 4061 C CA . GLN A 1 528 ? -3.228 25.519 30.085 1.00 66.94 528 GLN A CA 1
ATOM 4062 C C . GLN A 1 528 ? -4.718 25.602 30.386 1.00 66.94 528 GLN A C 1
ATOM 4064 O O . GLN A 1 528 ? -5.305 24.578 30.723 1.00 66.94 528 GLN A O 1
ATOM 4069 N N . GLY A 1 529 ? -5.327 26.771 30.207 1.00 51.69 529 GLY A N 1
ATOM 4070 C CA . GLY A 1 529 ? -6.767 26.975 30.180 1.00 51.69 529 GLY A CA 1
ATOM 4071 C C . GLY A 1 529 ? -7.375 26.416 28.894 1.00 51.69 529 GLY A C 1
ATOM 4072 O O . GLY A 1 529 ? -6.942 26.698 27.780 1.00 51.69 529 GLY A O 1
ATOM 4073 N N . GLY A 1 530 ? -8.387 25.570 29.048 1.00 45.75 530 GLY A N 1
ATOM 4074 C CA . GLY A 1 530 ? -8.966 24.715 28.004 1.00 45.75 530 GLY A CA 1
ATOM 4075 C C . GLY A 1 530 ? -9.789 25.393 26.910 1.00 45.75 530 GLY A C 1
ATOM 4076 O O . GLY A 1 530 ? -10.825 24.866 26.509 1.00 45.75 530 GLY A O 1
ATOM 4077 N N . THR A 1 531 ? -9.298 26.482 26.321 1.00 44.50 531 THR A N 1
ATOM 4078 C CA . THR A 1 531 ? -9.601 26.691 24.904 1.00 44.50 531 THR A CA 1
ATOM 4079 C C . THR A 1 531 ? -8.840 25.613 24.133 1.00 44.50 531 THR A C 1
ATOM 4081 O O . THR A 1 531 ? -7.645 25.441 24.347 1.00 44.50 531 THR A O 1
ATOM 4084 N N . GLY A 1 532 ? -9.503 24.846 23.259 1.00 40.22 532 GLY A N 1
ATOM 4085 C CA . GLY A 1 532 ? -8.918 23.727 22.490 1.00 40.22 532 GLY A CA 1
ATOM 4086 C C . GLY A 1 532 ? -7.792 24.108 21.511 1.00 40.22 532 GLY A C 1
ATOM 4087 O O . GLY A 1 532 ? -7.543 23.414 20.524 1.00 40.22 532 GLY A O 1
ATOM 4088 N N . ARG A 1 533 ? -7.110 25.231 21.737 1.00 42.66 533 ARG A N 1
ATOM 4089 C CA . ARG A 1 533 ? -5.900 25.618 21.034 1.00 42.66 533 ARG A CA 1
ATOM 4090 C C . ARG A 1 533 ? -4.782 24.694 21.493 1.00 42.66 533 ARG A C 1
ATOM 4092 O O . ARG A 1 533 ? -4.299 24.786 22.615 1.00 42.66 533 ARG A O 1
ATOM 4099 N N . ARG A 1 534 ? -4.335 23.825 20.580 1.00 42.34 534 ARG A N 1
ATOM 4100 C CA . ARG A 1 534 ? -3.035 23.154 20.710 1.00 42.34 534 ARG A CA 1
ATOM 4101 C C . ARG A 1 534 ? -1.991 24.211 21.097 1.00 42.34 534 ARG A C 1
ATOM 4103 O O . ARG A 1 534 ? -2.069 25.322 20.551 1.00 42.34 534 ARG A O 1
ATOM 4110 N N . PRO A 1 535 ? -1.018 23.896 21.976 1.00 41.09 535 PRO A N 1
ATOM 4111 C CA . PRO A 1 535 ? 0.097 24.799 22.218 1.00 41.09 535 PRO A CA 1
ATOM 4112 C C . PRO A 1 535 ? 0.612 25.289 20.869 1.00 41.09 535 PRO A C 1
ATOM 4114 O O . PRO A 1 535 ? 0.708 24.503 19.918 1.00 41.09 535 PRO A O 1
ATOM 4117 N N . ARG A 1 536 ? 0.925 26.587 20.764 1.00 44.53 536 ARG A N 1
ATOM 4118 C CA . ARG A 1 536 ? 1.750 27.083 19.661 1.00 44.53 536 ARG A CA 1
ATOM 4119 C C . ARG A 1 536 ? 3.121 26.439 19.836 1.00 44.53 536 ARG A C 1
ATOM 4121 O O . ARG A 1 536 ? 4.042 27.069 20.342 1.00 44.53 536 ARG A O 1
ATOM 4128 N N . LEU A 1 537 ? 3.233 25.166 19.456 1.00 41.12 537 LEU A N 1
ATOM 4129 C CA . LEU A 1 537 ? 4.495 24.490 19.274 1.00 41.12 537 LEU A CA 1
ATOM 4130 C C . LEU A 1 537 ? 5.243 25.371 18.292 1.00 41.12 537 LEU A C 1
ATOM 4132 O O . LEU A 1 537 ? 4.846 25.535 17.133 1.00 41.12 537 LEU A O 1
ATOM 4136 N N . LEU A 1 538 ? 6.277 26.029 18.804 1.00 39.19 538 LEU A N 1
ATOM 4137 C CA . LEU A 1 538 ? 7.233 26.712 17.962 1.00 39.19 538 LEU A CA 1
ATOM 4138 C C . LEU A 1 538 ? 7.670 25.686 16.919 1.00 39.19 538 LEU A C 1
ATOM 4140 O O . LEU A 1 538 ? 7.947 24.535 17.270 1.00 39.19 538 LEU A O 1
ATOM 4144 N N . ARG A 1 539 ? 7.696 26.092 15.638 1.00 36.47 539 ARG A N 1
ATOM 4145 C CA . ARG A 1 539 ? 8.379 25.328 14.580 1.00 36.47 539 ARG A CA 1
ATOM 4146 C C . ARG A 1 539 ? 9.642 24.738 15.193 1.00 36.47 539 ARG A C 1
ATOM 4148 O O . ARG A 1 539 ? 10.326 25.507 15.873 1.00 36.47 539 ARG A O 1
ATOM 4155 N N . PRO A 1 540 ? 9.929 23.443 14.988 1.00 34.84 540 PRO A N 1
ATOM 4156 C CA . PRO A 1 540 ? 10.952 22.744 15.742 1.00 34.84 540 PRO A CA 1
ATOM 4157 C C . PRO A 1 540 ? 12.218 23.593 15.741 1.00 34.84 540 PRO A C 1
ATOM 4159 O O . PRO A 1 540 ? 12.885 23.743 14.712 1.00 34.84 540 PRO A O 1
ATOM 4162 N N . MET A 1 541 ? 12.540 24.183 16.900 1.00 33.97 541 MET A N 1
ATOM 4163 C CA . MET A 1 541 ? 13.929 24.495 17.188 1.00 33.97 541 MET A CA 1
ATOM 4164 C C . MET A 1 541 ? 14.668 23.201 16.874 1.00 33.97 541 MET A C 1
ATOM 4166 O O . MET A 1 541 ? 14.187 22.130 17.243 1.00 33.97 541 MET A O 1
ATOM 4170 N N . ARG A 1 542 ? 15.763 23.285 16.114 1.00 35.09 542 ARG A N 1
ATOM 4171 C CA . ARG A 1 542 ? 16.595 22.145 15.705 1.00 35.09 542 ARG A CA 1
ATOM 4172 C C . ARG A 1 542 ? 17.260 21.494 16.932 1.00 35.09 542 ARG A C 1
ATOM 4174 O O . ARG A 1 542 ? 18.475 21.513 17.077 1.00 35.09 542 ARG A O 1
ATOM 4181 N N . LEU A 1 543 ? 16.446 20.947 17.821 1.00 33.25 543 LEU A N 1
ATOM 4182 C CA . LEU A 1 543 ? 16.762 20.082 18.933 1.00 33.25 543 LEU A CA 1
ATOM 4183 C C . LEU A 1 543 ? 16.437 18.690 18.410 1.00 33.25 543 LEU A C 1
ATOM 4185 O O . LEU A 1 543 ? 15.285 18.260 18.372 1.00 33.25 543 LEU A O 1
ATOM 4189 N N . ARG A 1 544 ? 17.456 18.024 17.866 1.00 31.64 544 ARG A N 1
ATOM 4190 C CA . ARG A 1 544 ? 17.330 16.609 17.534 1.00 31.64 544 ARG A CA 1
ATOM 4191 C C . ARG A 1 544 ? 17.208 15.851 18.861 1.00 31.64 544 ARG A C 1
ATOM 4193 O O . ARG A 1 544 ? 18.061 16.008 19.724 1.00 31.64 544 ARG A O 1
ATOM 4200 N N . SER A 1 545 ? 16.128 15.076 18.970 1.00 36.56 545 SER A N 1
ATOM 4201 C CA . SER A 1 545 ? 15.797 14.095 20.017 1.00 36.56 545 SER A CA 1
ATOM 4202 C C . SER A 1 545 ? 15.641 14.602 21.462 1.00 36.56 545 SER A C 1
ATOM 4204 O O . SER A 1 545 ? 16.514 14.376 22.295 1.00 36.56 545 SER A O 1
ATOM 4206 N N . CYS A 1 546 ? 14.460 15.140 21.785 1.00 29.92 546 CYS A N 1
ATOM 4207 C CA . CYS A 1 546 ? 13.858 14.989 23.115 1.00 29.92 546 CYS A CA 1
ATOM 4208 C C . CYS A 1 546 ? 12.716 13.960 23.015 1.00 29.92 546 CYS A C 1
ATOM 4210 O O . CYS A 1 546 ? 11.677 14.247 22.429 1.00 29.92 546 CYS A O 1
ATOM 4212 N N . SER A 1 547 ? 12.918 12.754 23.543 1.00 33.59 547 SER A N 1
ATOM 4213 C CA . SER A 1 547 ? 11.841 11.908 24.084 1.00 33.59 547 SER A CA 1
ATOM 4214 C C . SER A 1 547 ? 11.967 12.090 25.597 1.00 33.59 547 SER A C 1
ATOM 4216 O O . SER A 1 547 ? 13.068 11.884 26.100 1.00 33.59 547 SER A O 1
ATOM 4218 N N . THR A 1 548 ? 11.019 12.687 26.319 1.00 34.91 548 THR A N 1
ATOM 4219 C CA . THR A 1 548 ? 9.631 12.239 26.507 1.00 34.91 548 THR A CA 1
ATOM 4220 C C . THR A 1 548 ? 8.749 13.443 26.889 1.00 34.91 548 THR A C 1
ATOM 4222 O O . THR A 1 548 ? 9.205 14.340 27.593 1.00 34.91 548 THR A O 1
ATOM 4225 N N . PHE A 1 549 ? 7.496 13.480 26.425 1.00 36.66 549 PHE A N 1
ATOM 4226 C CA . PHE A 1 549 ? 6.497 14.489 26.806 1.00 36.66 549 PHE A CA 1
ATOM 4227 C C . PHE A 1 549 ? 5.324 13.776 27.479 1.00 36.66 549 PHE A C 1
ATOM 4229 O O . PHE A 1 549 ? 4.723 12.899 26.859 1.00 36.66 549 PHE A O 1
ATOM 4236 N N . ALA A 1 550 ? 4.956 14.156 28.703 1.00 35.62 550 ALA A N 1
ATOM 4237 C CA . ALA A 1 550 ? 3.701 13.712 29.309 1.00 35.62 550 ALA A CA 1
ATOM 4238 C C . ALA A 1 550 ? 2.731 14.898 29.364 1.00 35.62 550 ALA A C 1
ATOM 4240 O O . ALA A 1 550 ? 3.016 15.897 30.010 1.00 35.62 550 ALA A O 1
ATOM 4241 N N . SER A 1 551 ? 1.603 14.809 28.656 1.00 34.69 551 SER A N 1
ATOM 4242 C CA . SER A 1 551 ? 0.541 15.825 28.647 1.00 34.69 551 SER A CA 1
ATOM 4243 C C . SER A 1 551 ? -0.713 15.234 29.287 1.00 34.69 551 SER A C 1
ATOM 4245 O O . SER A 1 551 ? -1.277 14.273 28.766 1.00 34.69 551 SER A O 1
ATOM 4247 N N . VAL A 1 552 ? -1.160 15.805 30.401 1.00 36.56 552 VAL A N 1
ATOM 4248 C CA . VAL A 1 552 ? -2.336 15.390 31.171 1.00 36.56 552 VAL A CA 1
ATOM 4249 C C . VAL A 1 552 ? -3.404 16.465 31.029 1.00 36.56 552 VAL A C 1
ATOM 4251 O O . VAL A 1 552 ? -3.263 17.544 31.582 1.00 36.56 552 VAL A O 1
ATOM 4254 N N . THR A 1 553 ? -4.473 16.198 30.288 1.00 35.25 553 THR A N 1
ATOM 4255 C CA . THR A 1 553 ? -5.624 17.109 30.184 1.00 35.25 553 THR A CA 1
ATOM 4256 C C . THR A 1 553 ? -6.683 16.695 31.200 1.00 35.25 553 THR A C 1
ATOM 4258 O O . THR A 1 553 ? -7.226 15.599 31.101 1.00 35.25 553 THR A O 1
ATOM 4261 N N . LEU A 1 554 ? -6.966 17.559 32.172 1.00 34.91 554 LEU A N 1
ATOM 4262 C CA . LEU A 1 554 ? -7.992 17.385 33.195 1.00 34.91 554 LEU A CA 1
ATOM 4263 C C . LEU A 1 554 ? -9.236 18.205 32.843 1.00 34.91 554 LEU A C 1
ATOM 4265 O O . LEU A 1 554 ? -9.117 19.402 32.564 1.00 34.91 554 LEU A O 1
ATOM 4269 N N . PRO A 1 555 ? -10.436 17.605 32.872 1.00 34.09 555 PRO A N 1
ATOM 4270 C CA . PRO A 1 555 ? -11.682 18.354 32.814 1.00 34.09 555 PRO A CA 1
ATOM 4271 C C . PRO A 1 555 ? -12.030 19.024 34.167 1.00 34.09 555 PRO A C 1
ATOM 4273 O O . PRO A 1 555 ? -11.806 18.415 35.213 1.00 34.09 555 PRO A O 1
ATOM 4276 N N . PRO A 1 556 ? -12.643 20.225 34.167 1.00 34.88 556 PRO A N 1
ATOM 4277 C CA . PRO A 1 556 ? -12.805 21.087 33.012 1.00 34.88 556 PRO A CA 1
ATOM 4278 C C . PRO A 1 556 ? -11.525 21.917 32.831 1.00 34.88 556 PRO A C 1
ATOM 4280 O O . PRO A 1 556 ? -11.220 22.795 33.631 1.00 34.88 556 PRO A O 1
ATOM 4283 N N . ALA A 1 557 ? -10.819 21.678 31.726 1.00 45.34 557 ALA A N 1
ATOM 4284 C CA . ALA A 1 557 ? -9.959 22.672 31.094 1.00 45.34 557 ALA A CA 1
ATOM 4285 C C . ALA A 1 557 ? -8.579 22.993 31.727 1.00 45.34 557 ALA A C 1
ATOM 4287 O O . ALA A 1 557 ? -8.121 24.116 31.540 1.00 45.34 557 ALA A O 1
ATOM 4288 N N . ILE A 1 558 ? -7.869 22.045 32.364 1.00 35.03 558 ILE A N 1
ATOM 4289 C CA . ILE A 1 558 ? -6.433 22.213 32.701 1.00 35.03 558 ILE A CA 1
ATOM 4290 C C . ILE A 1 558 ? -5.582 21.150 32.005 1.00 35.03 558 ILE A C 1
ATOM 4292 O O . ILE A 1 558 ? -5.661 19.977 32.353 1.00 35.03 558 ILE A O 1
ATOM 4296 N N . THR A 1 559 ? -4.727 21.538 31.055 1.00 38.66 559 THR A N 1
ATOM 4297 C CA . THR A 1 559 ? -3.668 20.635 30.557 1.00 38.66 559 THR A CA 1
ATOM 4298 C C . THR A 1 559 ? -2.375 20.882 31.321 1.00 38.66 559 THR A C 1
ATOM 4300 O O . THR A 1 559 ? -1.910 22.013 31.337 1.00 38.66 559 THR A O 1
ATOM 4303 N N . VAL A 1 560 ? -1.823 19.834 31.939 1.00 37.97 560 VAL A N 1
ATOM 4304 C CA . VAL A 1 560 ? -0.521 19.763 32.612 1.00 37.97 560 VAL A CA 1
ATOM 4305 C C . VAL A 1 560 ? 0.484 19.088 31.685 1.00 37.97 560 VAL A C 1
ATOM 4307 O O . VAL A 1 560 ? 0.302 17.923 31.343 1.00 37.97 560 VAL A O 1
ATOM 4310 N N . GLN A 1 561 ? 1.551 19.776 31.282 1.00 47.91 561 GLN A N 1
ATOM 4311 C CA . GLN A 1 561 ? 2.658 19.140 30.549 1.00 47.91 561 GLN A CA 1
ATOM 4312 C C . GLN A 1 561 ? 3.896 19.008 31.424 1.00 47.91 561 GLN A C 1
ATOM 4314 O O . GLN A 1 561 ? 4.315 20.019 31.977 1.00 47.91 561 GLN A O 1
ATOM 4319 N N . VAL A 1 562 ? 4.470 17.801 31.495 1.00 41.31 562 VAL A N 1
ATOM 4320 C CA . VAL A 1 562 ? 5.734 17.490 32.177 1.00 41.31 562 VAL A CA 1
ATOM 4321 C C . VAL A 1 562 ? 6.879 17.358 31.174 1.00 41.31 562 VAL A C 1
ATOM 4323 O O . VAL A 1 562 ? 6.783 16.572 30.227 1.00 41.31 562 VAL A O 1
ATOM 4326 N N . VAL A 1 563 ? 7.949 18.133 31.382 1.00 47.00 563 VAL A N 1
ATOM 4327 C CA . VAL A 1 563 ? 9.177 18.115 30.565 1.00 47.00 563 VAL A CA 1
ATOM 4328 C C . VAL A 1 563 ? 10.359 17.621 31.399 1.00 47.00 563 VAL A C 1
ATOM 4330 O O . VAL A 1 563 ? 10.635 18.186 32.456 1.00 47.00 563 VAL A O 1
ATOM 4333 N N . ASP A 1 564 ? 11.056 16.601 30.894 1.00 42.56 564 ASP A N 1
ATOM 4334 C CA . ASP A 1 564 ? 12.285 16.039 31.471 1.00 42.56 564 ASP A CA 1
ATOM 4335 C C . ASP A 1 564 ? 13.534 16.803 30.974 1.00 42.56 564 ASP A C 1
ATOM 4337 O O . ASP A 1 564 ? 13.689 17.068 29.775 1.00 42.56 564 ASP A O 1
ATOM 4341 N N . LEU A 1 565 ? 14.407 17.202 31.905 1.00 42.56 565 LEU A N 1
ATOM 4342 C CA . LEU A 1 565 ? 15.497 18.164 31.703 1.00 42.56 565 LEU A CA 1
ATOM 4343 C C . LEU A 1 565 ? 16.893 17.531 31.542 1.00 42.56 565 LEU A C 1
ATOM 4345 O O . LEU A 1 565 ? 17.792 18.217 31.042 1.00 42.56 565 LEU A O 1
ATOM 4349 N N . GLU A 1 566 ? 17.105 16.249 31.870 1.00 43.12 566 GLU A N 1
ATOM 4350 C CA . GLU A 1 566 ? 18.454 15.638 31.845 1.00 43.12 566 GLU A CA 1
ATOM 4351 C C . GLU A 1 566 ? 19.105 15.654 30.446 1.00 43.12 566 GLU A C 1
ATOM 4353 O O . GLU A 1 566 ? 20.320 15.822 30.297 1.00 43.12 566 GLU A O 1
ATOM 4358 N N . ARG A 1 567 ? 18.304 15.589 29.375 1.00 43.16 567 ARG A N 1
ATOM 4359 C CA . ARG A 1 567 ? 18.799 15.606 27.983 1.00 43.16 567 ARG A CA 1
ATOM 4360 C C . ARG A 1 567 ? 19.172 16.991 27.447 1.00 43.16 567 ARG A C 1
ATOM 4362 O O . ARG A 1 567 ? 19.996 17.098 26.528 1.00 43.16 567 ARG A O 1
ATOM 4369 N N . ALA A 1 568 ? 18.595 18.055 28.004 1.00 42.97 568 ALA A N 1
ATOM 4370 C CA . ALA A 1 568 ? 18.912 19.428 27.609 1.00 42.97 568 ALA A CA 1
ATOM 4371 C C . ALA A 1 568 ? 20.341 19.810 28.036 1.00 42.97 568 ALA A C 1
ATOM 4373 O O . ALA A 1 568 ? 21.061 20.470 27.279 1.00 42.97 568 ALA A O 1
ATOM 4374 N N . LEU A 1 569 ? 20.779 19.299 29.194 1.00 41.16 569 LEU A N 1
ATOM 4375 C CA . LEU A 1 569 ? 22.121 19.500 29.740 1.00 41.16 569 LEU A CA 1
ATOM 4376 C C . LEU A 1 569 ? 23.205 18.924 28.808 1.00 41.16 569 LEU A C 1
ATOM 4378 O O . LEU A 1 569 ? 24.156 19.621 28.456 1.00 41.16 569 LEU A O 1
ATOM 4382 N N . LEU A 1 570 ? 23.014 17.697 28.303 1.00 41.12 570 LEU A N 1
ATOM 4383 C CA . LEU A 1 570 ? 23.955 17.051 27.374 1.00 41.12 570 LEU A CA 1
ATOM 4384 C C . LEU A 1 570 ? 24.059 17.768 26.020 1.00 41.12 570 LEU A C 1
ATOM 4386 O O . LEU A 1 570 ? 25.136 17.847 25.430 1.00 41.12 570 LEU A O 1
ATOM 4390 N N . THR A 1 571 ? 22.950 18.316 25.522 1.00 44.31 571 THR A N 1
ATOM 4391 C CA . THR A 1 571 ? 22.937 19.049 24.245 1.00 44.31 571 THR A CA 1
ATOM 4392 C C . THR A 1 571 ? 23.690 20.380 24.355 1.00 44.31 571 THR A C 1
ATOM 4394 O O . THR A 1 571 ? 24.334 20.811 23.395 1.00 44.31 571 THR A O 1
ATOM 4397 N N . SER A 1 572 ? 23.647 21.013 25.532 1.00 42.81 572 SER A N 1
ATOM 4398 C CA . SER A 1 572 ? 24.437 22.205 25.854 1.00 42.81 572 SER A CA 1
ATOM 4399 C C . SER A 1 572 ? 25.936 21.886 25.929 1.00 42.81 572 SER A C 1
ATOM 4401 O O . SER A 1 572 ? 26.737 22.566 25.288 1.00 42.81 572 SER A O 1
ATOM 4403 N N . ILE A 1 573 ? 26.311 20.780 26.587 1.00 45.69 573 ILE A N 1
ATOM 4404 C CA . ILE A 1 573 ? 27.700 20.290 26.658 1.00 45.69 573 ILE A CA 1
ATOM 4405 C C . ILE A 1 573 ? 28.261 20.036 25.246 1.00 45.69 573 ILE A C 1
ATOM 4407 O O . ILE A 1 573 ? 29.331 20.533 24.903 1.00 45.69 573 ILE A O 1
ATOM 4411 N N . ILE A 1 574 ? 27.508 19.367 24.365 1.00 46.84 574 ILE A N 1
ATOM 4412 C CA . ILE A 1 574 ? 27.943 19.091 22.982 1.00 46.84 574 ILE A CA 1
ATOM 4413 C C . ILE A 1 574 ? 28.140 20.377 22.160 1.00 46.84 574 ILE A C 1
ATOM 4415 O O . ILE A 1 574 ? 29.036 20.431 21.318 1.00 46.84 574 ILE A O 1
ATOM 4419 N N . LYS A 1 575 ? 27.334 21.425 22.385 1.00 49.94 575 LYS A N 1
ATOM 4420 C CA . LYS A 1 575 ? 27.526 22.724 21.716 1.00 49.94 575 LYS A CA 1
ATOM 4421 C C . LYS A 1 575 ? 28.781 23.442 22.202 1.00 49.94 575 LYS A C 1
ATOM 4423 O O . LYS A 1 575 ? 29.475 24.033 21.380 1.00 49.94 575 LYS A O 1
ATOM 4428 N N . SER A 1 576 ? 29.075 23.364 23.496 1.00 47.69 576 SER A N 1
ATOM 4429 C CA . SER A 1 576 ? 30.261 23.987 24.088 1.00 47.69 576 SER A CA 1
ATOM 4430 C C . SER A 1 576 ? 31.561 23.320 23.628 1.00 47.69 576 SER A C 1
ATOM 4432 O O . SER A 1 576 ? 32.541 24.018 23.393 1.00 47.69 576 SER A O 1
ATOM 4434 N N . TYR A 1 577 ? 31.550 22.001 23.403 1.00 51.09 577 TYR A N 1
ATOM 4435 C CA . TYR A 1 577 ? 32.737 21.226 23.009 1.00 51.09 577 TYR A CA 1
ATOM 4436 C C . TYR A 1 577 ? 32.824 20.890 21.508 1.00 51.09 577 TYR A C 1
ATOM 4438 O O . TYR A 1 577 ? 33.809 20.316 21.046 1.00 51.09 577 TYR A O 1
ATOM 4446 N N . GLY A 1 578 ? 31.817 21.254 20.705 1.00 52.28 578 GLY A N 1
ATOM 4447 C CA . GLY A 1 578 ? 31.777 20.950 19.268 1.00 52.28 578 GLY A CA 1
ATOM 4448 C C . GLY A 1 578 ? 32.938 21.559 18.475 1.00 52.28 578 GLY A C 1
ATOM 4449 O O . GLY A 1 578 ? 33.469 20.906 17.583 1.00 52.28 578 GLY A O 1
ATOM 4450 N N . LYS A 1 579 ? 33.377 22.765 18.852 1.00 55.12 579 LYS A N 1
ATOM 4451 C CA . LYS A 1 579 ? 34.510 23.451 18.219 1.00 55.12 579 LYS A CA 1
ATOM 4452 C C . LYS A 1 579 ? 35.852 22.777 18.540 1.00 55.12 579 LYS A C 1
ATOM 4454 O O . LYS A 1 579 ? 36.670 22.611 17.645 1.00 55.12 579 LYS A O 1
ATOM 4459 N N . GLU A 1 580 ? 36.035 22.315 19.778 1.00 57.19 580 GLU A N 1
ATOM 4460 C CA . GLU A 1 580 ? 37.238 21.580 20.204 1.00 57.19 580 GLU A CA 1
ATOM 4461 C C . GLU A 1 580 ? 37.335 20.208 19.498 1.00 57.19 580 GLU A C 1
ATOM 4463 O O . GLU A 1 580 ? 38.413 19.782 19.090 1.00 57.19 580 GLU A O 1
ATOM 4468 N N . LEU A 1 581 ? 36.196 19.543 19.255 1.00 52.91 581 LEU A N 1
ATOM 4469 C CA . LEU A 1 581 ? 36.137 18.290 18.487 1.00 52.91 581 LEU A CA 1
ATOM 4470 C C . LEU A 1 581 ? 36.478 18.468 16.998 1.00 52.91 581 LEU A C 1
ATOM 4472 O O . LEU A 1 581 ? 37.069 17.565 16.402 1.00 52.91 581 LEU A O 1
ATOM 4476 N N . ASP A 1 582 ? 36.100 19.596 16.396 1.00 55.41 582 ASP A N 1
ATOM 4477 C CA . ASP A 1 582 ? 36.412 19.898 14.994 1.00 55.41 582 ASP A CA 1
ATOM 4478 C C . ASP A 1 582 ? 37.893 20.286 14.818 1.00 55.41 582 ASP A C 1
ATOM 4480 O O . ASP A 1 582 ? 38.515 19.901 13.829 1.00 55.41 582 ASP A O 1
ATOM 4484 N N . GLU A 1 583 ? 38.496 20.950 15.811 1.00 56.97 583 GLU A N 1
ATOM 4485 C CA . GLU A 1 583 ? 39.935 21.257 15.839 1.00 56.97 583 GLU A CA 1
ATOM 4486 C C . GLU A 1 583 ? 40.791 19.974 15.935 1.00 56.97 583 GLU A C 1
ATOM 4488 O O . GLU A 1 583 ? 41.793 19.842 15.230 1.00 56.97 583 GLU A O 1
ATOM 4493 N N . ILE A 1 584 ? 40.356 18.953 16.684 1.00 52.97 584 ILE A N 1
ATOM 4494 C CA . ILE A 1 584 ? 41.024 17.633 16.723 1.00 52.97 584 ILE A CA 1
ATOM 4495 C C . ILE A 1 584 ? 40.877 16.872 15.395 1.00 52.97 584 ILE A C 1
ATOM 4497 O O . ILE A 1 584 ? 41.791 16.150 14.995 1.00 52.97 584 ILE A O 1
ATOM 4501 N N . GLY A 1 585 ? 39.766 17.058 14.673 1.00 53.53 585 GLY A N 1
ATOM 4502 C CA . GLY A 1 585 ? 39.573 16.510 13.324 1.00 53.53 585 GLY A CA 1
ATOM 4503 C C . GLY A 1 585 ? 40.588 17.021 12.293 1.00 53.53 585 GLY A C 1
ATOM 4504 O O . GLY A 1 585 ? 40.717 16.423 11.228 1.00 53.53 585 GLY A O 1
ATOM 4505 N N . THR A 1 586 ? 41.327 18.086 12.624 1.00 51.84 586 THR A N 1
ATOM 4506 C CA . THR A 1 586 ? 42.438 18.622 11.822 1.00 51.84 586 THR A CA 1
ATOM 4507 C C . THR A 1 586 ? 43.826 18.199 12.315 1.00 51.84 586 THR A C 1
ATOM 4509 O O . THR A 1 586 ? 44.828 18.606 11.737 1.00 51.84 586 THR A O 1
ATOM 4512 N N . CYS A 1 587 ? 43.917 17.366 13.356 1.00 54.16 587 CYS A N 1
ATOM 4513 C CA . CYS A 1 587 ? 45.188 16.812 13.812 1.00 54.16 587 CYS A CA 1
ATOM 4514 C C . CYS A 1 587 ? 45.657 15.701 12.855 1.00 54.16 587 CYS A C 1
ATOM 4516 O O . CYS A 1 587 ? 44.946 14.713 12.664 1.00 54.16 587 CYS A O 1
ATOM 4518 N N . ASP A 1 588 ? 46.885 15.811 12.331 1.00 55.53 588 ASP A N 1
ATOM 4519 C CA . ASP A 1 588 ? 47.503 14.889 11.352 1.00 55.53 588 ASP A CA 1
ATOM 4520 C C . ASP A 1 588 ? 47.520 13.399 11.771 1.00 55.53 588 ASP A C 1
ATOM 4522 O O . ASP A 1 588 ? 47.805 12.506 10.972 1.00 55.53 588 ASP A O 1
ATOM 4526 N N . SER A 1 589 ? 47.191 13.105 13.030 1.00 57.03 589 SER A N 1
ATOM 4527 C CA . SER A 1 589 ? 47.215 11.762 13.612 1.00 57.03 589 SER A CA 1
ATOM 4528 C C . SER A 1 589 ? 45.982 10.902 13.283 1.00 57.03 589 SER A C 1
ATOM 4530 O O . SER A 1 589 ? 46.063 9.673 13.391 1.00 57.03 589 SER A O 1
ATOM 4532 N N . TYR A 1 590 ? 44.851 11.491 12.864 1.00 58.94 590 TYR A N 1
ATOM 4533 C CA . TYR A 1 590 ? 43.591 10.760 12.647 1.00 58.94 590 TYR A CA 1
ATOM 4534 C C . TYR A 1 590 ? 42.950 11.067 11.289 1.00 58.94 590 TYR A C 1
ATOM 4536 O O . TYR A 1 590 ? 42.718 12.213 10.927 1.00 58.94 590 TYR A O 1
ATOM 4544 N N . LYS A 1 591 ? 42.604 10.011 10.546 1.00 56.75 591 LYS A N 1
ATOM 4545 C CA . LYS A 1 591 ? 42.071 10.085 9.179 1.00 56.75 591 LYS A CA 1
ATOM 4546 C C . LYS A 1 591 ? 40.582 10.428 9.144 1.00 56.75 591 LYS A C 1
ATOM 4548 O O . LYS A 1 591 ? 40.100 11.016 8.181 1.00 56.75 591 LYS A O 1
ATOM 4553 N N . SER A 1 592 ? 39.839 10.010 10.169 1.00 58.75 592 SER A N 1
ATOM 4554 C CA . SER A 1 592 ? 38.408 10.296 10.302 1.00 58.75 592 SER A CA 1
ATOM 4555 C C . SER A 1 592 ? 37.889 9.985 11.703 1.00 58.75 592 SER A C 1
ATOM 4557 O O . SER A 1 592 ? 38.308 8.997 12.315 1.00 58.75 592 SER A O 1
ATOM 4559 N N . PHE A 1 593 ? 36.895 10.754 12.150 1.00 59.25 593 PHE A N 1
ATOM 4560 C CA . PHE A 1 593 ? 36.089 10.465 13.335 1.00 59.25 593 PHE A CA 1
ATOM 4561 C C . PHE A 1 593 ? 34.639 10.180 12.934 1.00 59.25 593 PHE A C 1
ATOM 4563 O O . PHE A 1 593 ? 34.020 10.963 12.219 1.00 59.25 593 PHE A O 1
ATOM 4570 N N . THR A 1 594 ? 34.070 9.077 13.423 1.00 50.56 594 THR A N 1
ATOM 4571 C CA . THR A 1 594 ? 32.650 8.742 13.243 1.00 50.56 594 THR A CA 1
ATOM 4572 C C . THR A 1 594 ? 31.940 8.765 14.591 1.00 50.56 594 THR A C 1
ATOM 4574 O O . THR A 1 594 ? 32.346 8.081 15.531 1.00 50.56 594 THR A O 1
ATOM 4577 N N . LYS A 1 595 ? 30.863 9.549 14.690 1.00 56.75 595 LYS A N 1
ATOM 4578 C CA . LYS A 1 595 ? 30.039 9.677 15.900 1.00 56.75 595 LYS A CA 1
ATOM 4579 C C . LYS A 1 595 ? 28.800 8.793 15.744 1.00 56.75 595 LYS A C 1
ATOM 4581 O O . LYS A 1 595 ? 28.035 8.988 14.800 1.00 56.75 595 LYS A O 1
ATOM 4586 N N . LYS A 1 596 ? 28.582 7.830 16.645 1.00 49.53 596 LYS A N 1
ATOM 4587 C CA . LYS A 1 596 ? 27.399 6.955 16.613 1.00 49.53 596 LYS A CA 1
ATOM 4588 C C . LYS A 1 596 ? 26.725 6.895 17.976 1.00 49.53 596 LYS A C 1
ATOM 4590 O O . LYS A 1 596 ? 27.315 6.442 18.953 1.00 49.53 596 LYS A O 1
ATOM 4595 N N . TRP A 1 597 ? 25.466 7.316 18.021 1.00 42.19 597 TRP A N 1
ATOM 4596 C CA . TRP A 1 597 ? 24.611 7.112 19.183 1.00 42.19 597 TRP A CA 1
ATOM 4597 C C . TRP A 1 597 ? 24.146 5.661 19.245 1.00 42.19 597 TRP A C 1
ATOM 4599 O O . TRP A 1 597 ? 23.716 5.082 18.247 1.00 42.19 597 TRP A O 1
ATOM 4609 N N . THR A 1 598 ? 24.243 5.078 20.430 1.00 51.41 598 THR A N 1
ATOM 4610 C CA . THR A 1 598 ? 23.693 3.763 20.754 1.00 51.41 598 THR A CA 1
ATOM 4611 C C . THR A 1 598 ? 22.749 3.916 21.942 1.00 51.41 598 THR A C 1
ATOM 4613 O O . THR A 1 598 ? 22.846 4.900 22.674 1.00 51.41 598 THR A O 1
ATOM 4616 N N . GLY A 1 599 ? 21.871 2.940 22.180 1.00 36.62 599 GLY A N 1
ATOM 4617 C CA . GLY A 1 599 ? 21.020 2.916 23.381 1.00 36.62 599 GLY A CA 1
ATOM 4618 C C . GLY A 1 599 ? 21.793 2.869 24.711 1.00 36.62 599 GLY A C 1
ATOM 4619 O O . GLY A 1 599 ? 21.174 2.885 25.762 1.00 36.62 599 GLY A O 1
ATOM 4620 N N . GLN A 1 600 ? 23.130 2.815 24.669 1.00 38.06 600 GLN A N 1
ATOM 4621 C CA . GLN A 1 600 ? 24.034 2.804 25.822 1.00 38.06 600 GLN A CA 1
ATOM 4622 C C . GLN A 1 600 ? 24.950 4.045 25.885 1.00 38.06 600 GLN A C 1
ATOM 4624 O O . GLN A 1 600 ? 25.850 4.090 26.715 1.00 38.06 600 GLN A O 1
ATOM 4629 N N . GLY A 1 601 ? 24.764 5.037 25.001 1.00 42.78 601 GLY A N 1
ATOM 4630 C CA . GLY A 1 601 ? 25.550 6.279 24.977 1.00 42.78 601 GLY A CA 1
ATOM 4631 C C . GLY A 1 601 ? 26.188 6.612 23.622 1.00 42.78 601 GLY A C 1
ATOM 4632 O O . GLY A 1 601 ? 25.995 5.911 22.618 1.00 42.78 601 GLY A O 1
ATOM 4633 N N . LEU A 1 602 ? 26.943 7.716 23.590 1.00 48.00 602 LEU A N 1
ATOM 4634 C CA . LEU A 1 602 ? 27.684 8.193 22.420 1.00 48.00 602 LEU A CA 1
ATOM 4635 C C . LEU A 1 602 ? 28.986 7.397 22.253 1.00 48.00 602 LEU A C 1
ATOM 4637 O O . LEU A 1 602 ? 29.870 7.459 23.101 1.00 48.00 602 LEU A O 1
ATOM 4641 N N . ARG A 1 603 ? 29.137 6.691 21.129 1.00 57.38 603 ARG A N 1
ATOM 4642 C CA . ARG A 1 603 ? 30.414 6.092 20.724 1.00 57.38 603 ARG A CA 1
ATOM 4643 C C . ARG A 1 603 ? 31.134 6.998 19.730 1.00 57.38 603 ARG A C 1
ATOM 4645 O O . ARG A 1 603 ? 30.570 7.365 18.695 1.00 57.38 603 ARG A O 1
ATOM 4652 N N . LEU A 1 604 ? 32.392 7.308 20.030 1.00 50.31 604 LEU A N 1
ATOM 4653 C CA . LEU A 1 604 ? 33.327 7.970 19.123 1.00 50.31 604 LEU A CA 1
ATOM 4654 C C . LEU A 1 604 ? 34.274 6.914 18.544 1.00 50.31 604 LEU A C 1
ATOM 4656 O O . LEU A 1 604 ? 34.965 6.222 19.285 1.00 50.31 604 LEU A O 1
ATOM 4660 N N . LEU A 1 605 ? 34.282 6.765 17.222 1.00 56.03 605 LEU A N 1
ATOM 4661 C CA . LEU A 1 605 ? 35.195 5.882 16.496 1.00 56.03 605 LEU A CA 1
ATOM 4662 C C . LEU A 1 605 ? 36.225 6.740 15.764 1.00 56.03 605 LEU A C 1
ATOM 4664 O O . LEU A 1 605 ? 35.875 7.431 14.808 1.00 56.03 605 LEU A O 1
ATOM 4668 N N . ALA A 1 606 ? 37.479 6.696 16.209 1.00 58.38 606 ALA A N 1
ATOM 4669 C CA . ALA A 1 606 ? 38.604 7.359 15.557 1.00 58.38 606 ALA A CA 1
ATOM 4670 C C . ALA A 1 606 ? 39.371 6.355 14.688 1.00 58.38 606 ALA A C 1
ATOM 4672 O O . ALA A 1 606 ? 39.651 5.242 15.129 1.00 58.38 606 ALA A O 1
ATOM 4673 N N . THR A 1 607 ? 39.715 6.734 13.457 1.00 61.78 607 THR A N 1
ATOM 4674 C CA . THR A 1 607 ? 40.576 5.925 12.578 1.00 61.78 607 THR A CA 1
ATOM 4675 C C . THR A 1 607 ? 41.954 6.580 12.499 1.00 61.78 607 THR A C 1
ATOM 4677 O O . THR A 1 607 ? 42.042 7.678 11.948 1.00 61.78 607 THR A O 1
ATOM 4680 N N . PRO A 1 608 ? 43.022 5.979 13.052 1.00 59.91 608 PRO A N 1
ATOM 4681 C CA . PRO A 1 608 ? 44.353 6.582 13.022 1.00 59.91 608 PRO A CA 1
ATOM 4682 C C . PRO A 1 608 ? 44.962 6.585 11.613 1.00 59.91 608 PRO A C 1
ATOM 4684 O O . PRO A 1 608 ? 44.673 5.707 10.798 1.00 59.91 608 PRO A O 1
ATOM 4687 N N . CYS A 1 609 ? 45.820 7.568 11.328 1.00 56.41 609 CYS A N 1
ATOM 4688 C CA . CYS A 1 609 ? 46.558 7.670 10.061 1.00 56.41 609 CYS A CA 1
ATOM 4689 C C . CYS A 1 609 ? 47.715 6.659 9.951 1.00 56.41 609 CYS A C 1
ATOM 4691 O O . CYS A 1 609 ? 48.090 6.273 8.843 1.00 56.41 609 CYS A O 1
ATOM 4693 N N . HIS A 1 610 ? 48.264 6.210 11.084 1.00 63.03 610 HIS A N 1
ATOM 4694 C CA . HIS A 1 610 ? 49.412 5.304 11.148 1.00 63.03 610 HIS A CA 1
ATOM 4695 C C . HIS A 1 610 ? 49.120 4.078 12.020 1.00 63.03 610 HIS A C 1
ATOM 4697 O O . HIS A 1 610 ? 48.347 4.141 12.973 1.00 63.03 610 HIS A O 1
ATOM 4703 N N . SER A 1 611 ? 49.759 2.949 11.703 1.00 51.62 611 SER A N 1
ATOM 4704 C CA . SER A 1 611 ? 49.545 1.650 12.360 1.00 51.62 611 SER A CA 1
ATOM 4705 C C . SER A 1 611 ? 50.127 1.539 13.777 1.00 51.62 611 SER A C 1
ATOM 4707 O O . SER A 1 611 ? 49.974 0.498 14.409 1.00 51.62 611 SER A O 1
ATOM 4709 N N . SER A 1 612 ? 50.784 2.583 14.290 1.00 48.34 612 SER A N 1
ATOM 4710 C CA . SER A 1 612 ? 51.339 2.629 15.645 1.00 48.34 612 SER A CA 1
ATOM 4711 C C . SER A 1 612 ? 50.881 3.896 16.366 1.00 48.34 612 SER A C 1
ATOM 4713 O O . SER A 1 612 ? 51.475 4.960 16.198 1.00 48.34 612 SER A O 1
ATOM 4715 N N . LEU A 1 613 ? 49.824 3.783 17.170 1.00 53.06 613 LEU A N 1
ATOM 4716 C CA . LEU A 1 613 ? 49.479 4.802 18.161 1.00 53.06 613 LEU A CA 1
ATOM 4717 C C . LEU A 1 613 ? 50.311 4.556 19.423 1.00 53.06 613 LEU A C 1
ATOM 4719 O O . LEU A 1 613 ? 50.339 3.442 19.946 1.00 53.06 613 LEU A O 1
ATOM 4723 N N . THR A 1 614 ? 50.988 5.587 19.913 1.00 64.69 614 THR A N 1
ATOM 4724 C CA . THR A 1 614 ? 51.616 5.590 21.242 1.00 64.69 614 THR A CA 1
ATOM 4725 C C . THR A 1 614 ? 50.624 6.133 22.270 1.00 64.69 614 THR A C 1
ATOM 4727 O O . THR A 1 614 ? 49.748 6.923 21.927 1.00 64.69 614 THR A O 1
ATOM 4730 N N . ASN A 1 615 ? 50.758 5.782 23.552 1.00 52.75 615 ASN A N 1
ATOM 4731 C CA . ASN A 1 615 ? 49.890 6.356 24.595 1.00 52.75 6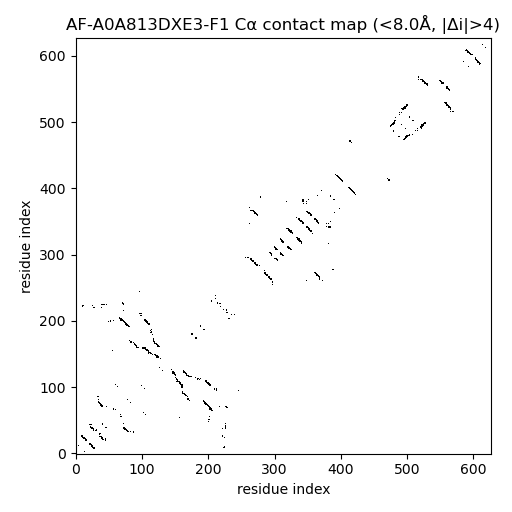15 ASN A CA 1
ATOM 4732 C C . ASN A 1 615 ? 49.940 7.897 24.627 1.00 52.75 615 ASN A C 1
ATOM 4734 O O . ASN A 1 615 ? 48.931 8.530 24.918 1.00 52.75 615 ASN A O 1
ATOM 4738 N N . GLU A 1 616 ? 51.066 8.503 24.239 1.00 59.00 616 GLU A N 1
ATOM 4739 C CA . GLU A 1 616 ? 51.217 9.961 24.145 1.00 59.00 616 GLU A CA 1
ATOM 4740 C C . GLU A 1 616 ? 50.328 10.608 23.068 1.00 59.00 616 GLU A C 1
ATOM 4742 O O . GLU A 1 616 ? 49.892 11.744 23.237 1.00 59.00 616 GLU A O 1
ATOM 4747 N N . SER A 1 617 ? 49.993 9.887 21.990 1.00 55.25 617 SER A N 1
ATOM 4748 C CA . SER A 1 617 ? 49.108 10.390 20.919 1.00 55.25 617 SER A CA 1
ATOM 4749 C C . SER A 1 617 ? 47.612 10.285 21.258 1.00 55.25 617 SER A C 1
ATOM 4751 O O . SER A 1 617 ? 46.766 10.800 20.521 1.00 55.25 617 SER A O 1
ATOM 4753 N N . LEU A 1 618 ? 47.278 9.670 22.400 1.00 52.81 618 LEU A N 1
ATOM 4754 C CA . LEU A 1 618 ? 45.920 9.577 22.948 1.00 52.81 618 LEU A CA 1
ATOM 4755 C C . LEU A 1 618 ? 45.672 10.554 24.109 1.00 52.81 618 LEU A C 1
ATOM 4757 O O . LEU A 1 618 ? 44.518 10.773 24.474 1.00 52.81 618 LEU A O 1
ATOM 4761 N N . THR A 1 619 ? 46.716 11.174 24.668 1.00 65.50 619 THR A N 1
ATOM 4762 C CA . THR A 1 619 ? 46.623 12.098 25.813 1.00 65.50 619 THR A CA 1
ATOM 4763 C C . THR A 1 619 ? 45.627 13.251 25.607 1.00 65.50 619 THR A C 1
ATOM 4765 O O . THR A 1 619 ? 44.841 13.503 26.521 1.00 65.50 619 THR A O 1
ATOM 4768 N N . PRO A 1 620 ? 45.557 13.920 24.433 1.00 55.22 620 PRO A N 1
ATOM 4769 C CA . PRO A 1 620 ? 44.576 14.989 24.213 1.00 55.22 620 PRO A CA 1
ATOM 4770 C C . PRO A 1 620 ? 43.125 14.486 24.221 1.00 55.22 620 PRO A C 1
ATOM 4772 O O . PRO A 1 620 ? 42.224 15.198 24.654 1.00 55.22 620 PRO A O 1
ATOM 4775 N N . LEU A 1 621 ? 42.900 13.244 23.774 1.00 51.53 621 LEU A N 1
ATOM 4776 C CA . LEU A 1 621 ? 41.579 12.616 23.764 1.00 51.53 621 LEU A CA 1
ATOM 4777 C C . LEU A 1 621 ? 41.139 12.241 25.189 1.00 51.53 621 LEU A C 1
ATOM 4779 O O . LEU A 1 621 ? 39.978 12.432 25.538 1.00 51.53 621 LEU A O 1
ATOM 4783 N N . TRP A 1 622 ? 42.065 11.747 26.018 1.00 56.75 622 TRP A N 1
ATOM 4784 C CA . TRP A 1 622 ? 41.791 11.383 27.412 1.00 56.75 622 TRP A CA 1
ATOM 4785 C C . TRP A 1 622 ? 41.526 12.593 28.308 1.00 56.75 622 TRP A C 1
ATOM 4787 O O . TRP A 1 622 ? 40.552 12.576 29.055 1.00 56.75 622 TRP A O 1
ATOM 4797 N N . ALA A 1 623 ? 42.304 13.670 28.164 1.00 57.19 623 ALA A N 1
ATOM 4798 C CA . ALA A 1 623 ? 42.082 14.914 28.907 1.00 57.19 623 ALA A CA 1
ATOM 4799 C C . ALA A 1 623 ? 40.712 15.560 28.605 1.00 57.19 623 ALA A C 1
ATOM 4801 O O . ALA A 1 623 ? 40.162 16.265 29.445 1.00 57.19 623 ALA A O 1
ATOM 4802 N N . MET A 1 624 ? 40.149 15.311 27.416 1.00 57.47 624 MET A N 1
ATOM 4803 C CA . MET A 1 624 ? 38.804 15.753 27.031 1.00 57.47 624 MET A CA 1
ATOM 4804 C C . MET A 1 624 ? 37.700 14.841 27.587 1.00 57.47 624 MET A C 1
ATOM 4806 O O . MET A 1 624 ? 36.609 15.318 27.848 1.00 57.47 624 MET A O 1
ATOM 4810 N N . VAL A 1 625 ? 37.951 13.538 27.754 1.00 51.47 625 VAL A N 1
ATOM 4811 C CA . VAL A 1 625 ? 36.982 12.611 28.372 1.00 51.47 625 VAL A CA 1
ATOM 4812 C C . VAL A 1 625 ? 36.890 12.827 29.886 1.00 51.47 625 VAL A C 1
ATOM 4814 O O . VAL A 1 625 ? 35.829 12.614 30.464 1.00 51.47 625 VAL A O 1
ATOM 4817 N N . GLU A 1 626 ? 37.985 13.245 30.527 1.00 51.81 626 GLU A N 1
ATOM 4818 C CA . GLU A 1 626 ? 38.003 13.603 31.954 1.00 51.81 626 GLU A CA 1
ATOM 4819 C C . GLU A 1 626 ? 37.322 14.946 32.274 1.00 51.81 626 GLU A C 1
ATOM 4821 O O . GLU A 1 626 ? 36.920 15.155 33.419 1.00 51.81 626 GLU A O 1
ATOM 4826 N N . LYS A 1 627 ? 37.214 15.852 31.296 1.00 47.00 627 LYS A N 1
ATOM 4827 C CA . LYS A 1 627 ? 36.661 17.208 31.441 1.00 47.00 627 LYS A CA 1
ATOM 4828 C C . LYS A 1 627 ? 35.188 17.259 31.042 1.00 47.00 627 LYS A C 1
ATOM 4830 O O . LYS A 1 627 ? 34.439 18.024 31.696 1.00 47.00 627 LYS A O 1
#

Nearest PDB structures (foldseek):
  5jr8-assembly3_A  TM=4.060E-01  e=2.745E-01  Homo sapiens
  4iaw-assembly1_A  TM=3.132E-01  e=4.631E-01  Homo sapiens
  3i0a-assembly1_A  TM=2.666E-01  e=3.211E-01  Homo sapiens
  5mhh-assembly1_A  TM=2.586E-01  e=3.211E-01  Homo sapiens

Solvent-accessible surface area (backbone atoms only — not comparable to full-atom values): 37129 Å² total; per-residue (Å²): 109,68,69,66,73,71,41,60,62,46,44,74,44,81,44,85,46,100,90,47,74,32,36,32,15,29,35,65,64,95,59,29,98,48,36,45,43,39,24,21,33,37,71,71,34,42,52,70,49,40,67,61,44,64,72,47,45,66,62,49,24,66,73,44,74,46,62,64,43,76,30,36,44,30,37,43,38,36,42,49,59,51,42,52,66,85,57,33,58,76,44,47,79,43,72,56,85,76,51,53,85,59,40,32,32,40,33,41,27,36,80,53,59,61,27,91,41,54,47,33,40,30,34,45,59,80,81,48,99,74,74,73,81,69,85,67,84,80,80,81,83,66,91,66,74,71,47,76,47,75,72,45,57,93,42,67,52,76,38,49,18,67,47,45,30,26,56,35,54,29,60,57,60,94,63,92,69,54,74,65,45,44,52,14,42,51,55,27,56,75,58,62,28,49,48,48,26,44,36,38,38,33,31,40,67,51,68,88,33,41,62,56,53,52,49,48,48,58,75,70,43,29,89,54,34,40,67,56,75,56,90,91,47,89,75,54,80,62,54,68,62,72,64,52,87,82,77,63,93,31,69,71,59,48,48,52,49,56,41,58,50,63,61,56,66,41,58,23,44,36,40,32,34,50,69,91,50,71,92,53,69,82,43,93,68,42,42,82,40,78,44,73,41,32,70,36,76,93,71,36,23,31,33,51,97,89,38,80,48,25,41,48,46,79,55,97,90,38,49,34,40,40,34,57,43,75,50,90,86,50,104,66,66,69,34,40,38,43,29,33,53,20,29,53,96,87,50,63,30,43,38,34,39,38,56,46,98,89,50,58,24,38,37,41,32,30,59,41,83,82,68,63,66,59,69,82,56,50,72,68,36,50,73,60,57,78,93,70,59,79,66,82,76,82,69,66,50,65,54,76,53,79,66,87,85,51,99,63,78,64,78,54,68,44,55,56,79,51,78,81,77,83,90,76,57,77,72,57,53,55,56,50,60,62,60,73,74,71,82,94,80,89,80,94,76,87,90,77,91,79,82,58,80,77,62,68,74,73,65,81,82,82,83,86,78,82,81,93,82,75,75,51,96,59,60,74,40,76,41,59,61,77,57,46,71,67,53,47,69,66,49,48,69,59,14,42,38,37,41,41,50,80,21,62,44,68,77,51,37,54,53,48,54,51,32,41,56,77,34,45,29,61,30,34,36,37,40,32,68,60,62,91,68,71,76,85,70,68,76,79,67,93,66,82,82,82,86,66,79,49,76,48,76,43,76,87,39,40,33,40,34,42,44,72,52,77,66,58,55,55,56,52,51,50,63,72,46,46,63,61,55,55,58,54,64,71,38,89,63,42,72,48,77,47,81,44,82,49,103,88,48,81,44,78,46,75,40,64,63,58,100,72,82,52,76,77,78,44,46,73,62,50,60,58,73,77,102

Sequence (627 aa):
MDAIFQGEPEAAYTVQLSRGDASIAVAGSAVARNMRWLWACDEFTLNIFQAAADACTPALEKAAGAPMMLNAACFVVVRGAELGEEEASRHVDWGHARILKGSAFTCLAPLVALPSTVGGLHFWPWDSRNPYGRITSLNMNIPFATHVHGYRPGLFAAVDGKLFHRTQPFRYERVGGSAEEAAACDAYEESGYQRVLVSLSIATTEARSAGYVRKMLRDMTPRAARIRENPDVFLDSESECATSETDSDCDEVLGAQSLRSVLQNGLWCGRWRQEDASNEWNSNNSSGIHLDLAFSLRHRAIVRAGKVVGQICLQEGSWHITWLLEREQAKGGNVALAGRLVQSSASVCLQGCLLGSQGRAFFCVFPPRPWEVLLARWRQFPPPFCDIGIPPETDTVAIRIRCEEAVEATELEAVVVARKAAWWSDSTLDDHLASCTEAPEKHNCPDREVLSMKTAEEARSSFPRLPTLLDVSGRLSCVSAACTPEELDALEEGCLAVLPEDAQRRPIFERFLEAASRKRCAAIVLLQGGTGRRPRLLRPMRLRSCSTFASVTLPPAITVQVVDLERALLTSIIKSYGKELDEIGTCDSYKSFTKKWTGQGLRLLATPCHSSLTNESLTPLWAMVEK

Mean predicted aligned error: 20.07 Å

pLDDT: mean 70.62, std 22.72, range [24.22, 98.44]

Foldseek 3Di:
DVCQLVDDALDWDWDQDPVGIWIWGWHPPLDDNFKIKTWGLDPVNQVVCVVVCVVCQVVLCVVLVFHKDFFIKIKIKGADQWDDPVSWDKDFLQPQPLQDWSFKKKKKAWPDQAAPQQFAKKFADPPFPDLPPDCPDDPPPDDGDIDGDHHDHPDIDIDGRSTIITTDTGGDDQDDDDPSNNVNVVVCVVVNNMTIMMITIMGGLDQSCQLSSVLSCCVRGRPSHGTDHNPVHDQDPVSNVVSPSVPPPCCLPVVLVLCVQFQDAAKWKWWKAALPDPLACPDPRIDIDIDRWDADSVQQATDDPRDGFWHWDQDPLWIWIWGFDDCPPDPDDTKIWIWTFAADLQATWTWTWIDGPVHIMIIIIGDDPPRRHDPVSSVSGHHDDPSNDGHWDDWAHFDFDFDPPDPDGDRFRWGATDDDDDDDDPVNVVVVVVVVPDDDDDDDDPDDDDDDPVVVVVPPPDDPDDPPHTPGPFAEQEADLVNDPVSLQPDAAQYEYEAEPSQLDVVSVVSNLVSCLVRNHQKYWYWWFPPVDDPPPPDDPPPPDDDDWDWDAHPPGTIIIIGGRPVVVVVVVCVVCVVVVVVVVPPLQFPDWDWDQDPVGIDIDTHTPDPDDDVVNCVVVVVVVVD

Organism: Polarella glacialis (NCBI:txid89957)

Radius of gyration: 33.01 Å; Cα contacts (8 Å, |Δi|>4): 1000; chains: 1; bounding box: 93×68×83 Å

S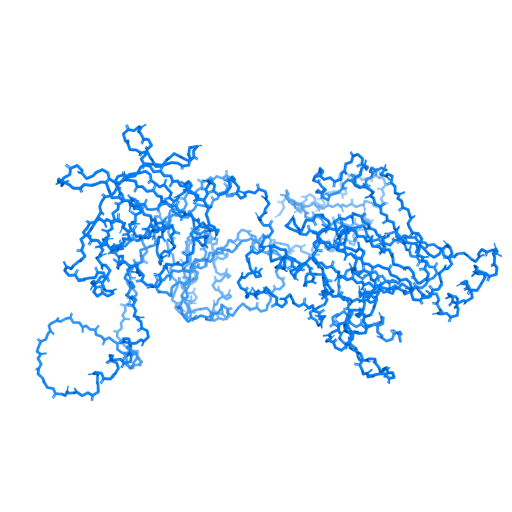econdary structure (DSSP, 8-state):
-HHHHTS-TT-EEEEEETTEEEEEEE-SSS--TTEEEEEE-SHHHHHHHHHHHHHHHHHHHHHHTS-EEEEEEEEEEEESSEE-TTTS--B-S---TTSPTTSEEEEEEESS---TTS--EEE--TTSS-SSS---SS---S----EEE---TT--EEEETTS-EEEPPEE-------HHHHHHHHHHHHTTSEEEEEEEEEEE--HHHHHHHHHHHHHHS-TTS--PPPTT----HHHHHTT-TT-SS-TTHHHHHHHHHH---EEEEEEEEETTS-S-TTSTT-EEEEEEEEEEGGGTEEEETTEEEEEEEEETTEEEEEEEE--TTSSS--EEEEEEEEE-SSSEEEEEEEEETTEEEEEEEEPPSSP---HHHHTTSPPPPTTT--PPP-S----------SSS-----------------HHHHHHHHHHTSS--------------TTTTTT--S-----------SS-EEEPPTT--HHHHHTPPTT-EEEE-GGG-SHHHHHHHHHHHHHTT-SEEEEEEE-SS------S--S------EEEEEETTTEEEEEE--HHHHHHHHHHHHHHHHHHHTTSTTEEEEEEEEETTEEEEEEEESSS---GGGTHHHHHHH--